Protein AF-A0A8D3C6I4-F1 (afdb_monomer)

Solvent-accessible surface area (backbone atoms only — not comparable to full-atom values): 37676 Å² total; per-residue (Å²): 96,74,65,56,26,64,75,52,70,32,64,78,89,51,47,38,58,44,53,40,72,72,38,45,99,67,32,40,55,82,78,42,36,67,38,57,53,57,69,58,38,82,85,33,92,64,41,64,58,64,75,74,45,101,54,97,70,71,75,58,66,73,59,43,55,52,47,47,33,55,54,57,58,69,48,89,58,85,80,48,59,64,61,51,38,50,62,55,47,68,82,58,91,64,67,57,70,62,50,42,53,24,46,55,49,33,31,49,53,45,49,56,38,71,51,81,84,83,75,77,89,78,82,88,78,91,81,88,82,89,82,90,80,89,80,89,88,87,90,86,90,83,92,84,87,82,82,88,72,83,66,76,77,74,53,85,83,71,53,79,78,58,81,61,76,67,72,83,67,66,78,75,74,90,72,58,68,71,50,50,53,49,35,48,54,27,42,21,49,42,72,41,50,80,53,56,47,45,33,77,75,69,31,38,46,78,54,83,81,71,86,72,65,87,87,57,81,70,59,79,55,62,70,67,69,47,39,65,36,52,20,29,35,45,11,39,64,63,18,38,42,47,54,46,55,51,31,44,55,50,15,62,76,66,77,50,81,59,70,75,87,70,49,52,31,36,39,34,47,63,55,94,97,46,64,68,78,47,61,44,80,43,60,41,33,60,68,88,92,53,81,58,69,38,43,62,50,44,62,70,47,81,52,77,67,39,55,55,50,16,41,49,47,30,24,50,38,39,76,41,77,48,74,50,58,72,32,61,93,39,34,50,73,64,46,44,55,60,45,33,36,55,31,42,50,61,66,46,88,82,50,79,64,62,52,72,54,52,50,50,18,55,43,30,42,39,68,36,73,61,74,79,34,64,69,60,58,69,68,59,82,76,95,72,85,53,68,67,55,52,46,51,50,47,46,49,53,51,36,48,54,53,48,49,44,30,27,46,59,24,46,46,59,62,58,69,80,34,65,45,57,73,76,44,55,53,74,66,55,34,44,56,33,36,46,38,36,67,75,68,61,48,52,66,46,59,56,32,74,67,34,66,70,53,36,58,44,42,52,39,33,51,53,33,47,45,60,93,55,83,78,67,74,78,76,76,76,79,77,76,78,81,77,78,79,84,81,83,85,84,87,88,85,85,87,90,89,82,87,84,85,89,88,86,83,89,85,84,90,86,83,91,82,91,87,87,91,84,82,84,78,79,80,66,69,48,56,74,43,65,59,94,91,40,78,77,45,75,50,82,46,79,82,90,78,89,80,84,86,85,83,84,83,87,72,95,59,96,82,77,89,83,83,91,81,89,89,78,90,68,58,65,70,46,52,51,36,52,48,56,68,60,71,59,52,88,68,50,52,60,48,88,70,76,86,68,92,78,76,132

Sequence (600 aa):
MHEAARQLDLNPSRFIVFASLLGNHMLPDEDLAAFHWSLLGPEHPLASLKVRAHQLVLPPCDVVIKAVAEYVHDIPDITDLEAIAKDIFKHSQSCTDDKVLRFKKAVEYYSMASNPPHYPPQPGRFLSTDLCVTSVVSPGLQAAVPHSLIGPIPSLLSMPTRNHMDITIPPLPVVAPEVLRVAEHRHKKGLMYPSIYHVLTKGEIKLSVTIEDEANKDLPTAVQLFRPVRQYVYGVLFSLAEVRKRAERQAMRKNCLPEHTHVMVKEWAAYKGKSPHTPELVEALPFREWTCPNLKKLWLGKAVEDKNRRMRAFLACMRSDTPAMLNPANIPTPLLVLCCVLRFMLHWPGVRILRRNELDAFLAQALSPKLYEPDQLQELKIDNLDPRGVELAALFMNGVDMAMFANDACGQPIPWEHCCPWMYFDGKLLQSKLIRANREKAQLIDLCDGQSELVAKVERMRQSILEGLGFARPPPPPAFPPQPPPNPHGMPFYSPSGSFYPPLPVMPPQGRVRGMPGLQGISSQGGKLEIAGTVVGHWAGTRRGRGRAGFPIQVVSVGGANRGDKSLLTLTTVNTCIQSTLHTDCDSSVSHRIRISLRR

Organism: Scophthalmus maximus (NCBI:txid52904)

Foldseek 3Di:
DVVVCVVLVADPVLVLLLLLLLAFPLQHCVQQQVLLLVLCDCPHPCNVVCVPDPDRDHPFSVSSSNSSSVVSRPDPDSPPLVVVLCNSCVPPPDDSVSNSVSSVVSSVLSVVQADDDDDDDDDDDDDDDDDDDDDDDDDDDDDDDDDDDPDPPQDPVNPPLPCLVPPDDPDAADDDPVLLVVLQVCCQAVVAQVCLNVCLPPLEDEDDDFDDDPVDPQDDDLCVLLLLLVLLLSCQSSLQLVQQVVQVVVCVVVVHDRDGDWRWHWYQYDDPPDDSSHTDTRTRDHQDPDRQGHQCCLAVPDDPVSLVSLVCSLCSSLVQPDPLLPDCVQPPLLCSLVLSLVLSQCLDPPHRLDDPLLLLLLLLQQPAPCLVVVVVLVVQDDPDFDPSLLVSVRSSVSSLSSSSSSCRSSNNSRDPSSSDCSNGDDSSSSRVSCCCVPVVVHDSCVSNVNDVVSSVNSVSSVCSSCVPVPPDDDPDDPDDPDDDDDDPDDDDDDDDDDDDDDDDDDDDDDDDDDDDDDDDDDDQAKDWDDDPNHTDDTDGGDDDDDDDDDDDDDDPDPDDDDDDDDDDSPRPVQVCQSNVVVVSSPRHHDDDDDPDDDDD

pLDDT: mean 71.05, std 26.89, range [21.23, 98.62]

Radius of gyration: 31.82 Å; Cα contacts (8 Å, |Δi|>4): 594; chains: 1; bounding box: 83×120×79 Å

Structure (mmCIF, N/CA/C/O backbone):
data_AF-A0A8D3C6I4-F1
#
_entry.id   AF-A0A8D3C6I4-F1
#
loop_
_atom_site.group_PDB
_atom_site.id
_atom_site.type_symbol
_atom_site.label_atom_id
_atom_site.label_alt_id
_atom_site.label_comp_id
_atom_site.label_asym_id
_atom_site.label_entity_id
_atom_site.label_seq_id
_atom_site.pdbx_PDB_ins_code
_atom_site.Cartn_x
_atom_site.Cartn_y
_atom_site.Cartn_z
_atom_site.occupancy
_atom_site.B_iso_or_equiv
_atom_site.auth_seq_id
_atom_site.auth_comp_id
_atom_site.auth_asym_id
_atom_site.auth_atom_id
_atom_site.pdbx_PDB_model_num
ATOM 1 N N . MET A 1 1 ? 3.992 -22.657 3.338 1.00 39.56 1 MET A N 1
ATOM 2 C CA . MET A 1 1 ? 3.406 -24.019 3.454 1.00 39.56 1 MET A CA 1
ATOM 3 C C . MET A 1 1 ? 3.737 -24.724 4.753 1.00 39.56 1 MET A C 1
ATOM 5 O O . MET A 1 1 ? 2.804 -25.012 5.476 1.00 39.56 1 MET A O 1
ATOM 9 N N . HIS A 1 2 ? 5.002 -25.015 5.083 1.00 39.81 2 HIS A N 1
ATOM 10 C CA . HIS A 1 2 ? 5.311 -25.766 6.316 1.00 39.81 2 HIS A CA 1
ATOM 11 C C . HIS A 1 2 ? 4.885 -25.041 7.605 1.00 39.81 2 HIS A C 1
ATOM 13 O O . HIS A 1 2 ? 4.491 -25.688 8.567 1.00 39.81 2 HIS A O 1
ATOM 19 N N . GLU A 1 3 ? 4.903 -23.705 7.618 1.00 42.59 3 GLU A N 1
ATOM 20 C CA . GLU A 1 3 ? 4.410 -22.929 8.761 1.00 42.59 3 GLU A CA 1
ATOM 21 C C . GLU A 1 3 ? 2.876 -22.955 8.875 1.00 42.59 3 GLU A C 1
ATOM 23 O O . GLU A 1 3 ? 2.373 -23.196 9.966 1.00 42.59 3 GLU A O 1
ATOM 28 N N . ALA A 1 4 ? 2.124 -22.807 7.773 1.00 44.94 4 ALA A N 1
ATOM 29 C CA . ALA A 1 4 ? 0.668 -23.000 7.805 1.00 44.94 4 ALA A CA 1
ATOM 30 C C . ALA A 1 4 ? 0.269 -24.443 8.122 1.00 44.94 4 ALA A C 1
ATOM 32 O O . ALA A 1 4 ? -0.680 -24.638 8.862 1.00 44.94 4 ALA A O 1
ATOM 33 N N . ALA A 1 5 ? 1.003 -25.440 7.620 1.00 53.47 5 ALA A N 1
ATOM 34 C CA . ALA A 1 5 ? 0.795 -26.847 7.969 1.00 53.47 5 ALA A CA 1
ATOM 35 C C . ALA A 1 5 ? 0.902 -27.058 9.483 1.00 53.47 5 ALA A C 1
ATOM 37 O O . ALA A 1 5 ? 0.069 -27.728 10.075 1.00 53.47 5 ALA A O 1
ATOM 38 N N . ARG A 1 6 ? 1.887 -26.412 10.120 1.00 56.56 6 ARG A N 1
ATOM 39 C CA . ARG A 1 6 ? 2.066 -26.447 11.574 1.00 56.56 6 ARG A CA 1
ATOM 40 C C . ARG A 1 6 ? 0.979 -25.673 12.330 1.00 56.56 6 ARG A C 1
ATOM 42 O O . ARG A 1 6 ? 0.623 -26.071 13.427 1.00 56.56 6 ARG A O 1
ATOM 49 N N . GLN A 1 7 ? 0.485 -24.561 11.785 1.00 56.84 7 GLN A N 1
ATOM 50 C CA . GLN A 1 7 ? -0.554 -23.749 12.437 1.00 56.84 7 GLN A CA 1
ATOM 51 C C . GLN A 1 7 ? -1.959 -24.347 12.310 1.00 56.84 7 GLN A C 1
ATOM 53 O O . GLN A 1 7 ? -2.765 -24.178 13.217 1.00 56.84 7 GLN A O 1
ATOM 58 N N . LEU A 1 8 ? -2.239 -25.024 11.197 1.00 65.69 8 LEU A N 1
ATOM 59 C CA . LEU A 1 8 ? -3.511 -25.696 10.921 1.00 65.69 8 LEU A CA 1
ATOM 60 C C . LEU A 1 8 ? -3.517 -27.163 11.365 1.00 65.69 8 LEU A C 1
ATOM 62 O O . LEU A 1 8 ? -4.518 -27.834 11.159 1.00 65.69 8 LEU A O 1
ATOM 66 N N . ASP A 1 9 ? -2.397 -27.650 11.907 1.00 78.38 9 ASP A N 1
ATOM 67 C CA . ASP A 1 9 ? -2.161 -29.062 12.230 1.00 78.38 9 ASP A CA 1
ATOM 68 C C . ASP A 1 9 ? -2.540 -30.013 11.079 1.00 78.38 9 ASP A C 1
ATOM 70 O O . ASP A 1 9 ? -3.162 -31.055 11.257 1.00 78.38 9 ASP A O 1
ATOM 74 N N . LEU A 1 10 ? -2.197 -29.622 9.846 1.00 74.62 10 LEU A N 1
ATOM 75 C CA . LEU A 1 10 ? -2.645 -30.301 8.634 1.00 74.62 10 LEU A CA 1
ATOM 76 C C . LEU A 1 10 ? -1.462 -30.733 7.768 1.00 74.62 10 LEU A C 1
ATOM 78 O O . LEU A 1 10 ? -0.594 -29.931 7.408 1.00 74.62 10 LEU A O 1
ATOM 82 N N . ASN A 1 11 ? -1.442 -32.012 7.383 1.00 77.62 11 ASN A N 1
ATOM 83 C CA . ASN A 1 11 ? -0.405 -32.550 6.505 1.00 77.62 11 ASN A CA 1
ATOM 84 C C . ASN A 1 11 ? -0.434 -31.854 5.129 1.00 77.62 11 ASN A C 1
ATOM 86 O O . ASN A 1 11 ? -1.512 -31.723 4.543 1.00 77.62 11 ASN A O 1
ATOM 90 N N . PRO A 1 12 ? 0.728 -31.474 4.557 1.00 74.88 12 PRO A N 1
ATOM 91 C CA . PRO A 1 12 ? 0.779 -30.855 3.247 1.00 74.88 12 PRO A CA 1
ATOM 92 C C . PRO A 1 12 ? 0.047 -31.578 2.109 1.00 74.88 12 PRO A C 1
ATOM 94 O O . PRO A 1 12 ? -0.485 -30.914 1.220 1.00 74.88 12 PRO A O 1
ATOM 97 N N . SER A 1 13 ? -0.024 -32.911 2.142 1.00 78.56 13 SER A N 1
ATOM 98 C CA . SER A 1 13 ? -0.753 -33.701 1.139 1.00 78.56 13 SER A CA 1
ATOM 99 C C . SER A 1 13 ? -2.266 -33.453 1.144 1.00 78.56 13 SER A C 1
ATOM 101 O O . SER A 1 13 ? -2.935 -33.717 0.150 1.00 78.56 13 SER A O 1
ATOM 103 N N . ARG A 1 14 ? -2.810 -32.907 2.237 1.00 82.62 14 ARG A N 1
ATOM 104 C CA . ARG A 1 14 ? -4.242 -32.645 2.421 1.00 82.62 14 ARG A CA 1
ATOM 105 C C . ARG A 1 14 ? -4.664 -31.229 2.009 1.00 82.62 14 ARG A C 1
ATOM 107 O O . ARG A 1 14 ? -5.859 -30.942 1.955 1.00 82.62 14 ARG A O 1
ATOM 114 N N . PHE A 1 15 ? -3.716 -30.348 1.660 1.00 78.56 15 PHE A N 1
ATOM 115 C CA . PHE A 1 15 ? -4.028 -28.955 1.303 1.00 78.56 15 PHE A CA 1
ATOM 116 C C . PHE A 1 15 ? -4.917 -28.808 0.070 1.00 78.56 15 PHE A C 1
ATOM 118 O O . PHE A 1 15 ? -5.662 -27.840 -0.005 1.00 78.56 15 PHE A O 1
ATOM 125 N N . ILE A 1 16 ? -4.850 -29.738 -0.885 1.00 80.81 16 ILE A N 1
ATOM 126 C CA . ILE A 1 16 ? -5.639 -29.675 -2.125 1.00 80.81 16 ILE A CA 1
ATOM 127 C C . ILE A 1 16 ? -7.138 -29.763 -1.801 1.00 80.81 16 ILE A C 1
ATOM 129 O O . ILE A 1 16 ? -7.932 -28.928 -2.241 1.00 80.81 16 ILE A O 1
ATOM 133 N N . VAL A 1 17 ? -7.524 -30.741 -0.979 1.00 84.50 17 VAL A N 1
ATOM 134 C CA . VAL A 1 17 ? -8.915 -30.914 -0.538 1.00 84.50 17 VAL A CA 1
ATOM 135 C C . VAL A 1 17 ? -9.322 -29.786 0.405 1.00 84.50 17 VAL A C 1
ATOM 137 O O . VAL A 1 17 ? -10.390 -29.209 0.234 1.00 84.50 17 VAL A O 1
ATOM 140 N N . PHE A 1 18 ? -8.445 -29.401 1.334 1.00 84.56 18 PHE A N 1
ATOM 141 C CA . PHE A 1 18 ? -8.675 -28.257 2.216 1.00 84.56 18 PHE A CA 1
ATOM 142 C C . PHE A 1 18 ? -8.972 -26.964 1.442 1.00 84.56 18 PHE A C 1
ATOM 144 O O . PHE A 1 18 ? -9.993 -26.333 1.691 1.00 84.56 18 PHE A O 1
ATOM 151 N N . ALA A 1 19 ? -8.147 -26.604 0.454 1.00 76.25 19 ALA A N 1
ATOM 152 C CA . ALA A 1 19 ? -8.354 -25.416 -0.373 1.00 76.25 19 ALA A CA 1
ATOM 153 C C . ALA A 1 19 ? -9.655 -25.497 -1.184 1.00 76.25 19 ALA A C 1
ATOM 155 O O . ALA A 1 19 ? -10.383 -24.512 -1.282 1.00 76.25 19 ALA A O 1
ATOM 156 N N . SER A 1 20 ? -9.987 -26.683 -1.703 1.00 80.12 20 SER A N 1
ATOM 157 C CA . SER A 1 20 ? -11.247 -26.917 -2.420 1.00 80.12 20 SER A CA 1
ATOM 158 C C . SER A 1 20 ? -12.473 -26.637 -1.548 1.00 80.12 20 SER A C 1
ATOM 160 O O . SER A 1 20 ? -13.468 -26.120 -2.048 1.00 80.12 20 SER A O 1
ATOM 162 N N . LEU A 1 21 ? -12.391 -26.938 -0.248 1.00 85.31 21 LEU A N 1
ATOM 163 C CA . LEU A 1 21 ? -13.490 -26.796 0.712 1.00 85.31 21 LEU A CA 1
ATOM 164 C C . LEU A 1 21 ? -13.600 -25.421 1.366 1.00 85.31 21 LEU A C 1
ATOM 166 O O . LEU A 1 21 ? -14.580 -25.167 2.067 1.00 85.31 21 LEU A O 1
ATOM 170 N N . LEU A 1 22 ? -12.645 -24.525 1.126 1.00 79.00 22 LEU A N 1
ATOM 171 C CA . LEU A 1 22 ? -12.781 -23.116 1.498 1.00 79.00 22 LEU A CA 1
ATOM 172 C C . LEU A 1 22 ? -13.612 -22.311 0.492 1.00 79.00 22 LEU A C 1
ATOM 174 O O . LEU A 1 22 ? -14.018 -21.207 0.830 1.00 79.00 22 LEU A O 1
ATOM 178 N N . GLY A 1 23 ? -13.868 -22.866 -0.696 1.00 70.50 23 GLY A N 1
ATOM 179 C CA . GLY A 1 23 ? -14.617 -22.218 -1.771 1.00 70.50 23 GLY A CA 1
ATOM 180 C C . GLY A 1 23 ? -13.731 -21.588 -2.848 1.00 70.50 23 GLY A C 1
ATOM 181 O O . GLY A 1 23 ? -12.633 -21.090 -2.593 1.00 70.50 23 GLY A O 1
ATOM 182 N N . ASN A 1 24 ? -14.192 -21.658 -4.098 1.00 71.50 24 ASN A N 1
ATOM 183 C CA . ASN A 1 24 ? -13.525 -21.109 -5.280 1.00 71.50 24 ASN A CA 1
ATOM 184 C C . ASN A 1 24 ? -14.527 -20.862 -6.426 1.00 71.50 24 ASN A C 1
ATOM 186 O O . ASN A 1 24 ? -15.717 -21.126 -6.312 1.00 71.50 24 ASN A O 1
ATOM 190 N N . HIS A 1 25 ? -14.042 -20.372 -7.569 1.00 64.62 25 HIS A N 1
ATOM 191 C CA . HIS A 1 25 ? -14.881 -20.065 -8.735 1.00 64.62 25 HIS A CA 1
ATOM 192 C C . HIS A 1 25 ? -15.589 -21.283 -9.363 1.00 64.62 25 HIS A C 1
ATOM 194 O O . HIS A 1 25 ? -16.539 -21.105 -10.122 1.00 64.62 25 HIS A O 1
ATOM 200 N N . MET A 1 26 ? -15.122 -22.506 -9.089 1.00 74.69 26 MET A N 1
ATOM 201 C CA . MET A 1 26 ? -15.734 -23.753 -9.561 1.00 74.69 26 MET A CA 1
ATOM 202 C C . MET A 1 26 ? -16.705 -24.336 -8.536 1.00 74.69 26 MET A C 1
ATOM 204 O O . MET A 1 26 ? -17.759 -24.830 -8.924 1.00 74.69 26 MET A O 1
ATOM 208 N N . LEU A 1 27 ? -16.346 -24.287 -7.250 1.00 78.62 27 LEU A N 1
ATOM 209 C CA . LEU A 1 27 ? -17.168 -24.705 -6.119 1.00 78.62 27 LEU A CA 1
ATOM 210 C C . LEU A 1 27 ? -17.368 -23.505 -5.182 1.00 78.62 27 LEU A C 1
ATOM 212 O O . LEU A 1 27 ? -16.526 -23.272 -4.312 1.00 78.62 27 LEU A O 1
ATOM 216 N N . PRO A 1 28 ? -18.425 -22.710 -5.394 1.00 75.81 28 PRO A N 1
ATOM 217 C CA . PRO A 1 28 ? -18.562 -21.415 -4.751 1.00 75.81 28 PRO A CA 1
ATOM 218 C C . PRO A 1 28 ? -19.096 -21.536 -3.318 1.00 75.81 28 PRO A C 1
ATOM 220 O O . PRO A 1 28 ? -19.635 -22.573 -2.915 1.00 75.81 28 PRO A O 1
ATOM 223 N N . ASP A 1 29 ? -18.948 -20.463 -2.542 1.00 74.12 29 ASP A N 1
ATOM 224 C CA . ASP A 1 29 ? -19.294 -20.447 -1.118 1.00 74.12 29 ASP A CA 1
ATOM 225 C C . ASP A 1 29 ? -20.783 -20.751 -0.880 1.00 74.12 29 ASP A C 1
ATOM 227 O O . ASP A 1 29 ? -21.142 -21.354 0.130 1.00 74.12 29 ASP A O 1
ATOM 231 N N . GLU A 1 30 ? -21.660 -20.408 -1.829 1.00 79.19 30 GLU A N 1
ATOM 232 C CA . GLU A 1 30 ? -23.088 -20.727 -1.773 1.00 79.19 30 GLU A CA 1
ATOM 233 C C . GLU A 1 30 ? -23.357 -22.233 -1.717 1.00 79.19 30 GLU A C 1
ATOM 235 O O . GLU A 1 30 ? -24.253 -22.683 -0.995 1.00 79.19 30 GLU A O 1
ATOM 240 N N . ASP A 1 31 ? -22.566 -23.021 -2.447 1.00 83.06 31 ASP A N 1
ATOM 241 C CA . ASP A 1 31 ? -22.705 -24.474 -2.481 1.00 83.06 31 ASP A CA 1
ATOM 242 C C . ASP A 1 31 ? -22.149 -25.130 -1.209 1.00 83.06 31 ASP A C 1
ATOM 244 O O . ASP A 1 31 ? -22.648 -26.183 -0.800 1.00 83.06 31 ASP A O 1
ATOM 248 N N . LEU A 1 32 ? -21.161 -24.495 -0.569 1.00 83.81 32 LEU A N 1
ATOM 249 C CA . LEU A 1 32 ? -20.474 -24.974 0.634 1.00 83.81 32 LEU A CA 1
ATOM 250 C C . LEU A 1 32 ? -21.062 -24.443 1.946 1.00 83.81 32 LEU A C 1
ATOM 252 O O . LEU A 1 32 ? -20.790 -25.003 3.005 1.00 83.81 32 LEU A O 1
ATOM 256 N N . ALA A 1 33 ? -21.909 -23.416 1.905 1.00 83.62 33 ALA A N 1
ATOM 257 C CA . ALA A 1 33 ? -22.442 -22.764 3.097 1.00 83.62 33 ALA A CA 1
ATOM 258 C C . ALA A 1 33 ? -23.096 -23.747 4.082 1.00 83.62 33 ALA A C 1
ATOM 260 O O . ALA A 1 33 ? -22.864 -23.683 5.290 1.00 83.62 33 ALA A O 1
ATOM 261 N N . ALA A 1 34 ? -23.909 -24.681 3.575 1.00 84.88 34 ALA A N 1
ATOM 262 C CA . ALA A 1 34 ? -24.573 -25.687 4.404 1.00 84.88 34 ALA A CA 1
ATOM 263 C C . ALA A 1 34 ? -23.562 -26.598 5.118 1.00 84.88 34 ALA A C 1
ATOM 265 O O . ALA A 1 34 ? -23.740 -26.899 6.300 1.00 84.88 34 ALA A O 1
ATOM 266 N N . PHE A 1 35 ? -22.494 -26.977 4.416 1.00 90.19 35 PHE A N 1
ATOM 267 C CA . PHE A 1 35 ? -21.388 -27.750 4.962 1.00 90.19 35 PHE A CA 1
ATOM 268 C C . PHE A 1 35 ? -20.630 -26.952 6.028 1.00 90.19 35 PHE A C 1
ATOM 270 O O . PHE A 1 35 ? -20.511 -27.427 7.156 1.00 90.19 35 PHE A O 1
ATOM 277 N N . HIS A 1 36 ? -20.223 -25.711 5.741 1.00 87.25 36 HIS A N 1
ATOM 278 C CA . HIS A 1 36 ? -19.514 -24.854 6.702 1.00 87.25 36 HIS A CA 1
ATOM 279 C C . HIS A 1 36 ? -20.298 -24.661 8.002 1.00 87.25 36 HIS A C 1
ATOM 281 O O . HIS A 1 36 ? -19.730 -24.768 9.084 1.00 87.25 36 HIS A O 1
ATOM 287 N N . TRP A 1 37 ? -21.613 -24.442 7.922 1.00 85.81 37 TRP A N 1
ATOM 288 C CA . TRP A 1 37 ? -22.459 -24.371 9.117 1.00 85.81 37 TRP A CA 1
ATOM 289 C C . TRP A 1 37 ? -22.596 -25.707 9.845 1.00 85.81 37 TRP A C 1
ATOM 291 O O . TRP A 1 37 ? -22.733 -25.713 11.067 1.00 85.81 37 TRP A O 1
ATOM 301 N N . SER A 1 38 ? -22.596 -26.828 9.118 1.00 88.38 38 SER A N 1
ATOM 302 C CA . SER A 1 38 ? -22.699 -28.156 9.729 1.00 88.38 38 SER A CA 1
ATOM 303 C C . SER A 1 38 ? -21.478 -28.500 10.584 1.00 88.38 38 SER A C 1
ATOM 305 O O . SER A 1 38 ? -21.650 -29.122 11.627 1.00 88.38 38 SER A O 1
ATOM 307 N N . LEU A 1 39 ? -20.287 -28.017 10.207 1.00 89.00 39 LEU A N 1
ATOM 308 C CA . LEU A 1 39 ? -19.050 -28.228 10.966 1.00 89.00 39 LEU A CA 1
ATOM 309 C C . LEU A 1 39 ? -19.059 -27.545 12.340 1.00 89.00 39 LEU A C 1
ATOM 311 O O . LEU A 1 39 ? -18.409 -28.018 13.263 1.00 89.00 39 LEU A O 1
ATOM 315 N N . LEU A 1 40 ? -19.794 -26.439 12.491 1.00 85.81 40 LEU A N 1
ATOM 316 C CA . LEU A 1 40 ? -19.878 -25.717 13.766 1.00 85.81 40 LEU A CA 1
ATOM 317 C C . LEU A 1 40 ? -20.891 -26.346 14.725 1.00 85.81 40 LEU A C 1
ATOM 319 O O . LEU A 1 40 ? -20.743 -26.250 15.940 1.00 85.81 40 LEU A O 1
ATOM 323 N N . GLY A 1 41 ? -21.922 -26.990 14.177 1.00 82.31 41 GLY A N 1
ATOM 324 C CA . GLY A 1 41 ? -23.013 -27.573 14.947 1.00 82.31 41 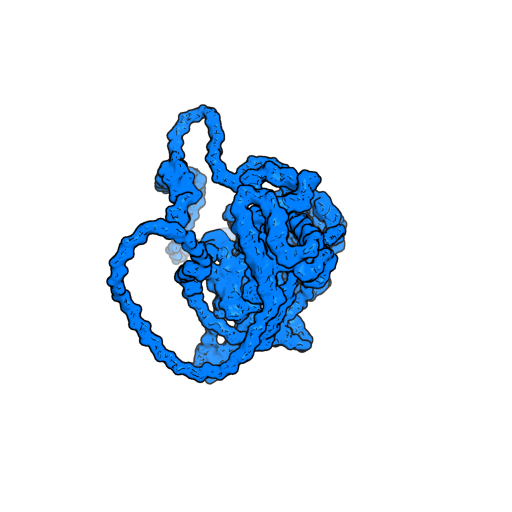GLY A CA 1
ATOM 325 C C . GLY A 1 41 ? -24.038 -26.548 15.467 1.00 82.31 41 GLY A C 1
ATOM 326 O O . GLY A 1 41 ? -23.838 -25.332 15.386 1.00 82.31 41 GLY A O 1
ATOM 327 N N . PRO A 1 42 ? -25.184 -27.031 15.984 1.00 77.38 42 PRO A N 1
ATOM 328 C CA . PRO A 1 42 ? -26.295 -26.185 16.431 1.00 77.38 42 PRO A CA 1
ATOM 329 C C . PRO A 1 42 ? -26.014 -25.427 17.738 1.00 77.38 42 PRO A C 1
ATOM 331 O O . PRO A 1 42 ? -26.596 -24.369 17.954 1.00 77.38 42 PRO A O 1
ATOM 334 N N . GLU A 1 43 ? -25.103 -25.931 18.572 1.00 77.56 43 GLU A N 1
ATOM 335 C CA . GLU A 1 43 ? -24.741 -25.343 19.873 1.00 77.56 43 GLU A CA 1
ATOM 336 C C . GLU A 1 43 ? -23.677 -24.237 19.764 1.00 77.56 43 GLU A C 1
ATOM 338 O O . GLU A 1 43 ? -23.323 -23.595 20.754 1.00 77.56 43 GLU A O 1
ATOM 343 N N . HIS A 1 44 ? -23.138 -23.993 18.565 1.00 79.75 44 HIS A N 1
ATOM 344 C CA . HIS A 1 44 ? -22.126 -22.962 18.382 1.00 79.75 44 HIS A CA 1
ATOM 345 C C . HIS A 1 44 ? -22.718 -21.570 18.668 1.00 79.75 44 HIS A C 1
ATOM 347 O O . HIS A 1 44 ? -23.807 -21.268 18.172 1.00 79.75 44 HIS A O 1
ATOM 353 N N . PRO A 1 45 ? -22.001 -20.650 19.347 1.00 75.62 45 PRO A N 1
ATOM 354 C CA . PRO A 1 45 ? -22.507 -19.301 19.644 1.00 75.62 45 PRO A CA 1
ATOM 355 C C . PRO A 1 45 ? -23.013 -18.528 18.410 1.00 75.62 45 PRO A C 1
ATOM 357 O O . PRO A 1 45 ? -23.898 -17.676 18.501 1.00 75.62 45 PRO A O 1
ATOM 360 N N . LEU A 1 46 ? -22.469 -18.855 17.233 1.00 73.62 46 LEU A N 1
ATOM 361 C CA . LEU A 1 46 ? -22.831 -18.253 15.946 1.00 73.62 46 LEU A CA 1
ATOM 362 C C . LEU A 1 46 ? -24.009 -18.935 15.232 1.00 73.62 46 LEU A C 1
ATOM 364 O O . LEU A 1 46 ? -24.492 -18.395 14.241 1.00 73.62 46 LEU A O 1
ATOM 368 N N . ALA A 1 47 ? -24.513 -20.076 15.711 1.00 68.38 47 ALA A N 1
ATOM 369 C CA . ALA A 1 47 ? -25.609 -20.808 15.068 1.00 68.38 47 ALA A CA 1
ATOM 370 C C . ALA A 1 47 ? -26.892 -19.964 14.956 1.00 68.38 47 ALA A C 1
ATOM 372 O O . ALA A 1 47 ? -27.652 -20.093 13.995 1.00 68.38 47 ALA A O 1
ATOM 373 N N . SER A 1 48 ? -27.097 -19.017 15.879 1.00 65.38 48 SER A N 1
ATOM 374 C CA . SER A 1 48 ? -28.224 -18.079 15.826 1.00 65.38 48 SER A CA 1
ATOM 375 C C . SER A 1 48 ? -28.152 -17.072 14.665 1.00 65.38 48 SER A C 1
ATOM 377 O O . SER A 1 48 ? -29.184 -16.508 14.303 1.00 65.38 48 SER A O 1
ATOM 379 N N . LEU A 1 49 ? -26.979 -16.860 14.048 1.00 62.59 49 LEU A N 1
ATOM 380 C CA . LEU A 1 49 ? -26.826 -16.014 12.855 1.00 62.59 49 LEU A CA 1
ATOM 381 C C . LEU A 1 49 ? -27.421 -16.679 11.609 1.00 62.59 49 LEU A C 1
ATOM 383 O O . LEU A 1 49 ? -28.008 -15.989 10.778 1.00 62.59 49 LEU A O 1
ATOM 387 N N . LYS A 1 50 ? -27.352 -18.015 11.522 1.00 60.00 50 LYS A N 1
ATOM 388 C CA . LYS A 1 50 ? -27.929 -18.808 10.425 1.00 60.00 50 LYS A CA 1
ATOM 389 C C . LYS A 1 50 ? -29.443 -18.606 10.295 1.00 60.00 50 LYS A C 1
ATOM 391 O O . LYS A 1 50 ? -29.964 -18.577 9.189 1.00 60.00 50 LYS A O 1
ATOM 396 N N . VAL A 1 51 ? -30.148 -18.471 11.422 1.00 50.88 51 VAL A N 1
ATOM 397 C CA . VAL A 1 51 ? -31.625 -18.431 11.481 1.00 50.88 51 VAL A CA 1
ATOM 398 C C . VAL A 1 51 ? -32.185 -17.019 11.265 1.00 50.88 51 VAL A C 1
ATOM 400 O O . VAL A 1 51 ? -33.333 -16.861 10.858 1.00 50.88 51 VAL A O 1
ATOM 403 N N . ARG A 1 52 ? -31.390 -15.970 11.512 1.00 49.56 52 ARG A N 1
ATOM 404 C CA . ARG A 1 52 ? -31.859 -14.575 11.417 1.00 49.56 52 ARG A CA 1
ATOM 405 C C . ARG A 1 52 ? -31.829 -14.000 10.000 1.00 49.56 52 ARG A C 1
ATOM 407 O O . ARG A 1 52 ? -32.379 -12.921 9.781 1.00 49.56 52 ARG A O 1
ATOM 414 N N . ALA A 1 53 ? -31.203 -14.682 9.044 1.00 49.34 53 ALA A N 1
ATOM 415 C CA . ALA A 1 53 ? -30.977 -14.138 7.716 1.00 49.34 53 ALA A CA 1
ATOM 416 C C . ALA A 1 53 ? -31.915 -14.751 6.671 1.00 49.34 53 ALA A C 1
ATOM 418 O O . ALA A 1 53 ? -31.860 -15.936 6.373 1.00 49.34 53 ALA A O 1
ATOM 419 N N . HIS A 1 54 ? -32.729 -13.905 6.039 1.00 50.75 54 HIS A N 1
ATOM 420 C CA . HIS A 1 54 ? -33.473 -14.242 4.815 1.00 50.75 54 HIS A CA 1
ATOM 421 C C . HIS A 1 54 ? -32.559 -14.209 3.563 1.00 50.75 54 HIS A C 1
ATOM 423 O O . HIS A 1 54 ? -33.034 -14.113 2.435 1.00 50.75 54 HIS A O 1
ATOM 429 N N . GLN A 1 55 ? -31.239 -14.240 3.771 1.00 54.31 55 GLN A N 1
ATOM 430 C CA . GLN A 1 55 ? -30.165 -14.246 2.780 1.00 54.31 55 GLN A CA 1
ATOM 431 C C . GLN A 1 55 ? -29.127 -15.292 3.198 1.00 54.31 55 GLN A C 1
ATOM 433 O O . GLN A 1 55 ? -29.013 -15.611 4.382 1.00 54.31 55 GLN A O 1
ATOM 438 N N . LEU A 1 56 ? -28.345 -15.794 2.242 1.00 59.56 56 LEU A N 1
ATOM 439 C CA . LEU A 1 56 ? -27.229 -16.678 2.548 1.00 59.56 56 LEU A CA 1
ATOM 440 C C . LEU A 1 56 ? -26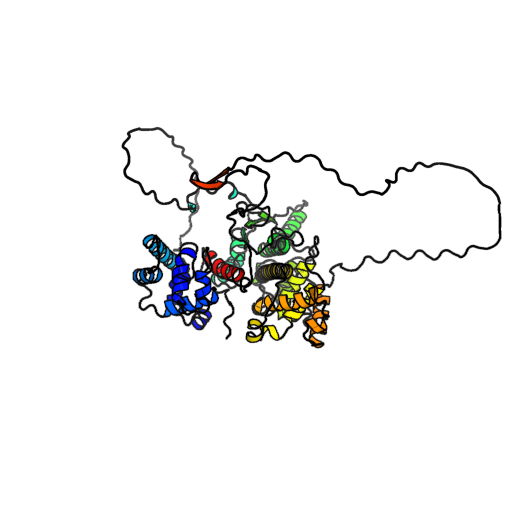.194 -15.940 3.415 1.00 59.56 56 LEU A C 1
ATOM 442 O O . LEU A 1 56 ? -25.598 -14.959 2.975 1.00 59.56 56 LEU A O 1
ATOM 446 N N . VAL A 1 57 ? -25.978 -16.418 4.639 1.00 66.25 57 VAL A N 1
ATOM 447 C CA . VAL A 1 57 ? -24.930 -15.924 5.544 1.00 66.25 57 VAL A CA 1
ATOM 448 C C . VAL A 1 57 ? -23.934 -17.046 5.756 1.00 66.25 57 VAL A C 1
ATOM 450 O O . VAL A 1 57 ? -24.336 -18.147 6.116 1.00 66.25 57 VAL A O 1
ATOM 453 N N . LEU A 1 58 ? -22.652 -16.775 5.529 1.00 66.12 58 LEU A N 1
ATOM 454 C CA . LEU A 1 58 ? -21.554 -17.706 5.796 1.00 66.12 58 LEU A CA 1
ATOM 455 C C . LEU A 1 58 ? -21.024 -17.499 7.222 1.00 66.12 58 LEU A C 1
ATOM 457 O O . LEU A 1 58 ? -21.095 -16.374 7.732 1.00 66.12 58 LEU A O 1
ATOM 461 N N . PRO A 1 59 ? -20.479 -18.536 7.882 1.00 70.94 59 PRO A N 1
ATOM 462 C CA . PRO A 1 59 ? -19.752 -18.327 9.125 1.00 70.94 59 PRO A CA 1
ATOM 463 C C . PRO A 1 59 ? -18.480 -17.487 8.891 1.00 70.94 59 PRO A C 1
ATOM 465 O O . PRO A 1 59 ? -17.973 -17.437 7.768 1.00 70.94 59 PRO A O 1
ATOM 468 N N . PRO A 1 60 ? -17.932 -16.831 9.931 1.00 67.00 60 PRO A N 1
ATOM 469 C CA . PRO A 1 60 ? -16.688 -16.076 9.814 1.00 67.00 60 PRO A CA 1
ATOM 470 C C . PRO A 1 60 ? -15.521 -16.911 9.265 1.00 67.00 60 PRO A C 1
ATOM 472 O O . PRO A 1 60 ? -15.347 -18.062 9.660 1.00 67.00 60 PRO A O 1
ATOM 475 N N . CYS A 1 61 ? -14.706 -16.338 8.371 1.00 62.69 61 CYS A N 1
ATOM 476 C CA . CYS A 1 61 ? -13.654 -17.071 7.651 1.00 62.69 61 CYS A CA 1
ATOM 477 C C . CYS A 1 61 ? -12.634 -17.754 8.572 1.00 62.69 61 CYS A C 1
ATOM 479 O O . CYS A 1 61 ? -12.195 -18.856 8.277 1.00 62.69 61 CYS A O 1
ATOM 481 N N . ASP A 1 62 ? -12.242 -17.118 9.675 1.00 60.09 62 ASP A N 1
ATOM 482 C CA . ASP A 1 62 ? -11.325 -17.680 10.674 1.00 60.09 62 ASP A CA 1
ATOM 483 C C . ASP A 1 62 ? -11.896 -18.939 11.337 1.00 60.09 62 ASP A C 1
ATOM 485 O O . ASP A 1 62 ? -11.187 -19.933 11.514 1.00 60.09 62 ASP A O 1
ATOM 489 N N . VAL A 1 63 ? -13.198 -18.918 11.622 1.00 74.88 63 VAL A N 1
ATOM 490 C CA . VAL A 1 63 ? -13.939 -20.055 12.169 1.00 74.88 63 VAL A CA 1
ATOM 491 C C . VAL A 1 63 ? -14.060 -21.172 11.124 1.00 74.88 63 VAL A C 1
ATOM 493 O O . VAL A 1 63 ? -13.798 -22.331 11.440 1.00 74.88 63 VAL A O 1
ATOM 496 N N . VAL A 1 64 ? -14.376 -20.832 9.866 1.00 77.88 64 VAL A N 1
ATOM 497 C CA . VAL A 1 64 ? -14.465 -21.802 8.756 1.00 77.88 64 VAL A CA 1
ATOM 498 C C . VAL A 1 64 ? -13.115 -22.455 8.472 1.00 77.88 64 VAL A C 1
ATOM 500 O O . VAL A 1 64 ? -13.046 -23.673 8.377 1.00 77.88 64 VAL A O 1
ATOM 503 N N . ILE A 1 65 ? -12.033 -21.678 8.374 1.00 74.69 65 ILE A N 1
ATOM 504 C CA . ILE A 1 65 ? -10.679 -22.185 8.099 1.00 74.69 65 ILE A CA 1
ATOM 505 C C . ILE A 1 65 ? -10.278 -23.241 9.124 1.00 74.69 65 ILE A C 1
ATOM 507 O O . ILE A 1 65 ? -9.784 -24.302 8.749 1.00 74.69 65 ILE A O 1
ATOM 511 N N . LYS A 1 66 ? -10.506 -22.960 10.410 1.00 76.19 66 LYS A N 1
ATOM 512 C CA . LYS A 1 66 ? -10.172 -23.892 11.482 1.00 76.19 66 LYS A CA 1
ATOM 513 C C . LYS A 1 66 ? -11.042 -25.151 11.422 1.00 76.19 66 LYS A C 1
ATOM 515 O O . LYS A 1 66 ? -10.502 -26.250 11.414 1.00 76.19 66 LYS A O 1
ATOM 520 N N . ALA A 1 67 ? -12.358 -24.990 11.297 1.00 85.25 67 ALA A N 1
ATOM 521 C CA . ALA A 1 67 ? -13.291 -26.113 11.250 1.00 85.25 67 ALA A CA 1
ATOM 522 C C . ALA A 1 67 ? -13.070 -27.019 10.023 1.00 85.25 67 ALA A C 1
ATOM 524 O O . ALA A 1 67 ? -13.138 -28.240 10.124 1.00 85.25 67 ALA A O 1
ATOM 525 N N . VAL A 1 68 ? -12.762 -26.436 8.859 1.00 86.25 68 VAL A N 1
ATOM 526 C CA . VAL A 1 68 ? -12.441 -27.192 7.639 1.00 86.25 68 VAL A CA 1
ATOM 527 C C . VAL A 1 68 ? -11.083 -27.887 7.769 1.00 86.25 68 VAL A C 1
ATOM 529 O O . VAL A 1 68 ? -10.943 -29.010 7.294 1.00 86.25 68 VAL A O 1
ATOM 532 N N . ALA A 1 69 ? -10.088 -27.271 8.416 1.00 83.19 69 ALA A N 1
ATOM 533 C CA . ALA A 1 69 ? -8.803 -27.925 8.671 1.00 83.19 69 ALA A CA 1
ATOM 534 C C . ALA A 1 69 ? -8.970 -29.158 9.569 1.00 83.19 69 ALA A C 1
ATOM 536 O O . ALA A 1 69 ? -8.462 -30.221 9.221 1.00 83.19 69 ALA A O 1
ATOM 537 N N . GLU A 1 70 ? -9.738 -29.032 10.655 1.00 90.44 70 GLU A N 1
ATOM 538 C CA . GLU A 1 70 ? -10.083 -30.139 11.559 1.00 90.44 70 GLU A CA 1
ATOM 539 C C . GLU A 1 70 ? -10.844 -31.249 10.815 1.00 90.44 70 GLU A C 1
ATOM 541 O O . GLU A 1 70 ? -10.438 -32.407 10.846 1.00 90.44 70 GLU A O 1
ATOM 546 N N . TYR A 1 71 ? -11.867 -30.897 10.028 1.00 93.94 71 TYR A N 1
ATOM 547 C CA . TYR A 1 71 ? -12.583 -31.865 9.192 1.00 93.94 71 TYR A CA 1
ATOM 548 C C . TYR A 1 71 ? -11.646 -32.624 8.242 1.00 93.94 71 TYR A C 1
ATOM 550 O O . TYR A 1 71 ? -11.683 -33.849 8.173 1.00 93.94 71 TYR A O 1
ATOM 558 N N . VAL A 1 72 ? -10.786 -31.911 7.506 1.00 92.00 72 VAL A N 1
ATOM 559 C CA . VAL A 1 72 ? -9.883 -32.529 6.523 1.00 92.00 72 VAL A CA 1
ATOM 560 C C . VAL A 1 72 ? -8.786 -33.358 7.192 1.00 92.00 72 VAL A C 1
ATOM 562 O O . VAL A 1 72 ? -8.329 -34.347 6.607 1.00 92.00 72 VAL A O 1
ATOM 565 N N . HIS A 1 73 ? -8.357 -32.980 8.396 1.00 91.75 73 HIS A N 1
ATOM 566 C CA . HIS A 1 73 ? -7.441 -33.772 9.210 1.00 91.75 73 HIS A CA 1
ATOM 567 C C . HIS A 1 73 ? -8.030 -35.162 9.499 1.00 91.75 73 HIS A C 1
ATOM 569 O O . HIS A 1 73 ? -7.343 -36.164 9.291 1.00 91.75 73 HIS A O 1
ATOM 575 N N . ASP A 1 74 ? -9.318 -35.221 9.846 1.00 93.75 74 ASP A N 1
ATOM 576 C CA . ASP A 1 74 ? -10.003 -36.444 10.278 1.00 93.75 74 ASP A CA 1
ATOM 577 C C . ASP A 1 74 ? -10.478 -37.353 9.127 1.00 93.75 74 ASP A C 1
ATOM 579 O O . ASP A 1 74 ? -10.925 -38.477 9.366 1.00 93.75 74 ASP A O 1
ATOM 583 N N . ILE A 1 75 ? -10.345 -36.925 7.862 1.00 94.12 75 ILE A N 1
ATOM 584 C CA . ILE A 1 75 ? -10.685 -37.761 6.698 1.00 94.12 75 ILE A CA 1
ATOM 585 C C . ILE A 1 75 ? -9.760 -39.000 6.645 1.00 94.12 75 ILE A C 1
ATOM 587 O O . ILE A 1 75 ? -8.538 -38.830 6.504 1.00 94.12 75 ILE A O 1
ATOM 591 N N . PRO A 1 76 ? -10.301 -40.237 6.657 1.00 88.44 76 PRO A N 1
ATOM 592 C CA . PRO A 1 76 ? -9.495 -41.461 6.642 1.00 88.44 76 PRO A CA 1
ATOM 593 C C . PRO A 1 76 ? -8.685 -41.633 5.352 1.00 88.44 76 PRO A C 1
ATOM 595 O O . PRO A 1 76 ? -7.472 -41.826 5.405 1.00 88.44 76 PRO A O 1
ATOM 598 N N . ASP A 1 77 ? -9.348 -41.505 4.199 1.00 91.19 77 ASP A N 1
ATOM 599 C CA . ASP A 1 77 ? -8.738 -41.569 2.871 1.00 91.19 77 ASP A CA 1
ATOM 600 C C . ASP A 1 77 ? -9.048 -40.290 2.089 1.00 91.19 77 ASP A C 1
ATOM 602 O O . ASP A 1 77 ? -10.181 -40.029 1.691 1.00 91.19 77 ASP A O 1
ATOM 606 N N . ILE A 1 78 ? -8.014 -39.476 1.878 1.00 90.06 78 ILE A N 1
ATOM 607 C CA . ILE A 1 78 ? -8.124 -38.193 1.180 1.00 90.06 78 ILE A CA 1
ATOM 608 C C . ILE A 1 78 ? -8.308 -38.355 -0.339 1.00 90.06 78 ILE A C 1
ATOM 610 O O . ILE A 1 78 ? -8.629 -37.386 -1.026 1.00 90.06 78 ILE A O 1
ATOM 614 N N . THR A 1 79 ? -8.076 -39.558 -0.873 1.00 90.31 79 THR A N 1
ATOM 615 C CA . THR A 1 79 ? -8.174 -39.854 -2.307 1.00 90.31 79 THR A CA 1
ATOM 616 C C . THR A 1 79 ? -9.580 -40.276 -2.732 1.00 90.31 79 THR A C 1
ATOM 618 O O . THR A 1 79 ? -9.933 -40.112 -3.902 1.00 90.31 79 THR A O 1
ATOM 621 N N . ASP A 1 80 ? -10.418 -40.724 -1.792 1.00 94.12 80 ASP A N 1
ATOM 622 C CA . ASP A 1 80 ? -11.818 -41.070 -2.047 1.00 94.12 80 ASP A CA 1
ATOM 623 C C . ASP A 1 80 ? -12.702 -39.813 -2.109 1.00 94.12 80 ASP A C 1
ATOM 625 O O . ASP A 1 80 ? -13.486 -39.490 -1.212 1.00 94.12 80 ASP A O 1
ATOM 629 N N . LEU A 1 81 ? -12.582 -39.079 -3.217 1.00 93.88 81 LEU A N 1
ATOM 630 C CA . LEU A 1 81 ? -13.354 -37.857 -3.456 1.00 93.88 81 LEU A CA 1
ATOM 631 C C . LEU A 1 81 ? -14.868 -38.102 -3.499 1.00 93.88 81 LEU A C 1
ATOM 633 O O . LEU A 1 81 ? -15.635 -37.158 -3.327 1.00 93.88 81 LEU A O 1
ATOM 637 N N . GLU A 1 82 ? -15.306 -39.337 -3.744 1.00 91.56 82 GLU A N 1
ATOM 638 C CA . GLU A 1 82 ? -16.722 -39.693 -3.787 1.00 91.56 82 GLU A CA 1
ATOM 639 C C . GLU A 1 82 ? -17.308 -39.763 -2.373 1.00 91.56 82 GLU A C 1
ATOM 641 O O . GLU A 1 82 ? -18.360 -39.175 -2.113 1.00 91.56 82 GLU A O 1
ATOM 646 N N . ALA A 1 83 ? -16.613 -40.428 -1.445 1.00 92.62 83 ALA A N 1
ATOM 647 C CA . ALA A 1 83 ? -17.009 -40.467 -0.041 1.00 92.62 83 ALA A CA 1
ATOM 648 C C . ALA A 1 83 ? -16.998 -39.069 0.588 1.00 92.62 83 ALA A C 1
ATOM 650 O O . ALA A 1 83 ? -17.967 -38.684 1.246 1.00 92.62 83 ALA A O 1
ATOM 651 N N . ILE A 1 84 ? -15.950 -38.279 0.325 1.00 94.75 84 ILE A N 1
ATOM 652 C CA . ILE A 1 84 ? -15.848 -36.912 0.849 1.00 94.75 84 ILE A CA 1
ATOM 653 C C . ILE A 1 84 ? -17.001 -36.056 0.300 1.00 94.75 84 ILE A C 1
ATOM 655 O O . ILE A 1 84 ? -17.680 -35.379 1.069 1.00 94.75 84 ILE A O 1
ATOM 659 N N . ALA A 1 85 ? -17.279 -36.106 -1.008 1.00 92.12 85 ALA A N 1
ATOM 660 C CA . ALA A 1 85 ? -18.355 -35.313 -1.602 1.00 92.12 85 ALA A CA 1
ATOM 661 C C . ALA A 1 85 ? -19.740 -35.690 -1.051 1.00 92.12 85 ALA A C 1
ATOM 663 O O . ALA A 1 85 ? -20.561 -34.805 -0.801 1.00 92.12 85 ALA A O 1
ATOM 664 N N . LYS A 1 86 ? -19.990 -36.983 -0.809 1.00 90.56 86 LYS A N 1
ATOM 665 C CA . LYS A 1 86 ? -21.227 -37.447 -0.165 1.00 90.56 86 LYS A CA 1
ATOM 666 C C . LYS A 1 86 ? -21.391 -36.876 1.237 1.00 90.56 86 LYS A C 1
ATOM 668 O O . LYS A 1 86 ? -22.502 -36.484 1.581 1.00 90.56 86 LYS A O 1
ATOM 673 N N . ASP A 1 87 ? -20.318 -36.793 2.021 1.00 91.25 87 ASP A N 1
ATOM 674 C CA . ASP A 1 87 ? -20.393 -36.218 3.366 1.00 91.25 87 ASP A CA 1
ATOM 675 C C . ASP A 1 87 ? -20.571 -34.691 3.343 1.00 91.25 87 ASP A C 1
ATOM 677 O O . ASP A 1 87 ? -21.442 -34.164 4.036 1.00 91.25 87 ASP A O 1
ATOM 681 N N . ILE A 1 88 ? -19.837 -33.978 2.480 1.00 92.75 88 ILE A N 1
ATOM 682 C CA . ILE A 1 88 ? -19.942 -32.514 2.333 1.00 92.75 88 ILE A CA 1
ATOM 683 C C . ILE A 1 88 ? -21.362 -32.106 1.927 1.00 92.75 88 ILE A C 1
ATOM 685 O O . ILE A 1 88 ? -21.941 -31.172 2.484 1.00 92.75 88 ILE A O 1
ATOM 689 N N . PHE A 1 89 ? -21.947 -32.810 0.955 1.00 91.44 89 PHE A N 1
ATOM 690 C CA . PHE A 1 89 ? -23.245 -32.452 0.385 1.00 91.44 89 PHE A CA 1
ATOM 691 C C . PHE A 1 89 ? -24.421 -33.239 0.977 1.00 91.44 89 PHE A C 1
ATOM 693 O O . PHE A 1 89 ? -25.534 -33.135 0.458 1.00 91.44 89 PHE A O 1
ATOM 700 N N . LYS A 1 90 ? -24.231 -33.952 2.097 1.00 86.56 90 LYS A N 1
ATOM 701 C CA . LYS A 1 90 ? -25.275 -34.777 2.743 1.00 86.56 90 LYS A CA 1
ATOM 702 C C . LYS A 1 90 ? -26.550 -34.016 3.116 1.00 86.56 90 LYS A C 1
ATOM 704 O O . LYS A 1 90 ? -27.626 -34.599 3.190 1.00 86.56 90 LYS A O 1
ATOM 709 N N . HIS A 1 91 ? -26.436 -32.710 3.353 1.00 79.75 91 HIS A N 1
ATOM 710 C CA . HIS A 1 91 ? -27.554 -31.825 3.696 1.00 79.75 91 HIS A CA 1
ATOM 711 C C . HIS A 1 91 ? -27.927 -30.858 2.558 1.00 79.75 91 HIS A C 1
ATOM 713 O O . HIS A 1 91 ? -28.649 -29.885 2.785 1.00 79.75 91 HIS A O 1
ATOM 719 N N . SER A 1 92 ? -27.425 -31.089 1.340 1.00 78.56 92 SER A N 1
ATOM 720 C CA . SER A 1 92 ? -27.748 -30.262 0.176 1.00 78.56 92 SER A CA 1
ATOM 721 C C . SER A 1 92 ? -29.189 -30.512 -0.275 1.00 78.56 92 SER A C 1
ATOM 723 O O . SER A 1 92 ? -29.603 -31.650 -0.467 1.00 78.56 92 SER A O 1
ATOM 725 N N . GLN A 1 93 ? -29.955 -29.436 -0.466 1.00 64.88 93 GLN A N 1
ATOM 726 C CA . GLN A 1 93 ? -31.377 -29.509 -0.827 1.00 64.88 93 GLN A CA 1
ATOM 727 C C . GLN A 1 93 ? -31.618 -29.666 -2.343 1.00 64.88 93 GLN A C 1
ATOM 729 O O . GLN A 1 93 ? -32.745 -29.929 -2.754 1.00 64.88 93 GLN A O 1
ATOM 734 N N . SER A 1 94 ? -30.590 -29.488 -3.185 1.00 71.69 94 SER A N 1
ATOM 735 C CA . SER A 1 94 ? -30.689 -29.579 -4.652 1.00 71.69 94 SER A CA 1
ATOM 736 C C . SER A 1 94 ? -29.326 -29.775 -5.337 1.00 71.69 94 SER A C 1
ATOM 738 O O . SER A 1 94 ? -28.276 -29.476 -4.757 1.00 71.69 94 SER A O 1
ATOM 740 N N . CYS A 1 95 ? -29.372 -30.272 -6.583 1.00 73.06 95 CYS A N 1
ATOM 741 C CA . CYS A 1 95 ? -28.254 -30.377 -7.535 1.00 73.06 95 CYS A CA 1
ATOM 742 C C . CYS A 1 95 ? -26.977 -31.039 -6.983 1.00 73.06 95 CYS A C 1
ATOM 744 O O . CYS A 1 95 ? -25.868 -30.594 -7.273 1.00 73.06 95 CYS A O 1
ATOM 746 N N . THR A 1 96 ? -27.118 -32.091 -6.171 1.00 78.00 96 THR A N 1
ATOM 747 C CA . THR A 1 96 ? -25.987 -32.751 -5.498 1.00 78.00 96 THR A CA 1
ATOM 748 C C . THR A 1 96 ? -24.953 -33.298 -6.485 1.00 78.00 96 THR A C 1
ATOM 750 O O . THR A 1 96 ? -23.765 -33.074 -6.280 1.00 78.00 96 THR A O 1
ATOM 753 N N . ASP A 1 97 ? -25.376 -33.911 -7.593 1.00 82.44 97 ASP A N 1
ATOM 754 C CA . ASP A 1 97 ? -24.454 -34.477 -8.592 1.00 82.44 97 ASP A CA 1
ATOM 755 C C . ASP A 1 97 ? -23.588 -33.402 -9.273 1.00 82.44 97 ASP A C 1
ATOM 757 O O . ASP A 1 97 ? -22.378 -33.578 -9.440 1.00 82.44 97 ASP A O 1
ATOM 761 N N . ASP A 1 98 ? -24.171 -32.238 -9.583 1.00 84.94 98 ASP A N 1
ATOM 762 C CA . ASP A 1 98 ? -23.432 -31.094 -10.131 1.00 84.94 98 ASP A CA 1
ATOM 763 C C . ASP A 1 98 ? -22.396 -30.564 -9.132 1.00 84.94 98 ASP A C 1
ATOM 765 O O . ASP A 1 98 ? -21.280 -30.205 -9.518 1.00 84.94 98 ASP A O 1
ATOM 769 N N . LYS A 1 99 ? -22.741 -30.526 -7.839 1.00 86.31 99 LYS A N 1
ATOM 770 C CA . LYS A 1 99 ? -21.834 -30.086 -6.769 1.00 86.31 99 LYS A CA 1
ATOM 771 C C . LYS A 1 99 ? -20.690 -31.071 -6.548 1.00 86.31 99 LYS A C 1
ATOM 773 O O . LYS A 1 99 ? -19.546 -30.645 -6.407 1.00 86.31 99 LYS A O 1
ATOM 778 N N . VAL A 1 100 ? -20.969 -32.375 -6.598 1.00 90.44 100 VAL A N 1
ATOM 779 C CA . VAL A 1 100 ? -19.949 -33.437 -6.555 1.00 90.44 100 VAL A CA 1
ATOM 780 C C . VAL A 1 100 ? -18.976 -33.277 -7.726 1.00 90.44 100 VAL A C 1
ATOM 782 O O . VAL A 1 100 ? -17.759 -33.312 -7.532 1.00 90.44 100 VAL A O 1
ATOM 785 N N . LEU A 1 101 ? -19.487 -33.029 -8.937 1.00 89.38 101 LEU A N 1
ATOM 786 C CA . LEU A 1 101 ? -18.649 -32.785 -10.110 1.00 89.38 101 LEU A CA 1
ATOM 787 C C . LEU A 1 101 ? -17.790 -31.520 -9.951 1.00 89.38 101 LEU A C 1
ATOM 789 O O . LEU A 1 101 ? -16.597 -31.548 -10.256 1.00 89.38 101 LEU A O 1
ATOM 793 N N . ARG A 1 102 ? -18.368 -30.417 -9.460 1.00 86.12 102 ARG A N 1
ATOM 794 C CA . ARG A 1 102 ? -17.637 -29.168 -9.179 1.00 86.12 102 ARG A CA 1
ATOM 795 C C . ARG A 1 102 ? -16.551 -29.360 -8.124 1.00 86.12 102 ARG A C 1
ATOM 797 O O . ARG A 1 102 ? -15.448 -28.858 -8.316 1.00 86.12 102 ARG A O 1
ATOM 804 N N . PHE A 1 103 ? -16.821 -30.125 -7.067 1.00 92.69 103 PHE A N 1
ATOM 805 C CA . PHE A 1 103 ? -15.830 -30.468 -6.048 1.00 92.69 103 PHE A CA 1
ATOM 806 C C . PHE A 1 103 ? -14.651 -31.247 -6.632 1.00 92.69 103 PHE A C 1
ATOM 808 O O . PHE A 1 103 ? -13.506 -30.844 -6.444 1.00 92.69 103 PHE A O 1
ATOM 815 N N . LYS A 1 104 ? -14.908 -32.304 -7.412 1.00 92.94 104 LYS A N 1
ATOM 816 C CA . LYS A 1 104 ? -13.836 -33.068 -8.070 1.00 92.94 104 LYS A CA 1
ATOM 817 C C . LYS A 1 104 ? -12.989 -32.188 -8.987 1.00 92.94 104 LYS A C 1
ATOM 819 O O . LYS A 1 104 ? -11.765 -32.260 -8.946 1.00 92.94 104 LYS A O 1
ATOM 824 N N . LYS A 1 105 ? -13.634 -31.309 -9.759 1.00 84.62 105 LYS A N 1
ATOM 825 C CA . LYS A 1 105 ? -12.933 -30.348 -10.617 1.00 84.62 105 LYS A CA 1
ATOM 826 C C . LYS A 1 105 ? -12.115 -29.324 -9.823 1.00 84.62 105 LYS A C 1
ATOM 828 O O . LYS A 1 105 ? -11.025 -28.972 -10.253 1.00 84.62 105 LYS A O 1
ATOM 833 N N . ALA A 1 106 ? -12.605 -28.867 -8.672 1.00 76.06 106 ALA A N 1
ATOM 834 C CA . ALA A 1 106 ? -11.848 -27.986 -7.784 1.00 76.06 106 ALA A CA 1
ATOM 835 C C . ALA A 1 106 ? -10.592 -28.680 -7.224 1.00 76.06 106 ALA A C 1
ATOM 837 O O . ALA A 1 106 ? -9.512 -28.091 -7.218 1.00 76.06 106 ALA A O 1
ATOM 838 N N . VAL A 1 107 ? -10.706 -29.949 -6.822 1.00 83.12 107 VAL A N 1
ATOM 839 C CA . VAL A 1 107 ? -9.562 -30.755 -6.363 1.00 83.12 107 VAL A CA 1
ATOM 840 C C . VAL A 1 107 ? -8.540 -30.943 -7.486 1.00 83.12 107 VAL A C 1
ATOM 842 O O . VAL A 1 107 ? -7.343 -30.756 -7.271 1.00 83.12 107 VAL A O 1
ATOM 845 N N . GLU A 1 108 ? -8.999 -31.263 -8.697 1.00 82.19 108 GLU A N 1
ATOM 846 C CA . GLU A 1 108 ? -8.144 -31.378 -9.881 1.00 82.19 108 GLU A CA 1
ATOM 847 C C . GLU A 1 108 ? -7.432 -30.055 -10.200 1.00 82.19 108 GLU A C 1
ATOM 849 O O . GLU A 1 108 ? -6.218 -30.046 -10.403 1.00 82.19 108 GLU A O 1
ATOM 854 N N . TYR A 1 109 ? -8.158 -28.934 -10.157 1.00 72.38 109 TYR A N 1
ATOM 855 C CA . TYR A 1 109 ? -7.616 -27.592 -10.368 1.00 72.38 109 TYR A CA 1
ATOM 856 C C . TYR A 1 109 ? -6.431 -27.299 -9.434 1.00 72.38 109 TYR A C 1
ATOM 858 O O . TYR A 1 109 ? -5.345 -26.938 -9.895 1.00 72.38 109 TYR A O 1
ATOM 866 N N . TYR A 1 110 ? -6.590 -27.538 -8.128 1.00 66.06 110 TYR A N 1
ATOM 867 C CA . TYR A 1 110 ? -5.503 -27.340 -7.164 1.00 66.06 110 TYR A CA 1
ATOM 868 C C . TYR A 1 110 ? -4.380 -28.379 -7.292 1.00 66.06 110 TYR A C 1
ATOM 870 O O . TYR A 1 110 ? -3.218 -28.065 -7.026 1.00 66.06 110 TYR A O 1
ATOM 878 N N . SER A 1 111 ? -4.688 -29.601 -7.737 1.00 75.00 111 SER A N 1
ATOM 879 C CA . SER A 1 111 ? -3.677 -30.627 -8.008 1.00 75.00 111 SER A CA 1
ATOM 880 C C . SER A 1 111 ? -2.781 -30.244 -9.190 1.00 75.00 111 SER A C 1
ATOM 882 O O . SER A 1 111 ? -1.554 -30.314 -9.083 1.00 75.00 111 SER A O 1
ATOM 884 N N . MET A 1 112 ? -3.359 -29.740 -10.284 1.00 67.31 112 MET A N 1
ATOM 885 C CA . MET A 1 112 ? -2.600 -29.241 -11.436 1.00 67.31 112 MET A CA 1
ATOM 886 C C . MET A 1 112 ? -1.692 -28.068 -11.053 1.00 67.31 112 MET A C 1
ATOM 888 O O . MET A 1 112 ? -0.535 -28.032 -11.467 1.00 67.31 112 MET A O 1
ATOM 892 N N . ALA A 1 113 ? -2.168 -27.160 -10.197 1.00 53.34 113 ALA A N 1
ATOM 893 C CA . ALA A 1 113 ? -1.375 -26.036 -9.695 1.00 53.34 113 ALA A CA 1
ATOM 894 C C . ALA A 1 113 ? -0.184 -26.463 -8.807 1.00 53.34 113 ALA A C 1
ATOM 896 O O . ALA A 1 113 ? 0.781 -25.706 -8.651 1.00 53.34 113 ALA A O 1
ATOM 897 N N . SER A 1 114 ? -0.232 -27.673 -8.234 1.00 53.50 114 SER A N 1
ATOM 898 C CA . SER A 1 114 ? 0.811 -28.219 -7.355 1.00 53.50 114 SER A CA 1
ATOM 899 C C . SER A 1 114 ? 1.944 -28.959 -8.085 1.00 53.50 114 SER A C 1
ATOM 901 O O . SER A 1 114 ? 2.996 -29.191 -7.485 1.00 53.50 114 SER A O 1
ATOM 903 N N . ASN A 1 115 ? 1.784 -29.257 -9.381 1.00 46.91 115 ASN A N 1
ATOM 904 C CA . ASN A 1 115 ? 2.793 -29.922 -10.208 1.00 46.91 115 ASN A CA 1
ATOM 905 C C . ASN A 1 115 ? 3.480 -28.921 -11.165 1.00 46.91 115 ASN A C 1
ATOM 907 O O . ASN A 1 115 ? 2.799 -28.153 -11.844 1.00 46.91 115 ASN A O 1
ATOM 911 N N . PRO A 1 116 ? 4.823 -28.898 -11.271 1.00 38.44 116 PRO A N 1
ATOM 912 C CA . PRO A 1 116 ? 5.498 -28.058 -12.258 1.00 38.44 116 PRO A CA 1
ATOM 913 C C . PRO A 1 116 ? 5.174 -28.542 -13.685 1.00 38.44 116 PRO A C 1
ATOM 915 O O . PRO A 1 116 ? 5.209 -29.750 -13.929 1.00 38.44 116 PRO A O 1
ATOM 918 N N . PRO A 1 117 ? 4.919 -27.647 -14.659 1.00 39.62 117 PRO A N 1
ATOM 919 C CA . PRO A 1 117 ? 4.789 -28.064 -16.048 1.00 39.62 117 PRO A CA 1
ATOM 920 C C . PRO A 1 117 ? 6.132 -28.613 -16.547 1.00 39.62 117 PRO A C 1
ATOM 922 O O . PRO A 1 117 ? 7.121 -27.885 -16.664 1.00 39.62 117 PRO A O 1
ATOM 925 N N . HIS A 1 118 ? 6.165 -29.911 -16.846 1.00 29.00 118 HIS A N 1
ATOM 926 C CA . HIS A 1 118 ? 7.233 -30.530 -17.622 1.00 29.00 118 HIS A CA 1
ATOM 927 C C . HIS A 1 118 ? 7.115 -30.029 -19.067 1.00 29.00 118 HIS A C 1
ATOM 929 O O . HIS A 1 118 ? 6.274 -30.499 -19.828 1.00 29.00 118 HIS A O 1
ATOM 935 N N . TYR A 1 119 ? 7.953 -29.071 -19.459 1.00 31.86 119 TYR A N 1
ATOM 936 C CA . TYR A 1 119 ? 8.162 -28.777 -20.874 1.00 31.86 119 TYR A CA 1
ATOM 937 C C . TYR A 1 119 ? 9.193 -29.769 -21.431 1.00 31.86 119 TYR A C 1
ATOM 939 O O . TYR A 1 119 ? 10.339 -29.752 -20.971 1.00 31.86 119 TYR A O 1
ATOM 947 N N . PRO A 1 120 ? 8.847 -30.638 -22.400 1.00 30.61 120 PRO A N 1
ATOM 948 C CA . PRO A 1 120 ? 9.869 -31.333 -23.167 1.00 30.61 120 PRO A CA 1
ATOM 949 C C . PRO A 1 120 ? 10.639 -30.311 -24.027 1.00 30.61 120 PRO A C 1
ATOM 951 O O . PRO A 1 120 ? 10.047 -29.337 -24.505 1.00 30.61 120 PRO A O 1
ATOM 954 N N . PRO A 1 121 ? 11.954 -30.494 -24.237 1.00 28.94 121 PRO A N 1
ATOM 955 C CA . PRO A 1 121 ? 12.743 -29.595 -25.069 1.00 28.94 121 PRO A CA 1
ATOM 956 C C . PRO A 1 121 ? 12.310 -29.745 -26.532 1.00 28.94 121 PRO A C 1
ATOM 958 O O . PRO A 1 121 ? 12.529 -30.785 -27.145 1.00 28.94 121 PRO A O 1
ATOM 961 N N . GLN A 1 122 ? 11.701 -28.708 -27.105 1.00 29.14 122 GLN A N 1
ATOM 962 C CA . GLN A 1 122 ? 11.488 -28.612 -28.551 1.00 29.14 122 GLN A CA 1
ATOM 963 C C . GLN A 1 122 ? 12.715 -27.922 -29.179 1.00 29.14 122 GLN A C 1
ATOM 965 O O . GLN A 1 122 ? 12.980 -26.759 -28.859 1.00 29.14 122 GLN A O 1
ATOM 970 N N . PRO A 1 123 ? 13.499 -28.602 -30.038 1.00 31.52 123 PRO A N 1
ATOM 971 C CA . PRO A 1 123 ? 14.566 -27.968 -30.800 1.00 31.52 123 PRO A CA 1
ATOM 972 C C . PRO A 1 123 ? 13.977 -27.111 -31.928 1.00 31.52 123 PRO A C 1
ATOM 974 O O . PRO A 1 123 ? 13.017 -27.489 -32.595 1.00 31.52 123 PRO A O 1
ATOM 977 N N . GLY A 1 124 ? 14.558 -25.927 -32.118 1.00 26.14 124 GLY A N 1
ATOM 978 C CA . GLY A 1 124 ? 14.039 -24.908 -33.021 1.00 26.14 124 GLY A CA 1
ATOM 979 C C . GLY A 1 124 ? 14.019 -25.299 -34.498 1.00 26.14 124 GLY A C 1
ATOM 980 O O . GLY A 1 124 ? 14.861 -26.055 -34.979 1.00 26.14 124 GLY A O 1
ATOM 981 N N . ARG A 1 125 ? 13.105 -24.667 -35.240 1.00 23.75 125 ARG A N 1
ATOM 982 C CA . ARG A 1 125 ? 13.266 -24.396 -36.671 1.00 23.75 125 ARG A CA 1
ATOM 983 C C . ARG A 1 125 ? 12.436 -23.183 -37.085 1.00 23.75 125 ARG A C 1
ATOM 985 O O . ARG A 1 125 ? 11.215 -23.185 -36.995 1.00 23.75 125 ARG A O 1
ATOM 992 N N . PHE A 1 126 ? 13.142 -22.160 -37.553 1.00 25.80 126 PHE A N 1
ATOM 993 C CA . PHE A 1 126 ? 12.627 -21.161 -38.480 1.00 25.80 126 PHE A CA 1
ATOM 994 C C . PHE A 1 126 ? 12.369 -21.829 -39.838 1.00 25.80 126 PHE A C 1
ATOM 996 O O . PHE A 1 126 ? 13.244 -22.556 -40.307 1.00 25.80 126 PHE A O 1
ATOM 1003 N N . LEU A 1 127 ? 11.229 -21.539 -40.472 1.00 24.83 127 LEU A N 1
ATOM 1004 C CA . LEU A 1 127 ? 11.134 -21.041 -41.855 1.00 24.83 127 LEU A CA 1
ATOM 1005 C C . LEU A 1 127 ? 9.669 -20.785 -42.256 1.00 24.83 127 LEU A C 1
ATOM 1007 O O . LEU A 1 127 ? 8.764 -21.529 -41.896 1.00 24.83 127 LEU A O 1
ATOM 1011 N N . SER A 1 128 ? 9.503 -19.684 -42.985 1.00 22.70 128 SER A N 1
ATOM 1012 C CA . SER A 1 128 ? 8.302 -19.081 -43.563 1.00 22.70 128 SER A CA 1
ATOM 1013 C C . SER A 1 128 ? 7.446 -20.014 -44.422 1.00 22.70 128 SER A C 1
ATOM 1015 O O . SER A 1 128 ? 7.998 -20.872 -45.103 1.00 22.70 128 SER A O 1
ATOM 1017 N N . THR A 1 129 ? 6.139 -19.746 -44.533 1.00 21.23 129 THR A N 1
ATOM 1018 C CA . THR A 1 129 ? 5.489 -19.253 -45.775 1.00 21.23 129 THR A CA 1
ATOM 1019 C C . THR A 1 129 ? 3.977 -19.080 -45.598 1.00 21.23 129 THR A C 1
ATOM 1021 O O . THR A 1 129 ? 3.316 -19.866 -44.925 1.00 21.23 129 THR A O 1
ATOM 1024 N N . ASP A 1 130 ? 3.471 -18.010 -46.209 1.00 24.31 130 ASP A N 1
ATOM 1025 C CA . ASP A 1 130 ? 2.062 -17.690 -46.430 1.00 24.31 130 ASP A CA 1
ATOM 1026 C C . ASP A 1 130 ? 1.288 -18.835 -47.093 1.00 24.31 130 ASP A C 1
ATOM 1028 O O . ASP A 1 130 ? 1.832 -19.504 -47.967 1.00 24.31 130 ASP A O 1
ATOM 1032 N N . LEU A 1 131 ? -0.006 -18.966 -46.772 1.00 24.44 131 LEU A N 1
ATOM 1033 C CA . LEU A 1 131 ? -1.054 -19.250 -47.762 1.00 24.44 131 LEU A CA 1
ATOM 1034 C C . LEU A 1 131 ? -2.454 -19.061 -47.159 1.00 24.44 131 LEU A C 1
ATOM 1036 O O . LEU A 1 131 ? -2.930 -19.822 -46.321 1.00 24.44 131 LEU A O 1
ATOM 1040 N N . CYS A 1 132 ? -3.104 -18.005 -47.640 1.00 23.16 132 CYS A N 1
ATOM 1041 C CA . CYS A 1 132 ? -4.537 -17.762 -47.580 1.00 23.16 132 CYS A CA 1
ATOM 1042 C C . CYS A 1 132 ? -5.250 -18.737 -48.530 1.00 23.16 132 CYS A C 1
ATOM 1044 O O . CYS A 1 132 ? -4.881 -18.797 -49.701 1.00 23.16 132 CYS A O 1
ATOM 1046 N N . VAL A 1 133 ? -6.282 -19.450 -48.064 1.00 23.55 133 VAL A N 1
ATOM 1047 C CA . VAL A 1 133 ? -7.279 -20.081 -48.943 1.00 23.55 133 VAL A CA 1
ATOM 1048 C C . VAL A 1 133 ? -8.670 -19.953 -48.320 1.00 23.55 133 VAL A C 1
ATOM 1050 O O . VAL A 1 133 ? -8.942 -20.426 -47.219 1.00 23.55 133 VAL A O 1
ATOM 1053 N N . THR A 1 134 ? -9.540 -19.281 -49.066 1.00 25.41 134 THR A N 1
ATOM 1054 C CA . THR A 1 134 ? -10.990 -19.158 -48.914 1.00 25.41 134 THR A CA 1
ATOM 1055 C C . THR A 1 134 ? -11.717 -20.407 -49.436 1.00 25.41 134 THR A C 1
ATOM 1057 O O . THR A 1 134 ? -11.292 -21.004 -50.418 1.00 25.41 134 THR A O 1
ATOM 1060 N N . SER A 1 135 ? -12.857 -20.772 -48.836 1.00 23.78 135 SER A N 1
ATOM 1061 C CA . SER A 1 135 ? -13.871 -21.677 -49.425 1.00 23.78 135 SER A CA 1
ATOM 1062 C C . SER A 1 135 ? -15.168 -21.576 -48.603 1.00 23.78 135 SER A C 1
ATOM 1064 O O . SER A 1 135 ? -15.200 -22.029 -47.465 1.00 23.78 135 SER A O 1
ATOM 1066 N N . VAL A 1 136 ? -16.138 -20.737 -48.987 1.00 24.16 136 VAL A N 1
ATOM 1067 C CA . VAL A 1 136 ? -17.306 -21.010 -49.863 1.00 24.16 136 VAL A CA 1
ATOM 1068 C C . VAL A 1 136 ? -18.344 -21.966 -49.247 1.00 24.16 136 VAL A C 1
ATOM 1070 O O . VAL A 1 136 ? -18.085 -23.131 -48.972 1.00 24.16 136 VAL A O 1
ATOM 1073 N N . VAL A 1 137 ? -19.545 -21.408 -49.067 1.00 23.98 137 VAL A N 1
ATOM 1074 C CA . VAL A 1 137 ? -20.807 -21.995 -48.588 1.00 23.98 137 VAL A CA 1
ATOM 1075 C C . VAL A 1 137 ? -21.615 -22.535 -49.771 1.00 23.98 137 VAL A C 1
ATOM 1077 O O . VAL A 1 137 ? -21.665 -21.851 -50.793 1.00 23.98 137 VAL A O 1
ATOM 1080 N N . SER A 1 138 ? -22.327 -23.666 -49.612 1.00 26.42 138 SER A N 1
ATOM 1081 C CA . SER A 1 138 ? -23.704 -23.883 -50.128 1.00 26.42 138 SER A CA 1
ATOM 1082 C C . SER A 1 138 ? -24.320 -25.243 -49.722 1.00 26.42 138 SER A C 1
ATOM 1084 O O . SER A 1 138 ? -23.582 -26.125 -49.291 1.00 26.42 138 SER A O 1
ATOM 1086 N N . PRO A 1 139 ? -25.667 -25.396 -49.779 1.00 33.31 139 PRO A N 1
ATOM 1087 C CA . PRO A 1 139 ? -26.451 -26.090 -48.749 1.00 33.31 139 PRO A CA 1
ATOM 1088 C C . PRO A 1 139 ? -27.142 -27.389 -49.211 1.00 33.31 139 PRO A C 1
ATOM 1090 O O . PRO A 1 139 ? -27.358 -27.611 -50.399 1.00 33.31 139 PRO A O 1
ATOM 1093 N N . GLY A 1 140 ? -27.589 -28.205 -48.249 1.00 24.12 140 GLY A N 1
ATOM 1094 C CA . GLY A 1 140 ? -28.453 -29.366 -48.484 1.00 24.12 140 GLY A CA 1
ATOM 1095 C C . GLY A 1 140 ? -29.364 -29.637 -47.286 1.00 24.12 140 GLY A C 1
ATOM 1096 O O . GLY A 1 140 ? -28.895 -29.901 -46.185 1.00 24.12 140 GLY A O 1
ATOM 1097 N N . LEU A 1 141 ? -30.670 -29.516 -47.518 1.00 26.36 141 LEU A N 1
ATOM 1098 C CA . LEU A 1 141 ? -31.772 -29.604 -46.562 1.00 26.36 141 LEU A CA 1
ATOM 1099 C C . LEU A 1 141 ? -32.252 -31.063 -46.435 1.00 26.36 141 LEU A C 1
ATOM 1101 O O . LEU A 1 141 ? -32.573 -31.663 -47.455 1.00 26.36 141 LEU A O 1
ATOM 1105 N N . GLN A 1 142 ? -32.388 -31.600 -45.219 1.00 25.34 142 GLN A N 1
ATOM 1106 C CA . GLN A 1 142 ? -33.380 -32.635 -44.888 1.00 25.34 142 GLN A CA 1
ATOM 1107 C C . GLN A 1 142 ? -33.698 -32.577 -43.386 1.00 25.34 142 GLN A C 1
ATOM 1109 O O . GLN A 1 142 ? -32.805 -32.550 -42.542 1.00 25.34 142 GLN A O 1
ATOM 1114 N N . ALA A 1 143 ? -34.990 -32.475 -43.078 1.00 24.81 143 ALA A N 1
ATOM 1115 C CA . ALA A 1 143 ? -35.534 -32.228 -41.751 1.00 24.81 143 ALA A CA 1
ATOM 1116 C C . ALA A 1 143 ? -35.922 -33.538 -41.046 1.00 24.81 143 ALA A C 1
ATOM 1118 O O . ALA A 1 143 ? -36.661 -34.344 -41.605 1.00 24.81 143 ALA A O 1
ATOM 1119 N N . ALA A 1 144 ? -35.493 -33.691 -39.791 1.00 24.41 144 ALA A N 1
ATOM 1120 C CA . ALA A 1 144 ? -36.076 -34.589 -38.795 1.00 24.41 144 ALA A CA 1
ATOM 1121 C C . ALA A 1 144 ? -35.990 -33.907 -37.411 1.00 24.41 144 ALA A C 1
ATOM 1123 O O . ALA A 1 144 ? -34.982 -33.290 -37.076 1.00 24.41 144 ALA A O 1
ATOM 1124 N N . VAL A 1 145 ? -37.077 -33.963 -36.640 1.00 26.62 145 VAL A N 1
ATOM 1125 C CA . VAL A 1 145 ? -37.350 -33.226 -35.382 1.00 26.62 145 VAL A CA 1
ATOM 1126 C C . VAL A 1 145 ? -37.365 -34.250 -34.217 1.00 26.62 145 VAL A C 1
ATOM 1128 O O . VAL A 1 145 ? -37.615 -35.422 -34.481 1.00 26.62 145 VAL A O 1
ATOM 1131 N N . PRO A 1 146 ? -37.216 -33.887 -32.927 1.00 30.30 146 PRO A N 1
ATOM 1132 C CA . PRO A 1 146 ? -36.002 -33.506 -32.208 1.00 30.30 146 PRO A CA 1
ATOM 1133 C C . PRO A 1 146 ? -35.754 -34.444 -30.995 1.00 30.30 146 PRO A C 1
ATOM 1135 O O . PRO A 1 146 ? -36.547 -34.474 -30.054 1.00 30.30 146 PRO A O 1
ATOM 1138 N N . HIS A 1 147 ? -34.630 -35.162 -30.934 1.00 27.16 147 HIS A N 1
ATOM 1139 C CA . HIS A 1 147 ? -34.183 -35.726 -29.654 1.00 27.16 147 HIS A CA 1
ATOM 1140 C C . HIS A 1 147 ? -33.374 -34.674 -28.892 1.00 27.16 147 HIS A C 1
ATOM 1142 O O . HIS A 1 147 ? -32.456 -34.058 -29.427 1.00 27.16 147 HIS A O 1
ATOM 1148 N N . SER A 1 148 ? -33.791 -34.448 -27.650 1.00 32.44 148 SER A N 1
ATOM 1149 C CA . SER A 1 148 ? -33.268 -33.509 -26.661 1.00 32.44 148 SER A CA 1
ATOM 1150 C C . SER A 1 148 ? -31.739 -33.528 -26.561 1.00 32.44 148 SER A C 1
ATOM 1152 O O . SER A 1 148 ? -31.157 -34.344 -25.845 1.00 32.44 148 SER A O 1
ATOM 1154 N N . LEU A 1 149 ? -31.095 -32.592 -27.254 1.00 30.16 149 LEU A N 1
ATOM 1155 C CA . LEU A 1 149 ? -29.690 -32.263 -27.067 1.00 30.16 149 LEU A CA 1
ATOM 1156 C C . LEU A 1 149 ? -29.581 -31.331 -25.860 1.00 30.16 149 LEU A C 1
ATOM 1158 O O . LEU A 1 149 ? -29.821 -30.128 -25.961 1.00 30.16 149 LEU A O 1
ATOM 1162 N N . ILE A 1 150 ? -29.190 -31.891 -24.716 1.00 35.94 150 ILE A N 1
ATOM 1163 C CA . ILE A 1 150 ? -28.467 -31.128 -23.699 1.00 35.94 150 ILE A CA 1
ATOM 1164 C C . ILE A 1 150 ? -27.146 -30.744 -24.368 1.00 35.94 150 ILE A C 1
ATOM 1166 O O . ILE A 1 150 ? -26.184 -31.510 -24.378 1.00 35.94 150 ILE A O 1
ATOM 1170 N N . GLY A 1 151 ? -27.141 -29.593 -25.039 1.00 31.36 151 GLY A N 1
ATOM 1171 C CA . GLY A 1 151 ? -25.913 -29.002 -25.540 1.00 31.36 151 GLY A CA 1
ATOM 1172 C C . GLY A 1 151 ? -24.975 -28.762 -24.354 1.00 31.36 151 GLY A C 1
ATOM 1173 O O . GLY A 1 151 ? -25.450 -28.363 -23.285 1.00 31.36 151 GLY A O 1
ATOM 1174 N N . PRO A 1 152 ? -23.662 -29.010 -24.496 1.00 38.16 152 PRO A N 1
ATOM 1175 C CA . PRO A 1 152 ? -22.714 -28.616 -23.469 1.00 38.16 152 PRO A CA 1
ATOM 1176 C C . PRO A 1 152 ? -22.906 -27.122 -23.220 1.00 38.16 152 PRO A C 1
ATOM 1178 O O . PRO A 1 152 ? -22.937 -26.338 -24.171 1.00 38.16 152 PRO A O 1
ATOM 1181 N N . ILE A 1 153 ? -23.073 -26.736 -21.952 1.00 37.78 153 ILE A N 1
ATOM 1182 C CA . ILE A 1 153 ? -23.064 -25.328 -21.552 1.00 37.78 153 ILE A CA 1
ATOM 1183 C C . ILE A 1 153 ? -21.821 -24.713 -22.207 1.00 37.78 153 ILE A C 1
ATOM 1185 O O . ILE A 1 153 ? -20.715 -25.198 -21.938 1.00 37.78 153 ILE A O 1
ATOM 1189 N N . PRO A 1 154 ? -21.968 -23.713 -23.097 1.00 32.19 154 PRO A N 1
ATOM 1190 C CA . PRO A 1 154 ? -20.823 -23.087 -23.726 1.00 32.19 154 PRO A CA 1
ATOM 1191 C C . PRO A 1 154 ? -19.905 -22.597 -22.617 1.00 32.19 154 PRO A C 1
ATOM 1193 O O . PRO A 1 154 ? -20.339 -21.879 -21.714 1.00 32.19 154 PRO A O 1
ATOM 1196 N N . SER A 1 155 ? -18.640 -23.011 -22.658 1.00 40.59 155 SER A N 1
ATOM 1197 C CA . SER A 1 155 ? -17.635 -22.452 -21.762 1.00 40.59 155 SER A CA 1
ATOM 1198 C C . SER A 1 155 ? -17.711 -20.928 -21.862 1.00 40.59 155 SER A C 1
ATOM 1200 O O . SER A 1 155 ? -17.796 -20.394 -22.970 1.00 40.59 155 SER A O 1
ATOM 1202 N N . LEU A 1 156 ? -17.655 -20.204 -20.743 1.00 40.34 156 LEU A N 1
ATOM 1203 C CA . LEU A 1 156 ? -17.569 -18.735 -20.749 1.00 40.34 156 LEU A CA 1
ATOM 1204 C C . LEU A 1 156 ? -16.383 -18.222 -21.594 1.00 40.34 156 LEU A C 1
ATOM 1206 O O . LEU A 1 156 ? -16.393 -17.076 -22.030 1.00 40.34 156 LEU A O 1
ATOM 1210 N N . LEU A 1 157 ? -15.400 -19.088 -21.871 1.00 37.56 157 LEU A N 1
ATOM 1211 C CA . LEU A 1 157 ? -14.250 -18.840 -22.744 1.00 37.56 157 LEU A CA 1
ATOM 1212 C C . LEU A 1 157 ? -14.537 -19.048 -24.247 1.00 37.56 157 LEU A C 1
ATOM 1214 O O . LEU A 1 157 ? -13.696 -18.718 -25.072 1.00 37.56 157 LEU A O 1
ATOM 1218 N N . SER A 1 158 ? -15.693 -19.618 -24.606 1.00 37.09 158 SER A N 1
ATOM 1219 C CA . SER A 1 158 ? -16.123 -19.877 -25.995 1.00 37.09 158 SER A CA 1
ATOM 1220 C C . SER A 1 158 ? -17.019 -18.778 -26.577 1.00 37.09 158 SER A C 1
ATOM 1222 O O . SER A 1 158 ? -17.327 -18.790 -27.768 1.00 37.09 158 SER A O 1
ATOM 1224 N N . MET A 1 159 ? -17.421 -17.804 -25.754 1.00 34.91 159 MET A N 1
ATOM 1225 C CA . MET A 1 159 ? -18.008 -16.564 -26.251 1.00 34.91 159 MET A CA 1
ATOM 1226 C C . MET A 1 159 ? -16.912 -15.783 -26.992 1.00 34.91 159 MET A C 1
ATOM 1228 O O . MET A 1 159 ? -15.828 -15.622 -26.427 1.00 34.91 159 MET A O 1
ATOM 1232 N N . PRO A 1 160 ? -17.164 -15.266 -28.210 1.00 37.59 160 PRO A N 1
ATOM 1233 C CA . PRO A 1 160 ? -16.230 -14.353 -28.848 1.00 37.59 160 PRO A CA 1
ATOM 1234 C C . PRO A 1 160 ? -15.924 -13.226 -27.862 1.00 37.59 160 PRO A C 1
ATOM 1236 O O . PRO A 1 160 ? -16.841 -12.555 -27.375 1.00 37.59 160 PRO A O 1
ATOM 1239 N N . THR A 1 161 ? -14.648 -13.052 -27.516 1.00 40.56 161 THR A N 1
ATOM 1240 C CA . THR A 1 161 ? -14.193 -11.923 -26.708 1.00 40.56 161 THR A CA 1
ATOM 1241 C C . THR A 1 161 ? -14.689 -10.656 -27.385 1.00 40.56 161 THR A C 1
ATOM 1243 O O . THR A 1 161 ? -14.276 -10.334 -28.494 1.00 40.56 161 THR A O 1
ATOM 1246 N N . ARG A 1 162 ? -15.652 -9.977 -26.753 1.00 45.25 162 ARG A N 1
ATOM 1247 C CA . ARG A 1 162 ? -16.221 -8.718 -27.248 1.00 45.25 162 ARG A CA 1
ATOM 1248 C C . ARG A 1 162 ? -15.076 -7.748 -27.587 1.00 45.25 162 ARG A C 1
ATOM 1250 O O . ARG A 1 162 ? -14.125 -7.657 -26.814 1.00 45.25 162 ARG A O 1
ATOM 1257 N N . ASN A 1 163 ? -15.238 -6.960 -28.653 1.00 47.78 163 ASN A N 1
ATOM 1258 C CA . ASN A 1 163 ? -14.294 -5.970 -29.220 1.00 47.78 163 ASN A CA 1
ATOM 1259 C C . ASN A 1 163 ? -13.615 -4.987 -28.224 1.00 47.78 163 ASN A C 1
ATOM 1261 O O . ASN A 1 163 ? -12.767 -4.198 -28.620 1.00 47.78 163 ASN A O 1
ATOM 1265 N N . HIS A 1 164 ? -13.980 -4.982 -26.935 1.00 50.88 164 HIS A N 1
ATOM 1266 C CA . HIS A 1 164 ? -13.307 -4.214 -25.880 1.00 50.88 164 HIS A CA 1
ATOM 1267 C C . HIS A 1 164 ? -12.034 -4.887 -25.326 1.00 50.88 164 HIS A C 1
ATOM 1269 O O . HIS A 1 164 ? -11.288 -4.240 -24.593 1.00 50.88 164 HIS A O 1
ATOM 1275 N N . MET A 1 165 ? -11.783 -6.164 -25.649 1.00 50.06 165 MET A N 1
ATOM 1276 C CA . MET A 1 165 ? -10.501 -6.840 -25.380 1.00 50.06 165 MET A CA 1
ATOM 1277 C C . MET A 1 165 ? -9.379 -6.345 -26.317 1.00 50.06 165 MET A C 1
ATOM 1279 O O . MET A 1 165 ? -8.205 -6.397 -25.949 1.00 50.06 165 MET A O 1
ATOM 1283 N N . ASP A 1 166 ? -9.741 -5.763 -27.467 1.00 55.19 166 ASP A N 1
ATOM 1284 C CA . ASP A 1 166 ? -8.827 -5.310 -28.527 1.00 55.19 166 ASP A CA 1
ATOM 1285 C C . ASP A 1 166 ? -8.343 -3.863 -28.347 1.00 55.19 166 ASP A C 1
ATOM 1287 O O . ASP A 1 166 ? -8.052 -3.156 -29.318 1.00 55.19 166 ASP A O 1
ATOM 1291 N N . ILE A 1 167 ? -8.229 -3.378 -27.104 1.00 69.06 167 ILE A N 1
ATOM 1292 C CA . ILE A 1 167 ? -7.494 -2.130 -26.877 1.00 69.06 167 ILE A CA 1
ATOM 1293 C C . ILE A 1 167 ? -6.014 -2.417 -27.141 1.00 69.06 167 ILE A C 1
ATOM 1295 O O . ILE A 1 167 ? -5.295 -2.945 -26.287 1.00 69.06 167 ILE A O 1
ATOM 1299 N N . THR A 1 168 ? -5.581 -2.089 -28.357 1.00 73.38 168 THR A N 1
ATOM 1300 C CA . THR A 1 168 ? -4.195 -2.231 -28.794 1.00 73.38 168 THR A CA 1
ATOM 1301 C C . THR A 1 168 ? -3.354 -1.194 -28.060 1.00 73.38 168 THR A C 1
ATOM 1303 O O . THR A 1 168 ? -3.570 0.009 -28.200 1.00 73.38 168 THR A O 1
ATOM 1306 N N . ILE A 1 169 ? -2.406 -1.663 -27.252 1.00 80.44 169 ILE A N 1
ATOM 1307 C CA . ILE A 1 169 ? -1.411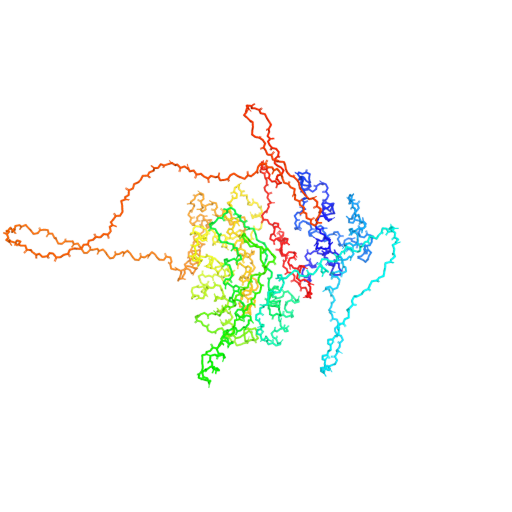 -0.817 -26.590 1.00 80.44 169 ILE A CA 1
ATOM 1308 C C . ILE A 1 169 ? -0.084 -0.882 -27.355 1.00 80.44 169 ILE A C 1
ATOM 1310 O O . ILE A 1 169 ? 0.179 -1.891 -28.016 1.00 80.44 169 ILE A O 1
ATOM 1314 N N . PRO A 1 170 ? 0.769 0.158 -27.272 1.00 84.06 170 PRO A N 1
ATOM 1315 C CA . PRO A 1 170 ? 2.132 0.080 -27.782 1.00 84.06 170 PRO A CA 1
ATOM 1316 C C . PRO A 1 170 ? 2.866 -1.151 -27.224 1.00 84.06 170 PRO A C 1
ATOM 1318 O O . PRO A 1 170 ? 2.601 -1.549 -26.084 1.00 84.06 170 PRO A O 1
ATOM 1321 N N . PRO A 1 171 ? 3.795 -1.751 -27.989 1.00 86.31 171 PRO A N 1
ATOM 1322 C CA . PRO A 1 171 ? 4.551 -2.902 -27.519 1.00 86.31 171 PRO A CA 1
ATOM 1323 C C . PRO A 1 171 ? 5.327 -2.555 -26.245 1.00 86.31 171 PRO A C 1
ATOM 1325 O O . PRO A 1 171 ? 5.918 -1.478 -26.124 1.00 86.31 171 PRO A O 1
ATOM 1328 N N . LEU A 1 172 ? 5.338 -3.490 -25.294 1.00 89.62 172 LEU A N 1
ATOM 1329 C CA . LEU A 1 172 ? 6.065 -3.314 -24.043 1.00 89.62 172 LEU A CA 1
ATOM 1330 C C . LEU A 1 172 ? 7.580 -3.257 -24.295 1.00 89.62 172 LEU A C 1
ATOM 1332 O O . LEU A 1 172 ? 8.091 -3.984 -25.154 1.00 89.62 172 LEU A O 1
ATOM 1336 N N . PRO A 1 173 ? 8.331 -2.448 -23.526 1.00 90.75 173 PRO A N 1
ATOM 1337 C CA . PRO A 1 173 ? 9.785 -2.477 -23.572 1.00 90.75 173 PRO A CA 1
ATOM 1338 C C . PRO A 1 173 ? 10.334 -3.861 -23.226 1.00 90.75 173 PRO A C 1
ATOM 1340 O O . PRO A 1 173 ? 9.839 -4.535 -22.322 1.00 90.75 173 PRO A O 1
ATOM 1343 N N . VAL A 1 174 ? 11.412 -4.257 -23.903 1.00 89.69 174 VAL A N 1
ATOM 1344 C CA . VAL A 1 174 ? 12.086 -5.529 -23.629 1.00 89.69 174 VAL A CA 1
ATOM 1345 C C . VAL A 1 174 ? 12.654 -5.525 -22.208 1.00 89.69 174 VAL A C 1
ATOM 1347 O O . VAL A 1 174 ? 13.503 -4.700 -21.861 1.00 89.69 174 VAL A O 1
ATOM 1350 N N . VAL A 1 175 ? 12.208 -6.483 -21.397 1.00 93.25 175 VAL A N 1
ATOM 1351 C CA . VAL A 1 175 ? 12.699 -6.718 -20.034 1.00 93.25 175 VAL A CA 1
ATOM 1352 C C . VAL A 1 175 ? 13.854 -7.720 -20.076 1.00 93.25 175 VAL A C 1
ATOM 1354 O O . VAL A 1 175 ? 13.826 -8.691 -20.831 1.00 93.25 175 VAL A O 1
ATOM 1357 N N . ALA A 1 176 ? 14.889 -7.500 -19.263 1.00 93.31 176 ALA A N 1
ATOM 1358 C CA . ALA A 1 176 ? 16.055 -8.379 -19.231 1.00 93.31 176 ALA A CA 1
ATOM 1359 C C . ALA A 1 176 ? 15.678 -9.820 -18.796 1.00 93.31 176 ALA A C 1
ATOM 1361 O O . ALA A 1 176 ? 14.963 -9.974 -17.799 1.00 93.31 176 ALA A O 1
ATOM 1362 N N . PRO A 1 177 ? 16.179 -10.884 -19.458 1.00 95.56 177 PRO A N 1
ATOM 1363 C CA . PRO A 1 177 ? 15.795 -12.267 -19.149 1.00 95.56 177 PRO A CA 1
ATOM 1364 C C . PRO A 1 177 ? 16.048 -12.680 -17.693 1.00 95.56 177 PRO A C 1
ATOM 1366 O O . PRO A 1 177 ? 15.251 -13.389 -17.088 1.00 95.56 177 PRO A O 1
ATOM 1369 N N . GLU A 1 178 ? 17.142 -12.222 -17.088 1.00 96.12 178 GLU A N 1
ATOM 1370 C CA . GLU A 1 178 ? 17.450 -12.461 -15.677 1.00 96.12 178 GLU A CA 1
ATOM 1371 C C . GLU A 1 178 ? 16.441 -11.822 -14.720 1.00 96.12 178 GLU A C 1
ATOM 1373 O O . GLU A 1 178 ? 16.152 -12.397 -13.675 1.00 96.12 178 GLU A O 1
ATOM 1378 N N . VAL A 1 179 ? 15.877 -10.669 -15.087 1.00 96.50 179 VAL A N 1
ATOM 1379 C CA . VAL A 1 179 ? 14.825 -10.007 -14.313 1.00 96.50 179 VAL A CA 1
ATOM 1380 C C . VAL A 1 179 ? 13.531 -10.802 -14.426 1.00 96.50 179 VAL A C 1
ATOM 1382 O O . VAL A 1 179 ? 12.900 -11.047 -13.404 1.00 96.50 179 VAL A O 1
ATOM 1385 N N . LEU A 1 180 ? 13.174 -11.267 -15.628 1.00 96.31 180 LEU A N 1
ATOM 1386 C CA . LEU A 1 180 ? 11.995 -12.114 -15.832 1.00 96.31 180 LEU A CA 1
ATOM 1387 C C . LEU A 1 180 ? 12.098 -13.432 -15.062 1.00 96.31 180 LEU A C 1
ATOM 1389 O O . LEU A 1 180 ? 11.147 -13.793 -14.383 1.00 96.31 180 LEU A O 1
ATOM 1393 N N . ARG A 1 181 ? 13.262 -14.097 -15.065 1.00 95.94 181 ARG A N 1
ATOM 1394 C CA . ARG A 1 181 ? 13.483 -15.313 -14.258 1.00 95.94 181 ARG A CA 1
ATOM 1395 C C . ARG A 1 181 ? 13.321 -15.060 -12.759 1.00 95.94 181 ARG A C 1
ATOM 1397 O O . ARG A 1 181 ? 12.779 -15.903 -12.050 1.00 95.94 181 ARG A O 1
ATOM 1404 N N . VAL A 1 182 ? 13.794 -13.914 -12.261 1.00 95.44 182 VAL A N 1
ATOM 1405 C CA . VAL A 1 182 ? 13.601 -13.530 -10.854 1.00 95.44 182 VAL A CA 1
ATOM 1406 C C . VAL A 1 182 ? 12.136 -13.209 -10.571 1.00 95.44 182 VAL A C 1
ATOM 1408 O O . VAL A 1 182 ? 11.617 -13.672 -9.560 1.00 95.44 182 VAL A O 1
ATOM 1411 N N . ALA A 1 183 ? 11.468 -12.455 -11.445 1.00 94.75 183 ALA A N 1
ATOM 1412 C CA . ALA A 1 183 ? 10.051 -12.132 -11.310 1.00 94.75 183 ALA A CA 1
ATOM 1413 C C . ALA A 1 183 ? 9.198 -13.401 -11.290 1.00 94.75 183 ALA A C 1
ATOM 1415 O O . ALA A 1 183 ? 8.415 -13.577 -10.368 1.00 94.75 183 ALA A O 1
ATOM 1416 N N . GLU A 1 184 ? 9.418 -14.307 -12.243 1.00 91.31 184 GLU A N 1
ATOM 1417 C CA . GLU A 1 184 ? 8.756 -15.602 -12.320 1.00 91.31 184 GLU A CA 1
ATOM 1418 C C . GLU A 1 184 ? 8.996 -16.394 -11.034 1.00 91.31 184 GLU A C 1
ATOM 1420 O O . GLU A 1 184 ? 8.042 -16.709 -10.336 1.00 91.31 184 GLU A O 1
ATOM 1425 N N . HIS A 1 185 ? 10.255 -16.648 -10.658 1.00 88.31 185 HIS A N 1
ATOM 1426 C CA . HIS A 1 185 ? 10.583 -17.428 -9.462 1.00 88.31 185 HIS A CA 1
ATOM 1427 C C . HIS A 1 185 ? 9.932 -16.865 -8.193 1.00 88.31 185 HIS A C 1
ATOM 1429 O O . HIS A 1 185 ? 9.369 -17.616 -7.395 1.00 88.31 185 HIS A O 1
ATOM 1435 N N . ARG A 1 186 ? 10.006 -15.544 -7.997 1.00 87.38 186 ARG A N 1
ATOM 1436 C CA . ARG A 1 186 ? 9.447 -14.882 -6.816 1.00 87.38 186 ARG A CA 1
ATOM 1437 C C . ARG A 1 186 ? 7.927 -14.823 -6.854 1.00 87.38 186 ARG A C 1
ATOM 1439 O O . ARG A 1 186 ? 7.331 -14.933 -5.791 1.00 87.38 186 ARG A O 1
ATOM 1446 N N . HIS A 1 187 ? 7.323 -14.688 -8.032 1.00 84.31 187 HIS A N 1
ATOM 1447 C CA . HIS A 1 187 ? 5.882 -14.816 -8.216 1.00 84.31 187 HIS A CA 1
ATOM 1448 C C . HIS A 1 187 ? 5.425 -16.215 -7.820 1.00 84.31 187 HIS A C 1
ATOM 1450 O O . HIS A 1 187 ? 4.574 -16.307 -6.939 1.00 84.31 187 HIS A O 1
ATOM 1456 N N . LYS A 1 188 ? 6.082 -17.274 -8.338 1.00 78.94 188 LYS A N 1
ATOM 1457 C CA . LYS A 1 188 ? 5.737 -18.651 -7.962 1.00 78.94 188 LYS A CA 1
ATOM 1458 C C . LYS A 1 188 ? 5.780 -18.786 -6.441 1.00 78.94 188 LYS A C 1
ATOM 1460 O O . LYS A 1 188 ? 4.791 -19.061 -5.790 1.00 78.94 188 LYS A O 1
ATOM 1465 N N . LYS A 1 189 ? 6.915 -18.430 -5.836 1.00 76.25 189 LYS A N 1
ATOM 1466 C CA . LYS A 1 189 ? 7.140 -18.577 -4.390 1.00 76.25 189 LYS A CA 1
ATOM 1467 C C . LYS A 1 189 ? 6.373 -17.597 -3.482 1.00 76.25 189 LYS A C 1
ATOM 1469 O O . LYS A 1 189 ? 6.628 -17.605 -2.278 1.00 76.25 189 LYS A O 1
ATOM 1474 N N . GLY A 1 190 ? 5.514 -16.721 -4.012 1.00 75.88 190 GLY A N 1
ATOM 1475 C CA . GLY A 1 190 ? 4.809 -15.709 -3.212 1.00 75.88 190 GLY A CA 1
ATOM 1476 C C . GLY A 1 190 ? 5.732 -14.678 -2.538 1.00 75.88 190 GLY A C 1
ATOM 1477 O O . GLY A 1 190 ? 5.375 -14.067 -1.535 1.00 75.88 190 GLY A O 1
ATOM 1478 N N . LEU A 1 191 ? 6.943 -14.477 -3.066 1.00 82.25 191 LEU A N 1
ATOM 1479 C CA . LEU A 1 191 ? 7.982 -13.587 -2.521 1.00 82.25 191 LEU A CA 1
ATOM 1480 C C . LEU A 1 191 ? 7.954 -12.177 -3.133 1.00 82.25 191 LEU A C 1
ATOM 1482 O O . LEU A 1 191 ? 8.940 -11.437 -3.024 1.00 82.25 191 LEU A O 1
ATOM 1486 N N . MET A 1 192 ? 6.881 -11.847 -3.848 1.00 87.44 192 MET A N 1
ATOM 1487 C CA . MET A 1 192 ? 6.705 -10.618 -4.615 1.00 87.44 192 MET A CA 1
ATOM 1488 C C . MET A 1 192 ? 5.217 -10.290 -4.747 1.00 87.44 192 MET A C 1
ATOM 1490 O O . MET A 1 192 ? 4.376 -11.187 -4.726 1.00 87.44 192 MET A O 1
ATOM 1494 N N . TYR A 1 193 ? 4.903 -9.010 -4.929 1.00 92.94 193 TYR A N 1
ATOM 1495 C CA . TYR A 1 193 ? 3.562 -8.525 -5.190 1.00 92.94 193 TYR A CA 1
ATOM 1496 C C . TYR A 1 193 ? 2.944 -9.275 -6.384 1.00 92.94 193 TYR A C 1
ATOM 1498 O O . TYR A 1 193 ? 3.580 -9.322 -7.448 1.00 92.94 193 TYR A O 1
ATOM 1506 N N . PRO A 1 194 ? 1.724 -9.834 -6.245 1.00 84.75 194 PRO A N 1
ATOM 1507 C CA . PRO A 1 194 ? 1.177 -10.803 -7.198 1.00 84.75 194 PRO A CA 1
ATOM 1508 C C . PRO A 1 194 ? 1.165 -10.314 -8.649 1.00 84.75 194 PRO A C 1
ATOM 1510 O O . PRO A 1 194 ? 1.436 -11.080 -9.570 1.00 84.75 194 PRO A O 1
ATOM 1513 N N . SER A 1 195 ? 0.928 -9.019 -8.856 1.00 91.94 195 SER A N 1
ATOM 1514 C CA . SER A 1 195 ? 0.771 -8.447 -10.193 1.00 91.94 195 SER A CA 1
ATOM 1515 C C . SER A 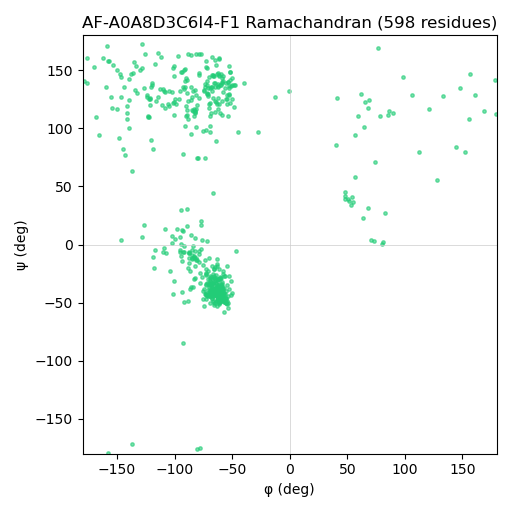1 195 ? 2.083 -8.105 -10.905 1.00 91.94 195 SER A C 1
ATOM 1517 O O . SER A 1 195 ? 2.037 -7.830 -12.098 1.00 91.94 195 SER A O 1
ATOM 1519 N N . ILE A 1 196 ? 3.256 -8.105 -10.248 1.00 96.12 196 ILE A N 1
ATOM 1520 C CA . ILE A 1 196 ? 4.503 -7.633 -10.893 1.00 96.12 196 ILE A CA 1
ATOM 1521 C C . ILE A 1 196 ? 4.870 -8.485 -12.112 1.00 96.12 196 ILE A C 1
ATOM 1523 O O . ILE A 1 196 ? 5.164 -7.936 -13.174 1.00 96.12 196 ILE A O 1
ATOM 1527 N N . TYR A 1 197 ? 4.841 -9.813 -11.984 1.00 94.94 197 TYR A N 1
ATOM 1528 C CA . TYR A 1 197 ? 5.179 -10.705 -13.096 1.00 94.94 197 TYR A CA 1
ATOM 1529 C C . TYR A 1 197 ? 4.200 -10.545 -14.268 1.00 94.94 197 TYR A C 1
ATOM 1531 O O . TYR A 1 197 ? 4.616 -10.462 -15.426 1.00 94.94 197 TYR A O 1
ATOM 1539 N N . HIS A 1 198 ? 2.907 -10.406 -13.968 1.00 92.38 198 HIS A N 1
ATOM 1540 C CA . HIS A 1 198 ? 1.873 -10.180 -14.973 1.00 92.38 198 HIS A CA 1
ATOM 1541 C C . HIS A 1 198 ? 2.025 -8.817 -15.668 1.00 92.38 198 HIS A C 1
ATOM 1543 O O . HIS A 1 198 ? 1.954 -8.739 -16.890 1.00 92.38 198 HIS A O 1
ATOM 1549 N N . VAL A 1 199 ? 2.345 -7.752 -14.927 1.00 96.62 199 VAL A N 1
ATOM 1550 C CA . VAL A 1 199 ? 2.630 -6.431 -15.507 1.00 96.62 199 VAL A CA 1
ATOM 1551 C C . VAL A 1 199 ? 3.847 -6.496 -16.432 1.00 96.62 199 VAL A C 1
ATOM 1553 O O . VAL A 1 199 ? 3.773 -5.996 -17.548 1.00 96.62 199 VAL A O 1
ATOM 1556 N N . LEU A 1 200 ? 4.941 -7.149 -16.025 1.00 96.31 200 LEU A N 1
ATOM 1557 C CA . LEU A 1 200 ? 6.156 -7.258 -16.845 1.00 96.31 200 LEU A CA 1
ATOM 1558 C C . LEU A 1 200 ? 5.955 -8.061 -18.141 1.00 96.31 200 LEU A C 1
ATOM 1560 O O . LEU A 1 200 ? 6.646 -7.801 -19.123 1.00 96.31 200 LEU A O 1
ATOM 1564 N N . THR A 1 201 ? 5.048 -9.041 -18.142 1.00 93.06 201 THR A N 1
ATOM 1565 C CA . THR A 1 201 ? 4.854 -9.969 -19.272 1.00 93.06 201 THR A CA 1
ATOM 1566 C C . THR A 1 201 ? 3.660 -9.624 -20.157 1.00 93.06 201 THR A C 1
ATOM 1568 O O . THR A 1 201 ? 3.694 -9.899 -21.355 1.00 93.06 201 THR A O 1
ATOM 1571 N N . LYS A 1 202 ? 2.601 -9.043 -19.584 1.00 91.88 202 LYS A N 1
ATOM 1572 C CA . LYS A 1 202 ? 1.335 -8.740 -20.268 1.00 91.88 202 LYS A CA 1
ATOM 1573 C C . LYS A 1 202 ? 1.014 -7.252 -20.306 1.00 91.88 202 LYS A C 1
ATOM 1575 O O . LYS A 1 202 ? 0.248 -6.835 -21.165 1.00 91.88 202 LYS A O 1
ATOM 1580 N N . GLY A 1 203 ? 1.603 -6.442 -19.424 1.00 93.19 203 GLY A N 1
ATOM 1581 C CA . GLY A 1 203 ? 1.284 -5.016 -19.353 1.00 93.19 203 GLY A CA 1
ATOM 1582 C C . GLY A 1 203 ? -0.138 -4.772 -18.861 1.00 93.19 203 GLY A C 1
ATOM 1583 O O . GLY A 1 203 ? -0.771 -3.803 -19.268 1.00 93.19 203 GLY A O 1
ATOM 1584 N N . GLU A 1 204 ? -0.657 -5.655 -18.007 1.00 91.56 204 GLU A N 1
ATOM 1585 C CA . GLU A 1 204 ? -2.015 -5.570 -17.475 1.00 91.56 204 GLU A CA 1
ATOM 1586 C C . GLU A 1 204 ? -2.024 -5.789 -15.957 1.00 91.56 204 GLU A C 1
ATOM 1588 O O . GLU A 1 204 ? -1.140 -6.444 -15.400 1.00 91.56 204 GLU A O 1
ATOM 1593 N N . ILE A 1 205 ? -3.027 -5.238 -15.277 1.00 92.19 205 ILE A N 1
ATOM 1594 C CA . ILE A 1 205 ? -3.287 -5.462 -13.853 1.00 92.19 205 ILE A CA 1
ATOM 1595 C C . ILE A 1 205 ? -4.791 -5.427 -13.574 1.00 92.19 205 ILE A C 1
ATOM 1597 O O . ILE A 1 205 ? -5.531 -4.636 -14.161 1.00 92.19 205 ILE A O 1
ATOM 1601 N N . LYS A 1 206 ? -5.239 -6.270 -12.641 1.00 88.88 206 LYS A N 1
ATOM 1602 C CA . LYS A 1 206 ? -6.595 -6.243 -12.086 1.00 88.88 206 LYS A CA 1
ATOM 1603 C C . LYS A 1 206 ? -6.538 -5.674 -10.676 1.00 88.88 206 LYS A C 1
ATOM 1605 O O . LYS A 1 206 ? -5.816 -6.200 -9.834 1.00 88.88 206 LYS A O 1
ATOM 1610 N N . LEU A 1 207 ? -7.254 -4.581 -10.446 1.00 87.94 207 LEU A N 1
ATOM 1611 C CA . LEU A 1 207 ? -7.336 -3.916 -9.153 1.00 87.94 207 LEU A CA 1
ATOM 1612 C C . LEU A 1 207 ? -8.516 -4.475 -8.362 1.00 87.94 207 LEU A C 1
ATOM 1614 O O . LEU A 1 207 ? -9.609 -4.651 -8.904 1.00 87.94 207 LEU A O 1
ATOM 1618 N N . SER A 1 208 ? -8.280 -4.742 -7.080 1.00 79.19 208 SER A N 1
ATOM 1619 C CA . SER A 1 208 ? -9.304 -5.229 -6.158 1.00 79.19 208 SER A CA 1
ATOM 1620 C C . SER A 1 208 ? -10.437 -4.217 -6.003 1.00 79.19 208 SER A C 1
ATOM 1622 O O . SER A 1 208 ? -10.209 -3.007 -5.990 1.00 79.19 208 SER A O 1
ATOM 1624 N N . VAL A 1 209 ? -11.660 -4.724 -5.850 1.00 77.44 209 VAL A N 1
ATOM 1625 C CA . VAL A 1 209 ? -12.818 -3.901 -5.488 1.00 77.44 209 VAL A CA 1
ATOM 1626 C C . VAL A 1 209 ? -12.705 -3.526 -4.015 1.00 77.44 209 VAL A C 1
ATOM 1628 O O . VAL A 1 209 ? -12.378 -4.360 -3.171 1.00 77.44 209 VAL A O 1
ATOM 1631 N N . THR A 1 210 ? -12.967 -2.262 -3.707 1.00 72.38 210 THR A N 1
ATOM 1632 C CA . THR A 1 210 ? -12.827 -1.708 -2.361 1.00 72.38 210 THR A CA 1
ATOM 1633 C C . THR A 1 210 ? -14.167 -1.230 -1.833 1.00 72.38 210 THR A C 1
ATOM 1635 O O . THR A 1 210 ? -15.066 -0.901 -2.602 1.00 72.38 210 THR A O 1
ATOM 1638 N N . ILE A 1 211 ? -14.298 -1.178 -0.507 1.00 70.38 211 ILE A N 1
ATOM 1639 C CA . ILE A 1 211 ? -15.461 -0.563 0.135 1.00 70.38 211 ILE A CA 1
ATOM 1640 C C . ILE A 1 211 ? -15.379 0.945 -0.115 1.00 70.38 211 ILE A C 1
ATOM 1642 O O . ILE A 1 211 ? -14.495 1.617 0.416 1.00 70.38 211 ILE A O 1
ATOM 1646 N N . GLU A 1 212 ? -16.287 1.453 -0.939 1.00 74.06 212 GLU A N 1
ATOM 1647 C CA . GLU A 1 212 ? -16.449 2.871 -1.254 1.00 74.06 212 GLU A CA 1
ATOM 1648 C C . GLU A 1 212 ? -17.914 3.252 -0.993 1.00 74.06 212 GLU A C 1
ATOM 1650 O O . GLU A 1 212 ? -18.820 2.512 -1.379 1.00 74.06 212 GLU A O 1
ATOM 1655 N N . ASP A 1 213 ? -18.162 4.383 -0.327 1.00 71.50 213 ASP A N 1
ATOM 1656 C CA . ASP A 1 213 ? -19.519 4.923 -0.199 1.00 71.50 213 ASP A CA 1
ATOM 1657 C C . ASP A 1 213 ? -19.872 5.702 -1.470 1.00 71.50 213 ASP A C 1
ATOM 1659 O O . ASP A 1 213 ? -19.307 6.757 -1.764 1.00 71.50 213 ASP A O 1
ATOM 1663 N N . GLU A 1 214 ? -20.835 5.187 -2.233 1.00 67.31 214 GLU A N 1
ATOM 1664 C CA . GLU A 1 214 ? -21.284 5.807 -3.477 1.00 67.31 214 GLU A CA 1
ATOM 1665 C C . GLU A 1 214 ? -21.894 7.205 -3.262 1.00 67.31 214 GLU A C 1
ATOM 1667 O O . GLU A 1 214 ? -21.828 8.062 -4.157 1.00 67.31 214 GLU A O 1
ATOM 1672 N N . ALA A 1 215 ? -22.495 7.458 -2.097 1.00 68.94 215 ALA A N 1
ATOM 1673 C CA . ALA A 1 215 ? -23.102 8.744 -1.774 1.00 68.94 215 ALA A CA 1
ATOM 1674 C C . ALA A 1 215 ? -22.052 9.799 -1.393 1.00 68.94 215 ALA A C 1
ATOM 1676 O O . ALA A 1 215 ? -22.296 11.000 -1.568 1.00 68.94 215 ALA A O 1
ATOM 1677 N N . ASN A 1 216 ? -20.880 9.365 -0.925 1.00 75.19 216 ASN A N 1
ATOM 1678 C CA . ASN A 1 216 ? -19.828 10.247 -0.461 1.00 75.19 216 ASN A CA 1
ATOM 1679 C C . ASN A 1 216 ? -19.039 10.853 -1.634 1.00 75.19 216 ASN A C 1
ATOM 1681 O O . ASN A 1 216 ? -18.524 10.160 -2.509 1.00 75.19 216 ASN A O 1
ATOM 1685 N N . LYS A 1 217 ? -18.947 12.186 -1.661 1.00 74.56 217 LYS A N 1
ATOM 1686 C CA . LYS A 1 217 ? -18.176 12.944 -2.663 1.00 74.56 217 LYS A CA 1
ATOM 1687 C C . LYS A 1 217 ? -16.917 13.594 -2.082 1.00 74.56 217 LYS A C 1
ATOM 1689 O O . LYS A 1 217 ? -16.165 14.216 -2.828 1.00 74.56 217 LYS A O 1
ATOM 1694 N N . ASP A 1 218 ? -16.693 13.462 -0.775 1.00 79.75 218 ASP A N 1
ATOM 1695 C CA . ASP A 1 218 ? -15.604 14.128 -0.056 1.00 79.75 218 ASP A CA 1
ATOM 1696 C C . ASP A 1 218 ? -14.272 13.381 -0.180 1.00 79.75 218 ASP A C 1
ATOM 1698 O O . ASP A 1 218 ? -13.217 13.960 0.084 1.00 79.75 218 ASP A O 1
ATOM 1702 N N . LEU A 1 219 ? -14.304 12.101 -0.563 1.00 87.62 219 LEU A N 1
ATOM 1703 C CA . LEU A 1 219 ? -13.128 11.249 -0.708 1.00 87.62 219 LEU A CA 1
ATOM 1704 C C . LEU A 1 219 ? -13.000 10.739 -2.152 1.00 87.62 219 LEU A C 1
ATOM 1706 O O . LEU A 1 219 ? -14.008 10.388 -2.766 1.00 87.62 219 LEU A O 1
ATOM 1710 N N . PRO A 1 220 ? -11.780 10.695 -2.720 1.00 89.25 220 PRO A N 1
ATOM 1711 C CA . PRO A 1 220 ? -11.552 10.071 -4.017 1.00 89.25 220 PRO A CA 1
ATOM 1712 C C . PRO A 1 220 ? -11.638 8.542 -3.913 1.00 89.25 220 PRO A C 1
ATOM 1714 O O . PRO A 1 220 ? -11.382 7.970 -2.854 1.00 89.25 220 PRO A O 1
ATOM 1717 N N . THR A 1 221 ? -11.896 7.884 -5.045 1.00 88.56 221 THR A N 1
ATOM 1718 C CA . THR A 1 221 ? -11.795 6.417 -5.153 1.00 88.56 221 THR A CA 1
ATOM 1719 C C . THR A 1 221 ? -10.359 5.964 -4.887 1.00 88.56 221 THR A C 1
ATOM 1721 O O . THR A 1 221 ? -9.398 6.663 -5.247 1.00 88.56 221 THR A O 1
ATOM 1724 N N . ALA A 1 222 ? -10.182 4.780 -4.297 1.00 90.38 222 ALA A N 1
ATOM 1725 C CA . ALA A 1 222 ? -8.848 4.246 -4.000 1.00 90.38 222 ALA A CA 1
ATOM 1726 C C . ALA A 1 222 ? -8.013 4.089 -5.285 1.00 90.38 222 ALA A C 1
ATOM 1728 O O . ALA A 1 222 ? -6.821 4.416 -5.334 1.00 90.38 222 ALA A O 1
ATOM 1729 N N . VAL A 1 223 ? -8.677 3.653 -6.360 1.00 91.44 223 VAL A N 1
ATOM 1730 C CA . VAL A 1 223 ? -8.089 3.473 -7.689 1.00 91.44 223 VAL A CA 1
ATOM 1731 C C . VAL A 1 223 ? -7.486 4.777 -8.209 1.00 91.44 223 VAL A C 1
ATOM 1733 O O . VAL A 1 223 ? -6.341 4.765 -8.668 1.00 91.44 223 VAL A O 1
ATOM 1736 N N . GLN A 1 224 ? -8.218 5.892 -8.130 1.00 91.19 224 GLN A N 1
ATOM 1737 C CA . GLN A 1 224 ? -7.745 7.192 -8.611 1.00 91.19 224 GLN A CA 1
ATOM 1738 C C . GLN A 1 224 ? -6.693 7.796 -7.684 1.00 91.19 224 GLN A C 1
ATOM 1740 O O . GLN A 1 224 ? -5.682 8.303 -8.173 1.00 91.19 224 GLN A O 1
ATOM 1745 N N . LEU A 1 225 ? -6.906 7.704 -6.367 1.00 93.62 225 LEU A N 1
ATOM 1746 C CA . LEU A 1 225 ? -5.991 8.239 -5.364 1.00 93.62 225 LEU A CA 1
ATOM 1747 C C . LEU A 1 225 ? -4.578 7.692 -5.565 1.00 93.62 225 LEU A C 1
ATOM 1749 O O . LEU A 1 225 ? -3.632 8.466 -5.679 1.00 93.62 225 LEU A O 1
ATOM 1753 N N . PHE A 1 226 ? -4.438 6.369 -5.679 1.00 95.94 226 PHE A N 1
ATOM 1754 C CA . PHE A 1 226 ? -3.132 5.713 -5.764 1.00 95.94 226 PHE A CA 1
ATOM 1755 C C . PHE A 1 226 ? -2.649 5.415 -7.188 1.00 95.94 226 PHE A C 1
ATOM 1757 O O . PHE A 1 226 ? -1.582 4.819 -7.356 1.00 95.94 226 PHE A O 1
ATOM 1764 N N . ARG A 1 227 ? -3.362 5.871 -8.230 1.00 96.44 227 ARG A N 1
ATOM 1765 C CA . ARG A 1 227 ? -2.876 5.783 -9.619 1.00 96.44 227 ARG A CA 1
ATOM 1766 C C . ARG A 1 227 ? -1.458 6.341 -9.782 1.00 96.44 227 ARG A C 1
ATOM 1768 O O . ARG A 1 227 ? -0.652 5.649 -10.398 1.00 96.44 227 ARG A O 1
ATOM 1775 N N . PRO A 1 228 ? -1.086 7.499 -9.197 1.00 97.25 228 PRO A N 1
ATOM 1776 C CA . PRO A 1 228 ? 0.274 8.007 -9.339 1.00 97.25 228 PRO A CA 1
ATOM 1777 C C . PRO A 1 228 ? 1.350 7.057 -8.795 1.00 97.25 228 PRO A C 1
ATOM 1779 O O . PRO A 1 228 ? 2.417 6.970 -9.395 1.00 97.25 228 PRO A O 1
ATOM 1782 N N . VAL A 1 229 ? 1.074 6.304 -7.717 1.00 98.25 229 VAL A N 1
ATOM 1783 C CA . VAL A 1 229 ? 2.011 5.281 -7.211 1.00 98.25 229 VAL A CA 1
ATOM 1784 C C . VAL A 1 229 ? 2.225 4.215 -8.279 1.00 98.25 229 VAL A C 1
ATOM 1786 O O . VAL A 1 229 ? 3.363 3.920 -8.635 1.00 98.25 229 VAL A O 1
ATOM 1789 N N . ARG A 1 230 ? 1.135 3.689 -8.851 1.00 98.25 230 ARG A N 1
ATOM 1790 C CA . ARG A 1 230 ? 1.196 2.663 -9.899 1.00 98.25 230 ARG A CA 1
ATOM 1791 C C . ARG A 1 230 ? 1.923 3.154 -11.149 1.00 98.25 230 ARG A C 1
ATOM 1793 O O . ARG A 1 230 ? 2.777 2.440 -11.660 1.00 98.25 230 ARG A O 1
ATOM 1800 N N . GLN A 1 231 ? 1.686 4.394 -11.579 1.00 98.25 231 GLN A N 1
ATOM 1801 C CA . GLN A 1 231 ? 2.403 5.000 -12.708 1.00 98.25 231 GLN A CA 1
ATOM 1802 C C . GLN A 1 231 ? 3.922 5.020 -12.499 1.00 98.25 231 GLN A C 1
ATOM 1804 O O . GLN A 1 231 ? 4.672 4.685 -13.419 1.00 98.25 231 GLN A O 1
ATOM 1809 N N . TYR A 1 232 ? 4.383 5.376 -11.296 1.00 98.25 232 TYR A N 1
ATOM 1810 C CA . TYR A 1 232 ? 5.807 5.323 -10.965 1.00 98.25 232 TYR A CA 1
ATOM 1811 C C . TYR A 1 232 ? 6.329 3.893 -10.869 1.00 98.25 232 TYR A C 1
ATOM 1813 O O . TYR A 1 232 ? 7.421 3.615 -11.362 1.00 98.25 232 TYR A O 1
ATOM 1821 N N . VAL A 1 233 ? 5.546 2.973 -10.302 1.00 98.62 233 VAL A N 1
ATOM 1822 C CA . VAL A 1 233 ? 5.896 1.550 -10.261 1.00 98.62 233 VAL A CA 1
ATOM 1823 C C . VAL A 1 233 ? 6.086 0.996 -11.670 1.00 98.62 233 VAL A C 1
ATOM 1825 O O . VAL A 1 233 ? 7.114 0.378 -11.933 1.00 98.62 233 VAL A O 1
ATOM 1828 N N . TYR A 1 234 ? 5.184 1.281 -12.611 1.00 98.44 234 TYR A N 1
ATOM 1829 C CA . TYR A 1 234 ? 5.366 0.902 -14.014 1.00 98.44 234 TYR A CA 1
ATOM 1830 C C . TYR A 1 234 ? 6.634 1.536 -14.602 1.00 98.44 234 TYR A C 1
ATOM 1832 O O . TYR A 1 234 ? 7.400 0.863 -15.290 1.00 98.44 234 TYR A O 1
ATOM 1840 N N . GLY A 1 235 ? 6.911 2.803 -14.278 1.00 97.38 235 GLY A N 1
ATOM 1841 C CA . GLY A 1 235 ? 8.138 3.489 -14.687 1.00 97.38 235 GLY A CA 1
ATOM 1842 C C . GLY A 1 235 ? 9.414 2.795 -14.193 1.00 97.38 235 GLY A C 1
ATOM 1843 O O . GLY A 1 235 ? 10.389 2.695 -14.941 1.00 97.38 235 GLY A O 1
ATOM 1844 N N . VAL A 1 236 ? 9.398 2.269 -12.965 1.00 98.12 236 VAL A N 1
ATOM 1845 C CA . VAL A 1 236 ? 10.483 1.456 -12.393 1.00 98.12 236 VAL A CA 1
ATOM 1846 C C . VAL A 1 236 ? 10.571 0.098 -13.091 1.00 98.12 236 VAL A C 1
ATOM 1848 O O . VAL A 1 236 ? 11.648 -0.276 -13.560 1.00 98.12 236 VAL A O 1
ATOM 1851 N N . LEU A 1 237 ? 9.447 -0.617 -13.211 1.00 98.06 237 LEU A N 1
ATOM 1852 C CA . LEU A 1 237 ? 9.387 -1.967 -13.777 1.00 98.06 237 LEU A CA 1
ATOM 1853 C C . LEU A 1 237 ? 9.909 -2.013 -15.221 1.00 98.06 237 LEU A C 1
ATOM 1855 O O . LEU A 1 237 ? 10.701 -2.884 -15.575 1.00 98.06 237 LEU A O 1
ATOM 1859 N N . PHE A 1 238 ? 9.557 -1.017 -16.031 1.00 96.81 238 PHE A N 1
ATOM 1860 C CA . PHE A 1 238 ? 10.009 -0.912 -17.419 1.00 96.81 238 PHE A CA 1
ATOM 1861 C C . PHE A 1 238 ? 11.286 -0.079 -17.598 1.00 96.81 238 PHE A C 1
ATOM 1863 O O . PHE A 1 238 ? 11.667 0.238 -18.723 1.00 96.81 238 PHE A O 1
ATOM 1870 N N . SER A 1 239 ? 11.988 0.262 -16.507 1.00 95.88 239 SER A N 1
ATOM 1871 C CA . SER A 1 239 ? 13.255 1.015 -16.538 1.00 95.88 239 SER A CA 1
ATOM 1872 C C . SER A 1 239 ? 13.175 2.315 -17.354 1.00 95.88 239 SER A C 1
ATOM 1874 O O . SER A 1 239 ? 14.125 2.702 -18.042 1.00 95.88 239 SER A O 1
ATOM 1876 N N . LEU A 1 240 ? 12.035 3.007 -17.273 1.00 94.38 240 LEU A N 1
ATOM 1877 C CA . LEU A 1 240 ? 11.658 4.099 -18.171 1.00 94.38 240 LEU A CA 1
ATOM 1878 C C . LEU A 1 240 ? 12.665 5.258 -18.161 1.00 94.38 240 LEU A C 1
ATOM 1880 O O . LEU A 1 240 ? 12.943 5.852 -19.201 1.00 94.38 240 LEU A O 1
ATOM 1884 N N . ALA A 1 241 ? 13.262 5.550 -17.003 1.00 92.75 241 ALA A N 1
ATOM 1885 C CA . ALA A 1 241 ? 14.286 6.584 -16.870 1.00 92.75 241 ALA A CA 1
ATOM 1886 C C . ALA A 1 241 ? 15.543 6.285 -17.714 1.00 92.75 241 ALA A C 1
ATOM 1888 O O . ALA A 1 241 ? 16.115 7.190 -18.322 1.00 92.75 241 ALA A O 1
ATOM 1889 N N . GLU A 1 242 ? 15.966 5.018 -17.798 1.00 90.00 242 GLU A N 1
ATOM 1890 C CA . GLU A 1 242 ? 17.089 4.632 -18.654 1.00 90.00 242 GLU A CA 1
ATOM 1891 C C . GLU A 1 242 ? 16.700 4.660 -20.135 1.00 90.00 242 GLU A C 1
ATOM 1893 O O . GLU A 1 242 ? 17.485 5.140 -20.956 1.00 90.00 242 GLU A O 1
ATOM 1898 N N . VAL A 1 243 ? 15.498 4.183 -20.473 1.00 89.19 243 VAL A N 1
ATOM 1899 C CA . VAL A 1 243 ? 14.981 4.195 -21.851 1.00 89.19 243 VAL A CA 1
ATOM 1900 C C . VAL A 1 243 ? 14.956 5.623 -22.400 1.00 89.19 243 VAL A C 1
ATOM 1902 O O . VAL A 1 243 ? 15.529 5.876 -23.460 1.00 89.19 243 VAL A O 1
ATOM 1905 N N . ARG A 1 244 ? 14.406 6.581 -21.638 1.00 89.81 244 ARG A N 1
ATOM 1906 C CA . ARG A 1 244 ? 14.388 8.004 -22.020 1.00 89.81 244 ARG A CA 1
ATOM 1907 C C . ARG A 1 244 ? 15.796 8.568 -22.204 1.00 89.81 244 ARG A C 1
ATOM 1909 O O . ARG A 1 244 ? 16.092 9.135 -23.251 1.00 89.81 244 ARG A O 1
ATOM 1916 N N . LYS A 1 245 ? 16.705 8.310 -21.259 1.00 89.81 245 LYS A N 1
ATOM 1917 C CA . LYS A 1 245 ? 18.096 8.781 -21.345 1.00 89.81 245 LYS A CA 1
ATOM 1918 C C . LYS A 1 245 ? 18.851 8.208 -22.550 1.00 89.81 245 LYS A C 1
ATOM 1920 O O . LYS A 1 245 ? 19.720 8.868 -23.120 1.00 89.81 245 LYS A O 1
ATOM 1925 N N . ARG A 1 246 ? 18.579 6.956 -22.934 1.00 88.88 246 ARG A N 1
ATOM 1926 C CA . ARG A 1 246 ? 19.158 6.347 -24.143 1.00 88.88 246 ARG A CA 1
ATOM 1927 C C . ARG A 1 246 ? 18.619 7.018 -25.408 1.00 88.88 246 ARG A C 1
ATOM 1929 O O . ARG A 1 246 ? 19.429 7.342 -26.276 1.00 88.88 246 ARG A O 1
ATOM 1936 N N . ALA A 1 247 ? 17.312 7.277 -25.473 1.00 89.69 247 ALA A N 1
ATOM 1937 C CA . ALA A 1 247 ? 16.685 7.988 -26.586 1.00 89.69 247 ALA A CA 1
ATOM 1938 C C . ALA A 1 247 ? 17.250 9.411 -26.750 1.00 89.69 247 ALA A C 1
ATOM 1940 O O . ALA A 1 247 ? 17.655 9.784 -27.846 1.00 89.69 247 ALA A O 1
ATOM 1941 N N . GLU A 1 248 ? 17.402 10.161 -25.655 1.00 91.56 248 GLU A N 1
ATOM 1942 C CA . GLU A 1 248 ? 18.015 11.500 -25.650 1.00 91.56 248 GLU A CA 1
ATOM 1943 C C . GLU A 1 248 ? 19.442 11.493 -26.211 1.00 91.56 248 GLU A C 1
ATOM 1945 O O . GLU A 1 248 ? 19.783 12.285 -27.088 1.00 91.56 248 GLU A O 1
ATOM 1950 N N . ARG A 1 249 ? 20.286 10.553 -25.765 1.00 91.94 249 ARG A N 1
ATOM 1951 C CA . ARG A 1 249 ? 21.657 10.415 -26.287 1.00 91.94 249 ARG A CA 1
ATOM 1952 C C . ARG A 1 249 ? 21.681 10.054 -27.769 1.00 91.94 249 ARG A C 1
ATOM 1954 O O . ARG A 1 249 ? 22.575 10.493 -28.487 1.00 91.94 249 ARG A O 1
ATOM 1961 N N . GLN A 1 250 ? 20.756 9.211 -28.219 1.00 91.12 250 GLN A N 1
ATOM 1962 C CA . GLN A 1 250 ? 20.668 8.818 -29.622 1.00 91.12 250 GLN A CA 1
ATOM 1963 C C . GLN A 1 250 ? 20.212 9.988 -30.497 1.00 91.12 250 GLN A C 1
ATOM 1965 O O . GLN A 1 250 ? 20.783 10.197 -31.565 1.00 91.12 250 GLN A O 1
ATOM 1970 N N . ALA A 1 251 ? 19.240 10.763 -30.026 1.00 92.81 251 ALA A N 1
ATOM 1971 C CA . ALA A 1 251 ? 18.749 11.955 -30.697 1.00 92.81 251 ALA A CA 1
ATOM 1972 C C . ALA A 1 251 ? 19.839 13.027 -30.812 1.00 92.81 251 ALA A C 1
ATOM 1974 O O . ALA A 1 251 ? 20.064 13.561 -31.895 1.00 92.81 251 ALA A O 1
ATOM 1975 N N . MET A 1 252 ? 20.622 13.221 -29.744 1.00 93.44 252 MET A N 1
ATOM 1976 C CA . MET A 1 252 ? 21.796 14.097 -29.749 1.00 93.44 252 MET A CA 1
ATOM 1977 C C . MET A 1 252 ? 22.833 13.672 -30.799 1.00 93.44 252 MET A C 1
ATOM 1979 O O . MET A 1 252 ? 23.379 14.508 -31.505 1.00 93.44 252 MET A O 1
ATOM 1983 N N . ARG A 1 253 ? 23.088 12.364 -30.954 1.00 93.00 253 ARG A N 1
ATOM 1984 C CA . ARG A 1 253 ? 24.006 11.849 -31.992 1.00 93.00 253 ARG A CA 1
ATOM 1985 C C . ARG A 1 253 ? 23.478 12.050 -33.412 1.00 93.00 253 ARG A C 1
ATOM 1987 O O . ARG A 1 253 ? 24.273 12.139 -34.339 1.00 93.00 253 ARG A O 1
ATOM 1994 N N . LYS A 1 254 ? 22.157 12.064 -33.582 1.00 93.12 254 LYS A N 1
ATOM 1995 C CA . LYS A 1 254 ? 21.479 12.228 -34.873 1.00 93.12 254 LYS A CA 1
ATOM 1996 C C . LYS A 1 254 ? 21.088 13.682 -35.166 1.00 93.12 254 LYS A C 1
ATOM 1998 O O . LYS A 1 254 ? 20.497 13.923 -36.212 1.00 93.12 254 LYS A O 1
ATOM 2003 N N . ASN A 1 255 ? 21.397 14.626 -34.269 1.00 91.12 255 ASN A N 1
ATOM 2004 C CA . ASN A 1 255 ? 20.933 16.016 -34.323 1.00 91.12 255 ASN A CA 1
ATOM 2005 C C . ASN A 1 255 ? 19.418 16.130 -34.584 1.00 91.12 255 ASN A C 1
ATOM 2007 O O . ASN A 1 255 ? 18.975 16.922 -35.411 1.00 91.12 255 ASN A O 1
ATOM 2011 N N . CYS A 1 256 ? 18.618 15.318 -33.888 1.00 93.69 256 CYS A N 1
ATOM 2012 C CA . CYS A 1 256 ? 17.160 15.322 -33.996 1.00 93.69 256 CYS A CA 1
ATOM 2013 C C . CYS A 1 256 ? 16.491 15.441 -32.621 1.00 93.69 256 CYS A C 1
ATOM 2015 O O . CYS A 1 256 ? 17.149 15.369 -31.582 1.00 93.69 256 CYS A O 1
ATOM 2017 N N . LEU A 1 257 ? 15.169 15.617 -32.611 1.00 88.44 257 LEU A N 1
ATOM 2018 C CA . LEU A 1 257 ? 14.387 15.606 -31.376 1.00 88.44 257 LEU A CA 1
ATOM 2019 C C . LEU A 1 257 ? 14.317 14.183 -30.789 1.00 88.44 257 LEU A C 1
ATOM 2021 O O . LEU A 1 257 ? 14.264 13.214 -31.554 1.00 88.44 257 LEU A O 1
ATOM 2025 N N . PRO A 1 258 ? 14.340 14.033 -29.451 1.00 86.19 258 PRO A N 1
ATOM 2026 C CA . PRO A 1 258 ? 14.211 12.733 -28.813 1.00 86.19 258 PRO A CA 1
ATOM 2027 C C . PRO A 1 258 ? 12.795 12.187 -28.954 1.00 86.19 258 PRO A C 1
ATOM 2029 O O . PRO A 1 258 ? 11.819 12.839 -28.591 1.00 86.19 258 PRO A O 1
ATOM 2032 N N . GLU A 1 259 ? 12.698 10.956 -29.443 1.00 85.56 259 GLU A N 1
ATOM 2033 C CA . GLU A 1 259 ? 11.450 10.208 -29.469 1.00 85.56 259 GLU A CA 1
ATOM 2034 C C . GLU A 1 259 ? 11.321 9.406 -28.172 1.00 85.56 259 GLU A C 1
ATOM 2036 O O . GLU A 1 259 ? 12.177 8.583 -27.833 1.00 85.56 259 GLU A O 1
ATOM 2041 N N . HIS A 1 260 ? 10.268 9.677 -27.406 1.00 83.00 260 HIS A N 1
ATOM 2042 C CA . HIS A 1 260 ? 10.029 9.008 -26.136 1.00 83.00 260 HIS A CA 1
ATOM 2043 C C . HIS A 1 260 ? 9.019 7.878 -26.314 1.00 83.00 260 HIS A C 1
ATOM 2045 O O . HIS A 1 260 ? 7.872 8.103 -26.686 1.00 83.00 260 HIS A O 1
ATOM 2051 N N . THR A 1 261 ? 9.430 6.652 -25.991 1.00 81.88 261 THR A N 1
ATOM 2052 C CA . THR A 1 261 ? 8.508 5.517 -25.937 1.00 81.88 261 THR A CA 1
ATOM 2053 C C . THR A 1 261 ? 7.568 5.670 -24.744 1.00 81.88 261 THR A C 1
ATOM 2055 O O . THR A 1 261 ? 8.013 5.733 -23.592 1.00 81.88 261 THR A O 1
ATOM 2058 N N . HIS A 1 262 ? 6.268 5.705 -25.022 1.00 88.44 262 HIS A N 1
ATOM 2059 C CA . HIS A 1 262 ? 5.226 5.646 -24.005 1.00 88.44 262 HIS A CA 1
ATOM 2060 C C . HIS A 1 262 ? 4.954 4.187 -23.641 1.00 88.44 262 HIS A C 1
ATOM 2062 O O . HIS A 1 262 ? 4.788 3.342 -24.519 1.00 88.44 262 HIS A O 1
ATOM 2068 N N . VAL A 1 263 ? 4.908 3.892 -22.344 1.00 93.81 263 VAL A N 1
ATOM 2069 C CA . VAL A 1 263 ? 4.567 2.557 -21.844 1.00 93.81 263 VAL A CA 1
ATOM 2070 C C . VAL A 1 263 ? 3.186 2.635 -21.223 1.00 93.81 263 VAL A C 1
ATOM 2072 O O . VAL A 1 263 ? 2.991 3.368 -20.255 1.00 93.81 263 VAL A O 1
ATOM 2075 N N . MET A 1 264 ? 2.239 1.890 -21.788 1.00 95.44 264 MET A N 1
ATOM 2076 C CA . MET A 1 264 ? 0.851 1.860 -21.334 1.00 95.44 264 MET A CA 1
ATOM 2077 C C . MET A 1 264 ? 0.563 0.526 -20.655 1.00 95.44 264 MET A C 1
ATOM 2079 O O . MET A 1 264 ? 0.865 -0.526 -21.212 1.00 95.44 264 MET A O 1
ATOM 2083 N N . VAL A 1 265 ? -0.041 0.577 -19.471 1.00 96.19 265 VAL A N 1
ATOM 2084 C CA . VAL A 1 265 ? -0.507 -0.599 -18.729 1.00 96.19 265 VAL A CA 1
ATOM 2085 C C . VAL A 1 265 ? -2.031 -0.578 -18.678 1.00 96.19 265 VAL A C 1
ATOM 2087 O O . VAL A 1 265 ? -2.625 0.464 -18.399 1.00 96.19 265 VAL A O 1
ATOM 2090 N N . LYS A 1 266 ? -2.676 -1.716 -18.947 1.00 94.38 266 LYS A N 1
ATOM 2091 C CA . LYS A 1 266 ? -4.132 -1.864 -18.843 1.00 94.38 266 LYS A CA 1
ATOM 2092 C C . LYS A 1 266 ? -4.540 -2.109 -17.391 1.00 94.38 266 LYS A C 1
ATOM 2094 O O . LYS A 1 266 ? -4.201 -3.140 -16.817 1.00 94.38 266 LYS A O 1
ATOM 2099 N N . GLU A 1 267 ? -5.301 -1.188 -16.810 1.00 93.81 267 GLU A N 1
ATOM 2100 C CA . GLU A 1 267 ? -5.880 -1.328 -15.473 1.00 93.81 267 GLU A CA 1
ATOM 2101 C C . GLU A 1 267 ? -7.357 -1.731 -15.551 1.00 93.81 267 GLU A C 1
ATOM 2103 O O . GLU A 1 267 ? -8.239 -0.948 -15.928 1.00 93.81 267 GLU A O 1
ATOM 2108 N N . TRP A 1 268 ? -7.639 -2.961 -15.136 1.00 90.00 268 TRP A N 1
ATOM 2109 C CA . TRP A 1 268 ? -8.992 -3.445 -14.900 1.00 90.00 268 TRP A CA 1
ATOM 2110 C C . TRP A 1 268 ? -9.405 -3.046 -13.488 1.00 90.00 268 TRP A C 1
ATOM 2112 O O . TRP A 1 268 ? -8.805 -3.476 -12.508 1.00 90.00 268 TRP A O 1
ATOM 2122 N N . ALA A 1 269 ? -10.415 -2.194 -13.383 1.00 87.50 269 ALA A N 1
ATOM 2123 C CA . ALA A 1 269 ? -10.878 -1.647 -12.113 1.00 87.50 269 ALA A CA 1
ATOM 2124 C C . ALA A 1 269 ? -12.369 -1.351 -12.212 1.00 87.50 269 ALA A C 1
ATOM 2126 O O . ALA A 1 269 ? -12.833 -1.007 -13.300 1.00 87.50 269 ALA A O 1
ATOM 2127 N N . ALA A 1 270 ? -13.086 -1.435 -11.100 1.00 83.25 270 ALA A N 1
ATOM 2128 C CA . ALA A 1 270 ? -14.489 -1.059 -11.007 1.00 83.25 270 ALA A CA 1
ATOM 2129 C C . ALA A 1 270 ? -14.638 0.013 -9.927 1.00 83.25 270 ALA A C 1
ATOM 2131 O O . ALA A 1 270 ? -14.194 -0.186 -8.801 1.00 83.25 270 ALA A O 1
ATOM 2132 N N . TYR A 1 271 ? -15.223 1.149 -10.292 1.00 82.81 271 TYR A N 1
ATOM 2133 C CA . TYR A 1 271 ? -15.558 2.239 -9.377 1.00 82.81 271 TYR A CA 1
ATOM 2134 C C . TYR A 1 271 ? -16.649 3.111 -10.008 1.00 82.81 271 TYR A C 1
ATOM 2136 O O . TYR A 1 271 ? -16.992 2.956 -11.186 1.00 82.81 271 TYR A O 1
ATOM 2144 N N . LYS A 1 272 ? -17.209 4.037 -9.226 1.00 76.69 272 LYS A N 1
ATOM 2145 C CA . LYS A 1 272 ? -18.338 4.876 -9.642 1.00 76.69 272 LYS A CA 1
ATOM 2146 C C . LYS A 1 272 ? -18.112 5.547 -11.002 1.00 76.69 272 LYS A C 1
ATOM 2148 O O . LYS A 1 272 ? -17.144 6.276 -11.205 1.00 76.69 272 LYS A O 1
ATOM 2153 N N . GLY A 1 273 ? -19.058 5.337 -11.919 1.00 75.31 273 GLY A N 1
ATOM 2154 C CA . GLY A 1 273 ? -19.042 5.935 -13.257 1.00 75.31 273 GLY A CA 1
ATOM 2155 C C . GLY A 1 273 ? -18.137 5.231 -14.273 1.00 75.31 273 GLY A C 1
ATOM 2156 O O . GLY A 1 273 ? -18.098 5.667 -15.422 1.00 75.31 273 GLY A O 1
ATOM 2157 N N . LYS A 1 274 ? -17.447 4.143 -13.899 1.00 80.12 274 LYS A N 1
ATOM 2158 C CA . LYS A 1 274 ? -16.590 3.366 -14.803 1.00 80.12 274 LYS A CA 1
ATOM 2159 C C . LYS A 1 274 ? -17.119 1.942 -14.986 1.00 80.12 274 LYS A C 1
ATOM 2161 O O . LYS A 1 274 ? -17.279 1.194 -14.027 1.00 80.12 274 LYS A O 1
ATOM 2166 N N . SER A 1 275 ? -17.367 1.560 -16.241 1.00 71.25 275 SER A N 1
ATOM 2167 C CA . SER A 1 275 ? -17.765 0.193 -16.599 1.00 71.25 275 SER A CA 1
ATOM 2168 C C . SER A 1 275 ? -16.627 -0.794 -16.301 1.00 71.25 275 SER A C 1
ATOM 2170 O O . SER A 1 275 ? -15.488 -0.525 -16.693 1.00 71.25 275 SER A O 1
ATOM 2172 N N . PRO A 1 276 ? -16.908 -1.959 -15.687 1.00 72.31 276 PRO A N 1
ATOM 2173 C CA . PRO A 1 276 ? -15.890 -2.982 -15.441 1.00 72.31 276 PRO A CA 1
ATOM 2174 C C . PRO A 1 276 ? -15.423 -3.684 -16.727 1.00 72.31 276 PRO A C 1
ATOM 2176 O O . PRO A 1 276 ? -14.432 -4.406 -16.709 1.00 72.31 276 PRO A O 1
ATOM 2179 N N . HIS A 1 277 ? -16.123 -3.479 -17.847 1.00 75.75 277 HIS A N 1
ATOM 2180 C CA . HIS A 1 277 ? -15.871 -4.181 -19.105 1.00 75.75 277 HIS A CA 1
ATOM 2181 C C . HIS A 1 277 ? -14.723 -3.586 -19.927 1.00 75.75 277 HIS A C 1
ATOM 2183 O O . HIS A 1 277 ? -14.291 -4.208 -20.883 1.00 75.75 277 HIS A O 1
ATOM 2189 N N . THR A 1 278 ? -14.233 -2.388 -19.612 1.00 82.62 278 THR A N 1
ATOM 2190 C CA . THR A 1 278 ? -13.170 -1.731 -20.391 1.00 82.62 278 THR A CA 1
ATOM 2191 C C . THR A 1 278 ? -11.992 -1.392 -19.486 1.00 82.62 278 THR A C 1
ATOM 2193 O O . THR A 1 278 ? -12.203 -0.715 -18.469 1.00 82.62 278 THR A O 1
ATOM 2196 N N . PRO A 1 279 ? -10.759 -1.810 -19.825 1.00 89.94 279 PRO A N 1
ATOM 2197 C CA . PRO A 1 279 ? -9.598 -1.421 -19.048 1.00 89.94 279 PRO A CA 1
ATOM 2198 C C . PRO A 1 279 ? -9.275 0.055 -19.280 1.00 89.94 279 PRO A C 1
ATOM 2200 O O . PRO A 1 279 ? -9.546 0.619 -20.339 1.00 89.94 279 PRO A O 1
ATOM 2203 N N . GLU A 1 280 ? -8.663 0.680 -18.283 1.00 91.25 280 GLU A N 1
ATOM 2204 C CA . GLU A 1 280 ? -8.093 2.014 -18.432 1.00 91.25 280 GLU A CA 1
ATOM 2205 C C . GLU A 1 280 ? -6.630 1.903 -18.838 1.00 91.25 280 GLU A C 1
ATOM 2207 O O . GLU A 1 280 ? -5.875 1.136 -18.247 1.00 91.25 280 GLU A O 1
ATOM 2212 N N . LEU A 1 281 ? -6.218 2.686 -19.832 1.00 93.69 281 LEU A N 1
ATOM 2213 C CA . LEU A 1 281 ? -4.816 2.766 -20.213 1.00 93.69 281 LEU A CA 1
ATOM 2214 C C . LEU A 1 281 ? -4.101 3.763 -19.309 1.00 93.69 281 LEU A C 1
ATOM 2216 O O . LEU A 1 281 ? -4.380 4.962 -19.342 1.00 93.69 281 LEU A O 1
ATOM 2220 N N . VAL A 1 282 ? -3.168 3.263 -18.508 1.00 96.25 282 VAL A N 1
ATOM 2221 C CA . VAL A 1 282 ? -2.397 4.069 -17.567 1.00 96.25 282 VAL A CA 1
ATOM 2222 C C . VAL A 1 282 ? -0.949 4.143 -18.023 1.00 96.25 282 VAL A C 1
ATOM 2224 O O . VAL A 1 282 ? -0.263 3.132 -18.155 1.00 96.25 282 VAL A O 1
ATOM 2227 N N . GLU A 1 283 ? -0.489 5.366 -18.274 1.00 96.69 283 GLU A N 1
ATOM 2228 C CA . GLU A 1 283 ? 0.879 5.632 -18.706 1.00 96.69 283 GLU A CA 1
ATOM 2229 C C . GLU A 1 283 ? 1.866 5.491 -17.540 1.00 96.69 283 GLU A C 1
ATOM 2231 O O . GLU A 1 283 ? 1.660 6.064 -16.464 1.00 96.69 283 GLU A O 1
ATOM 2236 N N . ALA A 1 284 ? 2.964 4.774 -17.770 1.00 97.25 284 ALA A N 1
ATOM 2237 C CA . ALA A 1 284 ? 4.109 4.727 -16.874 1.00 97.25 284 ALA A CA 1
ATOM 2238 C C . ALA A 1 284 ? 4.849 6.072 -16.846 1.00 97.25 284 ALA A C 1
ATOM 2240 O O . ALA A 1 284 ? 5.162 6.650 -17.887 1.00 97.25 284 ALA A O 1
ATOM 2241 N N . LEU A 1 285 ? 5.212 6.543 -15.653 1.00 95.88 285 LEU A N 1
ATOM 2242 C CA . LEU A 1 285 ? 5.883 7.831 -15.472 1.00 95.88 285 LEU A CA 1
ATOM 2243 C C . LEU A 1 285 ? 7.261 7.647 -14.829 1.00 95.88 285 LEU A C 1
ATOM 2245 O O . LEU A 1 285 ? 7.390 6.885 -13.871 1.00 95.88 285 LEU A O 1
ATOM 2249 N N . PRO A 1 286 ? 8.309 8.348 -15.299 1.00 94.06 286 PRO A N 1
ATOM 2250 C CA . PRO A 1 286 ? 9.570 8.398 -14.577 1.00 94.06 286 PRO A CA 1
ATOM 2251 C C . PRO A 1 286 ? 9.477 9.389 -13.411 1.00 94.06 286 PRO A C 1
ATOM 2253 O O . PRO A 1 286 ? 8.610 10.268 -13.374 1.00 94.06 286 PRO A O 1
ATOM 2256 N N . PHE A 1 287 ? 10.426 9.294 -12.484 1.00 93.38 287 PHE A N 1
ATOM 2257 C CA . PHE A 1 287 ? 10.625 10.333 -11.477 1.00 93.38 287 PHE A CA 1
ATOM 2258 C C . PHE A 1 287 ? 11.104 11.633 -12.131 1.00 93.38 287 PHE A C 1
ATOM 2260 O O . PHE A 1 287 ? 11.835 11.599 -13.123 1.00 93.38 287 PHE A O 1
ATOM 2267 N N . ARG A 1 288 ? 10.690 12.778 -11.579 1.00 85.69 288 ARG A N 1
ATOM 2268 C CA . ARG A 1 288 ? 11.045 14.097 -12.124 1.00 85.69 288 ARG A CA 1
ATOM 2269 C C . ARG A 1 288 ? 12.377 14.590 -11.568 1.00 85.69 288 ARG A C 1
ATOM 2271 O O . ARG A 1 288 ? 13.174 15.175 -12.287 1.00 85.69 288 ARG A O 1
ATOM 2278 N N . GLU A 1 289 ? 12.612 14.329 -10.290 1.00 83.62 289 GLU A N 1
ATOM 2279 C CA . GLU A 1 289 ? 13.687 14.919 -9.496 1.00 83.62 289 GLU A CA 1
ATOM 2280 C C . GLU A 1 289 ? 14.999 14.129 -9.599 1.00 83.62 289 GLU A C 1
ATOM 2282 O O . GLU A 1 289 ? 16.058 14.627 -9.216 1.00 83.62 289 GLU A O 1
ATOM 2287 N N . TRP A 1 290 ? 14.955 12.884 -10.089 1.00 86.75 290 TRP A N 1
ATOM 2288 C CA . TRP A 1 290 ? 16.151 12.057 -10.237 1.00 86.75 290 TRP A CA 1
ATOM 2289 C C . TRP A 1 290 ? 15.996 10.929 -11.261 1.00 86.75 290 TRP A C 1
ATOM 2291 O O . TRP A 1 290 ? 14.899 10.471 -11.571 1.00 86.75 290 TRP A O 1
ATOM 2301 N N . THR A 1 291 ? 17.127 10.435 -11.772 1.00 90.69 291 THR A N 1
ATOM 2302 C CA . THR A 1 291 ? 17.154 9.295 -12.696 1.00 90.69 291 THR A CA 1
ATOM 2303 C C . THR A 1 291 ? 17.230 7.979 -11.925 1.00 90.69 291 THR A C 1
ATOM 2305 O O . THR A 1 291 ? 18.281 7.625 -11.385 1.00 90.69 291 THR A O 1
ATOM 2308 N N . CYS A 1 292 ? 16.128 7.229 -11.923 1.00 93.88 292 CYS A N 1
ATOM 2309 C CA . CYS A 1 292 ? 16.091 5.885 -11.357 1.00 93.88 292 CYS A CA 1
ATOM 2310 C C . CYS A 1 292 ? 17.046 4.933 -12.109 1.00 93.88 292 CYS A C 1
ATOM 2312 O O . CYS A 1 292 ? 17.087 4.969 -13.345 1.00 93.88 292 CYS A O 1
ATOM 2314 N N . PRO A 1 293 ? 17.800 4.061 -11.413 1.00 93.50 293 PRO A N 1
ATOM 231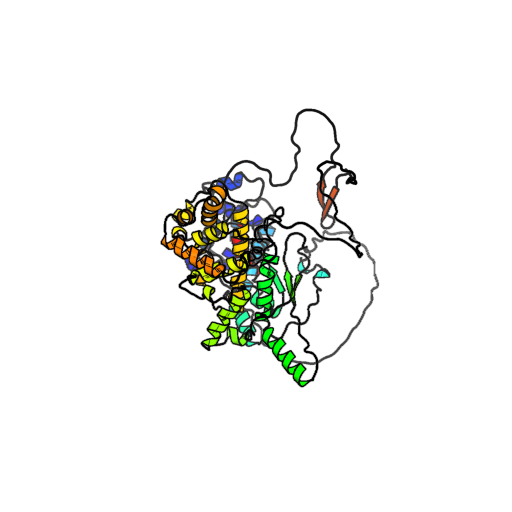5 C CA . PRO A 1 293 ? 18.497 2.954 -12.056 1.00 93.50 293 PRO A CA 1
ATOM 2316 C C . PRO A 1 293 ? 17.527 1.990 -12.746 1.00 93.50 293 PRO A C 1
ATOM 2318 O O . PRO A 1 293 ? 16.354 1.915 -12.396 1.00 93.50 293 PRO A O 1
ATOM 2321 N N . ASN A 1 294 ? 18.034 1.200 -13.689 1.00 95.06 294 ASN A N 1
ATOM 2322 C CA . ASN A 1 294 ? 17.226 0.150 -14.302 1.00 95.06 294 ASN A CA 1
ATOM 2323 C C . ASN A 1 294 ? 16.880 -0.981 -13.334 1.00 95.06 294 ASN A C 1
ATOM 2325 O O . ASN A 1 294 ? 17.544 -1.187 -12.313 1.00 95.06 294 ASN A O 1
ATOM 2329 N N . LEU A 1 295 ? 15.858 -1.747 -13.709 1.00 96.44 295 LEU A N 1
ATOM 2330 C CA . LEU A 1 295 ? 15.296 -2.808 -12.885 1.00 96.44 295 LEU A CA 1
ATOM 2331 C C . LEU A 1 295 ? 16.334 -3.886 -12.549 1.00 96.44 295 LEU A C 1
ATOM 2333 O O . LEU A 1 295 ? 16.415 -4.330 -11.407 1.00 96.44 295 LEU A O 1
ATOM 2337 N N . LYS A 1 296 ? 17.206 -4.239 -13.505 1.00 96.19 296 LYS A N 1
ATOM 2338 C CA . LYS A 1 296 ? 18.314 -5.181 -13.278 1.00 96.19 296 LYS A CA 1
ATOM 2339 C C . LYS A 1 296 ? 19.223 -4.706 -12.145 1.00 96.19 296 LYS A C 1
ATOM 2341 O O . LYS A 1 296 ? 19.551 -5.486 -11.258 1.00 96.19 296 LYS A O 1
ATOM 2346 N N . LYS A 1 297 ? 19.628 -3.435 -12.156 1.00 95.38 297 LYS A N 1
ATOM 2347 C CA . LYS A 1 297 ? 20.489 -2.858 -11.121 1.00 95.38 297 LYS A CA 1
ATOM 2348 C C . LYS A 1 297 ? 19.758 -2.732 -9.790 1.00 95.38 297 LYS A C 1
ATOM 2350 O O . LYS A 1 297 ? 20.347 -3.043 -8.761 1.00 95.38 297 LYS A O 1
ATOM 2355 N N . LEU A 1 298 ? 18.487 -2.332 -9.800 1.00 96.00 298 LEU A N 1
ATOM 2356 C CA . LEU A 1 298 ? 17.680 -2.292 -8.582 1.00 96.00 298 LEU A CA 1
ATOM 2357 C C . LEU A 1 298 ? 17.559 -3.678 -7.948 1.00 96.00 298 LEU A C 1
ATOM 2359 O O . LEU A 1 298 ? 17.792 -3.808 -6.755 1.00 96.00 298 LEU A O 1
ATOM 2363 N N . TRP A 1 299 ? 17.262 -4.731 -8.704 1.00 96.56 299 TRP A N 1
ATOM 2364 C CA . TRP A 1 299 ? 17.009 -6.055 -8.125 1.00 96.56 299 TRP A CA 1
ATOM 2365 C C . TRP A 1 299 ? 18.277 -6.865 -7.857 1.00 96.56 299 TRP A C 1
ATOM 2367 O O . TRP A 1 299 ? 18.352 -7.561 -6.850 1.00 96.56 299 TRP A O 1
ATOM 2377 N N . LEU A 1 300 ? 19.285 -6.768 -8.728 1.00 95.62 300 LEU A N 1
ATOM 2378 C CA . LEU A 1 300 ? 20.486 -7.615 -8.679 1.00 95.62 300 LEU A CA 1
ATOM 2379 C C . LEU A 1 300 ? 21.740 -6.876 -8.199 1.00 95.62 300 LEU A C 1
ATOM 2381 O O . LEU A 1 300 ? 22.778 -7.505 -7.993 1.00 95.62 300 LEU A O 1
ATOM 2385 N N . GLY A 1 301 ? 21.664 -5.553 -8.031 1.00 94.62 301 GLY A N 1
ATOM 2386 C CA . GLY A 1 301 ? 22.749 -4.742 -7.489 1.00 94.62 301 GLY A CA 1
ATOM 2387 C C . GLY A 1 301 ? 23.137 -5.178 -6.076 1.00 94.62 301 GLY A C 1
ATOM 2388 O O . GLY A 1 301 ? 22.279 -5.476 -5.241 1.00 94.62 301 GLY A O 1
ATOM 2389 N N . LYS A 1 302 ? 24.441 -5.241 -5.810 1.00 94.56 302 LYS A N 1
ATOM 2390 C CA . LYS A 1 302 ? 25.004 -5.647 -4.511 1.00 94.56 302 LYS A CA 1
ATOM 2391 C C . LYS A 1 302 ? 25.809 -4.533 -3.845 1.00 94.56 302 LYS A C 1
ATOM 2393 O O . LYS A 1 302 ? 26.279 -4.721 -2.728 1.00 94.56 302 LYS A O 1
ATOM 2398 N N . ALA A 1 303 ? 25.992 -3.402 -4.527 1.00 94.62 303 ALA A N 1
ATOM 2399 C CA . ALA A 1 303 ? 26.769 -2.299 -3.991 1.00 94.62 303 ALA A CA 1
ATOM 2400 C C . ALA A 1 303 ? 25.993 -1.599 -2.864 1.00 94.62 303 ALA A C 1
ATOM 2402 O O . ALA A 1 303 ? 24.757 -1.603 -2.850 1.00 94.62 303 ALA A O 1
ATOM 2403 N N . VAL A 1 304 ? 26.700 -0.972 -1.923 1.00 92.00 304 VAL A N 1
ATOM 2404 C CA . VAL A 1 304 ? 26.071 -0.268 -0.790 1.00 92.00 304 VAL A CA 1
ATOM 2405 C C . VAL A 1 304 ? 25.152 0.849 -1.293 1.00 92.00 304 VAL A C 1
ATOM 2407 O O . VAL A 1 304 ? 24.056 1.054 -0.771 1.00 92.00 304 VAL A O 1
ATOM 2410 N N . GLU A 1 305 ? 25.536 1.514 -2.382 1.00 93.38 305 GLU A N 1
ATOM 2411 C CA . GLU A 1 305 ? 24.750 2.571 -3.014 1.00 93.38 305 GLU A CA 1
ATOM 2412 C C . GLU A 1 305 ? 23.451 2.036 -3.622 1.00 93.38 305 GLU A C 1
ATOM 2414 O O . GLU A 1 305 ? 22.484 2.787 -3.756 1.00 93.38 305 GLU A O 1
ATOM 2419 N N . ASP A 1 306 ? 23.399 0.753 -3.992 1.00 94.75 306 ASP A N 1
ATOM 2420 C CA . ASP A 1 306 ? 22.183 0.144 -4.524 1.00 94.75 306 ASP A CA 1
ATOM 2421 C C . ASP A 1 306 ? 21.112 0.049 -3.432 1.00 94.75 306 ASP A C 1
ATOM 2423 O O . ASP A 1 306 ? 19.952 0.340 -3.714 1.00 94.75 306 ASP A O 1
ATOM 2427 N N . LYS A 1 307 ? 21.483 -0.202 -2.165 1.00 93.88 307 LYS A N 1
ATOM 2428 C CA . LYS A 1 307 ? 20.543 -0.135 -1.028 1.00 93.88 307 LYS A CA 1
ATOM 2429 C C . LYS A 1 307 ? 19.898 1.252 -0.914 1.00 93.88 307 LYS A C 1
ATOM 2431 O O . LYS A 1 307 ? 18.676 1.358 -0.817 1.00 93.88 307 LYS A O 1
ATOM 2436 N N . ASN A 1 308 ? 20.705 2.310 -1.004 1.00 94.44 308 ASN A N 1
ATOM 2437 C CA . ASN A 1 308 ? 20.220 3.693 -0.939 1.00 94.44 308 ASN A CA 1
ATOM 2438 C C . ASN A 1 308 ? 19.337 4.043 -2.145 1.00 94.44 308 ASN A C 1
ATOM 2440 O O . ASN A 1 308 ? 18.310 4.701 -1.998 1.00 94.44 308 ASN A O 1
ATOM 2444 N N . ARG A 1 309 ? 19.691 3.556 -3.341 1.00 96.06 309 ARG A N 1
ATOM 2445 C CA . ARG A 1 309 ? 18.885 3.739 -4.558 1.00 96.06 309 ARG A CA 1
ATOM 2446 C C . ARG A 1 309 ? 17.532 3.039 -4.477 1.00 96.06 309 ARG A C 1
ATOM 2448 O O . ARG A 1 309 ? 16.549 3.632 -4.906 1.00 96.06 309 ARG A O 1
ATOM 2455 N N . ARG A 1 310 ? 17.467 1.822 -3.923 1.00 97.75 310 ARG A N 1
ATOM 2456 C CA . ARG A 1 310 ? 16.199 1.110 -3.689 1.00 97.75 310 ARG A CA 1
ATOM 2457 C C . ARG A 1 310 ? 15.297 1.911 -2.759 1.00 97.75 310 ARG A C 1
ATOM 2459 O O . ARG A 1 310 ? 14.145 2.160 -3.099 1.00 97.75 310 ARG A O 1
ATOM 2466 N N . MET A 1 311 ? 15.842 2.369 -1.628 1.00 96.94 311 MET A N 1
ATOM 2467 C CA . MET A 1 311 ? 15.086 3.160 -0.654 1.00 96.94 311 MET A CA 1
ATOM 2468 C C . MET A 1 311 ? 14.564 4.460 -1.274 1.00 96.94 311 MET A C 1
ATOM 2470 O O . MET A 1 311 ? 13.378 4.762 -1.172 1.00 96.94 311 MET A O 1
ATOM 2474 N N . ARG A 1 312 ? 15.416 5.188 -2.003 1.00 96.62 312 ARG A N 1
ATOM 2475 C CA . ARG A 1 312 ? 15.009 6.408 -2.706 1.00 96.62 312 ARG A CA 1
ATOM 2476 C C . ARG A 1 312 ? 13.945 6.149 -3.776 1.00 96.62 312 ARG A C 1
ATOM 2478 O O . ARG A 1 312 ? 13.018 6.937 -3.908 1.00 96.62 312 ARG A O 1
ATOM 2485 N N . ALA A 1 313 ? 14.042 5.047 -4.524 1.00 97.94 313 ALA A N 1
ATOM 2486 C CA . ALA A 1 313 ? 13.032 4.671 -5.516 1.00 97.94 313 ALA A CA 1
ATOM 2487 C C . ALA A 1 313 ? 11.671 4.384 -4.872 1.00 97.94 313 ALA A C 1
ATOM 2489 O O . ALA A 1 313 ? 10.654 4.868 -5.370 1.00 97.94 313 ALA A O 1
ATOM 2490 N N . PHE A 1 314 ? 11.656 3.679 -3.737 1.00 98.31 314 PHE A N 1
ATOM 2491 C CA . PHE A 1 314 ? 10.436 3.449 -2.966 1.00 98.31 314 PHE A CA 1
ATOM 2492 C C . PHE A 1 314 ? 9.824 4.771 -2.481 1.00 98.31 314 PHE A C 1
ATOM 2494 O O . PHE A 1 314 ? 8.650 5.043 -2.740 1.00 98.31 314 PHE A O 1
ATOM 2501 N N . LEU A 1 315 ? 10.627 5.630 -1.845 1.00 97.31 315 LEU A N 1
ATOM 2502 C CA . LEU A 1 315 ? 10.160 6.926 -1.352 1.00 97.31 315 LEU A CA 1
ATOM 2503 C C . LEU A 1 315 ? 9.669 7.830 -2.486 1.00 97.31 315 LEU A C 1
ATOM 2505 O O . LEU A 1 315 ? 8.661 8.511 -2.320 1.00 97.31 315 LEU A O 1
ATOM 2509 N N . ALA A 1 316 ? 10.313 7.801 -3.653 1.00 96.69 316 ALA A N 1
ATOM 2510 C CA . ALA A 1 316 ? 9.866 8.542 -4.827 1.00 96.69 316 ALA A CA 1
ATOM 2511 C C . ALA A 1 316 ? 8.510 8.032 -5.356 1.00 96.69 316 ALA A C 1
ATOM 2513 O O . ALA A 1 316 ? 7.633 8.850 -5.636 1.00 96.69 316 ALA A O 1
ATOM 2514 N N . CYS A 1 317 ? 8.281 6.709 -5.406 1.00 97.62 317 CYS A N 1
ATOM 2515 C CA . CYS A 1 317 ? 6.962 6.144 -5.744 1.00 97.62 317 CYS A CA 1
ATOM 2516 C C . CYS A 1 317 ? 5.875 6.630 -4.773 1.00 97.62 317 CYS A C 1
ATOM 2518 O O . CYS A 1 317 ? 4.777 6.993 -5.195 1.00 97.62 317 CYS A O 1
ATOM 2520 N N . MET A 1 318 ? 6.209 6.695 -3.480 1.00 97.25 318 MET A N 1
ATOM 2521 C CA . MET A 1 318 ? 5.320 7.147 -2.406 1.00 97.25 318 MET A CA 1
ATOM 2522 C C . MET A 1 318 ? 5.321 8.671 -2.191 1.00 97.25 318 MET A C 1
ATOM 2524 O O . MET A 1 318 ? 4.759 9.138 -1.200 1.00 97.25 318 MET A O 1
ATOM 2528 N N . ARG A 1 319 ? 5.958 9.467 -3.066 1.00 94.75 319 ARG A N 1
ATOM 2529 C CA . ARG A 1 319 ? 6.087 10.940 -2.936 1.00 94.75 319 ARG A CA 1
ATOM 2530 C C . ARG A 1 319 ? 6.553 11.400 -1.541 1.00 94.75 319 ARG A C 1
ATOM 2532 O O . ARG A 1 319 ? 6.091 12.397 -0.982 1.00 94.75 319 ARG A O 1
ATOM 2539 N N . SER A 1 320 ? 7.477 10.635 -0.976 1.00 95.69 320 SER A N 1
ATOM 2540 C CA . SER A 1 320 ? 7.951 10.718 0.407 1.00 95.69 320 SER A CA 1
ATOM 2541 C C . SER A 1 320 ? 9.479 10.838 0.506 1.00 95.69 320 SER A C 1
ATOM 2543 O O . SER A 1 320 ? 10.036 10.593 1.570 1.00 95.69 320 SER A O 1
ATOM 2545 N N . ASP A 1 321 ? 10.170 11.196 -0.586 1.00 94.06 321 ASP A N 1
ATOM 2546 C CA . ASP A 1 321 ? 11.633 11.395 -0.620 1.00 94.06 321 ASP A CA 1
ATOM 2547 C C . ASP A 1 321 ? 12.016 12.705 0.095 1.00 94.06 321 ASP A C 1
ATOM 2549 O O . ASP A 1 321 ? 12.297 13.718 -0.544 1.00 94.06 321 ASP A O 1
ATOM 2553 N N . THR A 1 322 ? 11.952 12.706 1.432 1.00 93.38 322 THR A N 1
ATOM 2554 C CA . THR A 1 322 ? 12.399 13.820 2.280 1.00 93.38 322 THR A CA 1
ATOM 2555 C C . THR A 1 322 ? 13.368 13.351 3.371 1.00 93.38 322 THR A C 1
ATOM 2557 O O . THR A 1 322 ? 13.286 12.202 3.821 1.00 93.38 322 THR A O 1
ATOM 2560 N N . PRO A 1 323 ? 14.283 14.221 3.843 1.00 92.94 323 PRO A N 1
ATOM 2561 C CA . PRO A 1 323 ? 15.225 13.861 4.899 1.00 92.94 323 PRO A CA 1
ATOM 2562 C C . PRO A 1 323 ? 14.552 13.423 6.207 1.00 92.94 323 PRO A C 1
ATOM 2564 O O . PRO A 1 323 ? 15.028 12.476 6.836 1.00 92.94 323 PRO A O 1
ATOM 2567 N N . ALA A 1 324 ? 13.442 14.052 6.622 1.00 94.38 324 ALA A N 1
ATOM 2568 C CA . ALA A 1 324 ? 12.792 13.683 7.881 1.00 94.38 324 ALA A CA 1
ATOM 2569 C C . ALA A 1 324 ? 12.127 12.301 7.820 1.00 94.38 324 ALA A C 1
ATOM 2571 O O . ALA A 1 324 ? 12.073 11.616 8.841 1.00 94.38 324 ALA A O 1
ATOM 2572 N N . MET A 1 325 ? 11.684 11.860 6.635 1.00 95.94 325 MET A N 1
ATOM 2573 C CA . MET A 1 325 ? 11.098 10.528 6.446 1.00 95.94 325 MET A CA 1
ATOM 2574 C C . MET A 1 325 ? 12.107 9.393 6.671 1.00 95.94 325 MET A C 1
ATOM 2576 O O . MET A 1 325 ? 11.718 8.295 7.061 1.00 95.94 325 MET A O 1
ATOM 2580 N N . LEU A 1 326 ? 13.400 9.654 6.456 1.00 92.88 326 LEU A N 1
ATOM 2581 C CA . LEU A 1 326 ? 14.484 8.686 6.648 1.00 92.88 326 LEU A CA 1
ATOM 2582 C C . LEU A 1 326 ? 15.113 8.729 8.044 1.00 92.88 326 LEU A C 1
ATOM 2584 O O . LEU A 1 326 ? 15.960 7.889 8.339 1.00 92.88 326 LEU A O 1
ATOM 2588 N N . ASN A 1 327 ? 14.736 9.689 8.892 1.00 94.88 327 ASN A N 1
ATOM 2589 C CA . ASN A 1 327 ? 15.329 9.861 10.214 1.00 94.88 327 ASN A CA 1
ATOM 2590 C C . ASN A 1 327 ? 14.670 8.921 11.248 1.00 94.88 327 ASN A C 1
ATOM 2592 O O . ASN A 1 327 ? 13.538 9.196 11.664 1.00 94.88 327 ASN A O 1
ATOM 2596 N N . PRO A 1 328 ? 15.368 7.884 11.761 1.00 93.50 328 PRO A N 1
ATOM 2597 C CA . PRO A 1 328 ? 14.789 6.932 12.712 1.00 93.50 328 PRO A CA 1
ATOM 2598 C C . PRO A 1 328 ? 14.427 7.556 14.065 1.00 93.50 328 PRO A C 1
ATOM 2600 O O . PRO A 1 328 ? 13.588 7.023 14.789 1.00 93.50 328 PRO A O 1
ATOM 2603 N N . ALA A 1 329 ? 15.037 8.697 14.411 1.00 93.62 329 ALA A N 1
ATOM 2604 C CA . ALA A 1 329 ? 14.684 9.447 15.612 1.00 93.62 329 ALA A CA 1
ATOM 2605 C C . ALA A 1 329 ? 13.309 10.123 15.490 1.00 93.62 329 ALA A C 1
ATOM 2607 O O . ALA A 1 329 ? 12.684 10.422 16.507 1.00 93.62 329 ALA A O 1
ATOM 2608 N N . ASN A 1 330 ? 12.831 10.358 14.267 1.00 94.62 330 ASN A N 1
ATOM 2609 C CA . ASN A 1 330 ? 11.527 10.961 14.017 1.00 94.62 330 ASN A CA 1
ATOM 2610 C C . ASN A 1 330 ? 10.478 9.920 13.626 1.00 94.62 330 ASN A C 1
ATOM 2612 O O . ASN A 1 330 ? 9.348 9.991 14.104 1.00 94.62 330 ASN A O 1
ATOM 2616 N N . ILE A 1 331 ? 10.847 8.964 12.769 1.00 96.56 331 ILE A N 1
ATOM 2617 C CA . ILE A 1 331 ? 9.967 7.900 12.288 1.00 96.56 331 ILE A CA 1
ATOM 2618 C C . ILE A 1 331 ? 10.602 6.546 12.610 1.00 96.56 331 ILE A C 1
ATOM 2620 O O . ILE A 1 331 ? 11.586 6.171 11.972 1.00 96.56 331 ILE A O 1
ATOM 2624 N N . PRO A 1 332 ? 10.038 5.774 13.554 1.00 94.62 332 PRO A N 1
ATOM 2625 C CA . PRO A 1 332 ? 10.473 4.403 13.784 1.00 94.62 332 PRO A CA 1
ATOM 2626 C C . PRO A 1 332 ? 10.381 3.574 12.497 1.00 94.62 332 PRO A C 1
ATOM 2628 O O . PRO A 1 332 ? 9.356 3.607 11.816 1.00 94.62 332 PRO A O 1
ATOM 2631 N N . THR A 1 333 ? 11.415 2.788 12.184 1.00 91.88 333 THR A N 1
ATOM 2632 C CA . THR A 1 333 ? 11.481 1.978 10.952 1.00 91.88 333 THR A CA 1
ATOM 2633 C C . THR A 1 333 ? 10.231 1.115 10.703 1.00 91.88 333 THR A C 1
ATOM 2635 O O . THR A 1 333 ? 9.756 1.112 9.565 1.00 91.88 333 THR A O 1
ATOM 2638 N N . PRO A 1 334 ? 9.627 0.448 11.716 1.00 93.62 334 PRO A N 1
ATOM 2639 C CA . PRO A 1 334 ? 8.396 -0.326 11.519 1.00 93.62 334 PRO A CA 1
ATOM 2640 C C . PRO A 1 334 ? 7.172 0.501 11.094 1.00 93.62 334 PRO A C 1
ATOM 2642 O O . PRO A 1 334 ? 6.202 -0.063 10.605 1.00 93.62 334 PRO A O 1
ATOM 2645 N N . LEU A 1 335 ? 7.204 1.827 11.272 1.00 96.81 335 LEU A N 1
ATOM 2646 C CA . LEU A 1 335 ? 6.105 2.747 10.957 1.00 96.81 335 LEU A CA 1
ATOM 2647 C C . LEU A 1 335 ? 6.327 3.518 9.648 1.00 96.81 335 LEU A C 1
ATOM 2649 O O . LEU A 1 335 ? 5.486 4.330 9.266 1.00 96.81 335 LEU A O 1
ATOM 2653 N N . LEU A 1 336 ? 7.434 3.275 8.934 1.00 97.38 336 LEU A N 1
ATOM 2654 C CA . LEU A 1 336 ? 7.774 4.018 7.717 1.00 97.38 336 LEU A CA 1
ATOM 2655 C C . LEU A 1 336 ? 6.690 3.894 6.637 1.00 97.38 336 LEU A C 1
ATOM 2657 O O . LEU A 1 336 ? 6.326 4.896 6.022 1.00 97.38 336 LEU A O 1
ATOM 2661 N N . VAL A 1 337 ? 6.150 2.688 6.428 1.00 97.88 337 VAL A N 1
ATOM 2662 C CA . VAL A 1 337 ? 5.078 2.446 5.447 1.00 97.88 337 VAL A CA 1
ATOM 2663 C C . VAL A 1 337 ? 3.819 3.226 5.819 1.00 97.88 337 VAL A C 1
ATOM 2665 O O . VAL A 1 337 ? 3.294 3.951 4.975 1.00 97.88 337 VAL A O 1
ATOM 2668 N N . LEU A 1 338 ? 3.395 3.163 7.086 1.00 98.25 338 LEU A N 1
ATOM 2669 C CA . LEU A 1 338 ? 2.268 3.947 7.598 1.00 98.25 338 LEU A CA 1
ATOM 2670 C C . LEU A 1 338 ? 2.471 5.445 7.331 1.00 98.25 338 LEU A C 1
ATOM 2672 O O . LEU A 1 338 ? 1.593 6.091 6.760 1.00 98.25 338 LEU A O 1
ATOM 2676 N N . CYS A 1 339 ? 3.644 5.991 7.660 1.00 98.31 339 CYS A N 1
ATOM 2677 C CA . CYS A 1 339 ? 3.943 7.405 7.441 1.00 98.31 339 CYS A CA 1
ATOM 2678 C C . CYS A 1 339 ? 3.949 7.787 5.953 1.00 98.31 339 CYS A C 1
ATOM 2680 O O . CYS A 1 339 ? 3.418 8.839 5.600 1.00 98.31 339 CYS A O 1
ATOM 2682 N N . CYS A 1 340 ? 4.502 6.941 5.075 1.00 98.38 340 CYS A N 1
ATOM 2683 C CA . CYS A 1 340 ? 4.505 7.176 3.627 1.00 98.38 340 CYS A CA 1
ATOM 2684 C C . CYS A 1 340 ? 3.081 7.217 3.059 1.00 98.38 340 CYS A C 1
ATOM 2686 O O . CYS A 1 340 ? 2.759 8.091 2.257 1.00 98.38 340 CYS A O 1
ATOM 2688 N N . VAL A 1 341 ? 2.208 6.303 3.495 1.00 98.56 341 VAL A N 1
ATOM 2689 C CA . VAL A 1 341 ? 0.810 6.255 3.045 1.00 98.56 341 VAL A CA 1
ATOM 2690 C C . VAL A 1 341 ? 0.030 7.4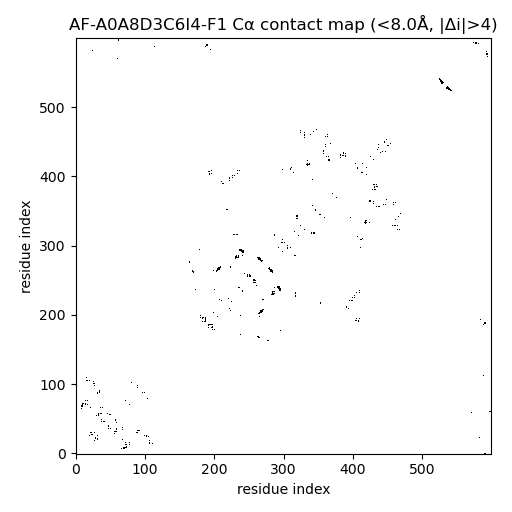75 3.536 1.00 98.56 341 VAL A C 1
ATOM 2692 O O . VAL A 1 341 ? -0.629 8.138 2.735 1.00 98.56 341 VAL A O 1
ATOM 2695 N N . LEU A 1 342 ? 0.147 7.829 4.821 1.00 98.25 342 LEU A N 1
ATOM 2696 C CA . LEU A 1 342 ? -0.519 9.012 5.383 1.00 98.25 342 LEU A CA 1
ATOM 2697 C C . LEU A 1 342 ? -0.045 10.302 4.703 1.00 98.25 342 LEU A C 1
ATOM 2699 O O . LEU A 1 342 ? -0.862 11.155 4.352 1.00 98.25 342 LEU A O 1
ATOM 2703 N N . ARG A 1 343 ? 1.264 10.424 4.455 1.00 97.06 343 ARG A N 1
ATOM 2704 C CA . ARG A 1 343 ? 1.840 11.531 3.684 1.00 97.06 343 ARG A CA 1
ATOM 2705 C C . ARG A 1 343 ? 1.262 11.592 2.273 1.00 97.06 343 ARG A C 1
ATOM 2707 O O . ARG A 1 343 ? 0.872 12.668 1.824 1.00 97.06 343 ARG A O 1
ATOM 2714 N N . PHE A 1 344 ? 1.172 10.454 1.588 1.00 97.00 344 PHE A N 1
ATOM 2715 C CA . PHE A 1 344 ? 0.620 10.387 0.238 1.00 97.00 344 PHE A CA 1
ATOM 2716 C C . PHE A 1 344 ? -0.851 10.833 0.204 1.00 97.00 344 PHE A C 1
ATOM 2718 O O . PHE A 1 344 ? -1.226 11.644 -0.642 1.00 97.00 344 PHE A O 1
ATOM 2725 N N . MET A 1 345 ? -1.667 10.380 1.162 1.00 96.31 345 MET A N 1
ATOM 2726 C CA . MET A 1 345 ? -3.068 10.802 1.308 1.00 96.31 345 MET A CA 1
ATOM 2727 C C . MET A 1 345 ? -3.199 12.315 1.564 1.00 96.31 345 MET A C 1
ATOM 2729 O O . MET A 1 345 ? -4.121 12.951 1.055 1.00 96.31 345 MET A O 1
ATOM 2733 N N . LEU A 1 346 ? -2.274 12.918 2.317 1.00 94.19 346 LEU A N 1
ATOM 2734 C CA . LEU A 1 346 ? -2.252 14.365 2.579 1.00 94.19 346 LEU A CA 1
ATOM 2735 C C . LEU A 1 346 ? -1.819 15.200 1.366 1.00 94.19 346 LEU A C 1
ATOM 2737 O O . LEU A 1 346 ? -2.207 16.360 1.264 1.00 94.19 346 LEU A O 1
ATOM 2741 N N . HIS A 1 347 ? -1.033 14.632 0.451 1.00 89.06 347 HIS A N 1
ATOM 2742 C CA . HIS A 1 347 ? -0.546 15.320 -0.747 1.00 89.06 347 HIS A CA 1
ATOM 2743 C C . HIS A 1 347 ? -1.611 15.447 -1.855 1.00 89.06 347 HIS A C 1
ATOM 2745 O O . HIS A 1 347 ? -1.348 16.036 -2.904 1.00 89.06 347 HIS A O 1
ATOM 2751 N N . TRP A 1 348 ? -2.808 14.882 -1.667 1.00 88.38 348 TRP A N 1
ATOM 2752 C CA . TRP A 1 348 ? -3.861 14.913 -2.680 1.00 88.38 348 TRP A CA 1
ATOM 2753 C C . TRP A 1 348 ? -4.288 16.363 -3.013 1.00 88.38 348 TRP A C 1
ATOM 2755 O O . TRP A 1 348 ? -4.736 17.082 -2.120 1.00 88.38 348 TRP A O 1
ATOM 2765 N N . PRO A 1 349 ? -4.180 16.814 -4.283 1.00 80.75 349 PRO A N 1
ATOM 2766 C CA . PRO A 1 349 ? -4.339 18.227 -4.651 1.00 80.75 349 PRO A CA 1
ATOM 2767 C C . PRO A 1 349 ? -5.798 18.703 -4.743 1.00 80.75 349 PRO A C 1
ATOM 2769 O O . PRO A 1 349 ? -6.032 19.892 -4.934 1.00 80.75 349 PRO A O 1
ATOM 2772 N N . GLY A 1 350 ? -6.775 17.795 -4.659 1.00 75.50 350 GLY A N 1
ATOM 2773 C CA . GLY A 1 350 ? -8.195 18.131 -4.771 1.00 75.50 350 GLY A CA 1
ATOM 2774 C C . GLY A 1 350 ? -8.835 18.401 -3.413 1.00 75.50 350 GLY A C 1
ATOM 2775 O O . GLY A 1 350 ? -8.969 19.537 -2.969 1.00 75.50 350 GLY A O 1
ATOM 2776 N N . VAL A 1 351 ? -9.256 17.323 -2.758 1.00 81.25 351 VAL A N 1
ATOM 2777 C CA . VAL A 1 351 ? -9.943 17.355 -1.462 1.00 81.25 351 VAL A CA 1
ATOM 2778 C C . VAL A 1 351 ? -8.985 17.029 -0.325 1.00 81.25 351 VAL A C 1
ATOM 2780 O O . VAL A 1 351 ? -8.096 16.189 -0.455 1.00 81.25 351 VAL A O 1
ATOM 2783 N N . ARG A 1 352 ? -9.179 17.662 0.833 1.00 86.94 352 ARG A N 1
ATOM 2784 C CA . ARG A 1 352 ? -8.413 17.305 2.028 1.00 86.94 352 ARG A CA 1
ATOM 2785 C C . ARG A 1 352 ? -8.907 15.956 2.558 1.00 86.94 352 ARG A C 1
ATOM 2787 O O . ARG A 1 352 ? -9.901 15.910 3.276 1.00 86.94 352 ARG A O 1
ATOM 2794 N N . ILE A 1 353 ? -8.185 14.886 2.222 1.00 92.06 353 ILE A N 1
ATOM 2795 C CA . ILE A 1 353 ? -8.515 13.513 2.636 1.00 92.06 353 ILE A CA 1
ATOM 2796 C C . ILE A 1 353 ? -8.451 13.382 4.158 1.00 92.06 353 ILE A C 1
ATOM 2798 O O . ILE A 1 353 ? -9.429 12.965 4.771 1.00 92.06 353 ILE A O 1
ATOM 2802 N N . LEU A 1 354 ? -7.327 13.780 4.763 1.00 93.69 354 LEU A N 1
ATOM 2803 C CA . LEU A 1 354 ? -7.084 13.670 6.203 1.00 93.69 354 LEU A CA 1
ATOM 2804 C C . LEU A 1 354 ? -7.095 15.039 6.888 1.00 93.69 354 LEU A C 1
ATOM 2806 O O . LEU A 1 354 ? -6.430 15.988 6.463 1.00 93.69 354 LEU A O 1
ATOM 2810 N N . ARG A 1 355 ? -7.832 15.127 7.994 1.00 92.25 355 ARG A N 1
ATOM 2811 C CA . ARG A 1 355 ? -7.786 16.246 8.944 1.00 92.25 355 ARG A CA 1
ATOM 2812 C C . ARG A 1 355 ? -6.671 16.021 9.965 1.00 92.25 355 ARG A C 1
ATOM 2814 O O . ARG A 1 355 ? -6.192 14.907 10.152 1.00 92.25 355 ARG A O 1
ATOM 2821 N N . ARG A 1 356 ? -6.269 17.084 10.668 1.00 93.31 356 ARG A N 1
ATOM 2822 C CA . ARG A 1 356 ? -5.191 17.015 11.672 1.00 93.31 356 ARG A CA 1
ATOM 2823 C C . ARG A 1 356 ? -5.493 16.007 12.781 1.00 93.31 356 ARG A C 1
ATOM 2825 O O . ARG A 1 356 ? -4.645 15.193 13.104 1.00 93.31 356 ARG A O 1
ATOM 2832 N N . ASN A 1 357 ? -6.698 16.053 13.330 1.00 94.56 357 ASN A N 1
ATOM 2833 C CA . ASN A 1 357 ? -7.123 15.162 14.403 1.00 94.56 357 ASN A CA 1
ATOM 2834 C C . ASN A 1 357 ? -7.297 13.703 13.934 1.00 94.56 357 ASN A C 1
ATOM 2836 O O . ASN A 1 357 ? -7.099 12.781 14.716 1.00 94.56 357 ASN A O 1
ATOM 2840 N N . GLU A 1 358 ? -7.607 13.487 12.653 1.00 95.88 358 GLU A N 1
ATOM 2841 C CA . GLU A 1 358 ? -7.615 12.153 12.037 1.00 95.88 358 GLU A CA 1
ATOM 2842 C C . GLU A 1 358 ? -6.190 11.613 11.889 1.00 95.88 358 GLU A C 1
ATOM 2844 O O . GLU A 1 358 ? -5.928 10.472 12.254 1.00 95.88 358 GLU A O 1
ATOM 2849 N N . LEU A 1 359 ? -5.250 12.448 11.432 1.00 97.31 359 LEU A N 1
ATOM 2850 C CA . LEU A 1 359 ? -3.828 12.105 11.388 1.00 97.31 359 LEU A CA 1
ATOM 2851 C C . LEU A 1 359 ? -3.288 11.773 12.787 1.00 97.31 359 LEU A C 1
ATOM 2853 O O . LEU A 1 359 ? -2.620 10.758 12.958 1.00 97.31 359 LEU A O 1
ATOM 2857 N N . ASP A 1 360 ? -3.621 12.587 13.789 1.00 97.50 360 ASP A N 1
ATOM 2858 C CA . ASP A 1 360 ? -3.248 12.340 15.183 1.00 97.50 360 ASP A CA 1
ATOM 2859 C C . ASP A 1 360 ? -3.816 11.004 15.689 1.00 97.50 360 ASP A C 1
ATOM 2861 O O . ASP A 1 360 ? -3.099 10.252 16.342 1.00 97.50 360 ASP A O 1
ATOM 2865 N N . ALA A 1 361 ? -5.059 10.654 15.337 1.00 97.50 361 ALA A N 1
ATOM 2866 C CA . ALA A 1 361 ? -5.652 9.363 15.689 1.00 97.50 361 ALA A CA 1
ATOM 2867 C C . ALA A 1 361 ? -4.939 8.174 15.016 1.00 97.50 361 ALA A C 1
ATOM 2869 O O . ALA A 1 361 ? -4.682 7.170 15.682 1.00 97.50 361 ALA A O 1
ATOM 2870 N N . PHE A 1 362 ? -4.568 8.288 13.733 1.00 98.25 362 PHE A N 1
ATOM 2871 C CA . PHE A 1 362 ? -3.774 7.270 13.026 1.00 98.25 362 PHE A CA 1
ATOM 2872 C C . PHE A 1 362 ? -2.405 7.042 13.679 1.00 98.25 362 PHE A C 1
ATOM 2874 O O . PHE A 1 362 ? -1.972 5.898 13.827 1.00 98.25 362 PHE A O 1
ATOM 2881 N N . LEU A 1 363 ? -1.729 8.121 14.080 1.00 98.38 363 LEU A N 1
ATOM 2882 C CA . LEU A 1 363 ? -0.418 8.052 14.724 1.00 98.38 363 LEU A CA 1
ATOM 2883 C C . LEU A 1 363 ? -0.517 7.539 16.165 1.00 98.38 363 LEU A C 1
ATOM 2885 O O . LEU A 1 363 ? 0.276 6.693 16.572 1.00 98.38 363 LEU A O 1
ATOM 2889 N N . ALA A 1 364 ? -1.512 8.001 16.923 1.00 97.88 364 ALA A N 1
ATOM 2890 C CA . ALA A 1 364 ? -1.734 7.570 18.297 1.00 97.88 364 ALA A CA 1
ATOM 2891 C C . ALA A 1 364 ? -2.114 6.085 18.381 1.00 97.88 364 ALA A C 1
ATOM 2893 O O . ALA A 1 364 ? -1.620 5.393 19.268 1.00 97.88 364 ALA A O 1
ATOM 2894 N N . GLN A 1 365 ? -2.941 5.567 17.460 1.00 96.06 365 GLN A N 1
ATOM 2895 C CA . GLN A 1 365 ? -3.236 4.129 17.437 1.00 96.06 365 GLN A CA 1
ATOM 2896 C C . GLN A 1 365 ? -1.997 3.308 17.062 1.00 96.06 365 GLN A C 1
ATOM 2898 O O . GLN A 1 365 ? -1.732 2.312 17.721 1.00 96.06 365 GLN A O 1
ATOM 2903 N N . ALA A 1 366 ? -1.184 3.775 16.105 1.00 97.12 366 ALA A N 1
ATOM 2904 C CA . ALA A 1 366 ? 0.012 3.061 15.641 1.00 97.12 366 ALA A CA 1
ATOM 2905 C C . ALA A 1 366 ? 1.090 2.916 16.724 1.00 97.12 366 ALA A C 1
ATOM 2907 O O . ALA A 1 366 ? 1.887 1.982 16.699 1.00 97.12 366 ALA A O 1
ATOM 2908 N N . LEU A 1 367 ? 1.129 3.865 17.660 1.00 96.69 367 LEU A N 1
ATOM 2909 C CA . LEU A 1 367 ? 2.057 3.884 18.786 1.00 96.69 367 LEU A CA 1
ATOM 2910 C C . LEU A 1 367 ? 1.468 3.283 20.069 1.00 96.69 367 LEU A C 1
ATOM 2912 O O . LEU A 1 367 ? 2.177 3.194 21.071 1.00 96.69 367 LEU A O 1
ATOM 2916 N N . SER A 1 368 ? 0.188 2.907 20.070 1.00 94.94 368 SER A N 1
ATOM 2917 C CA . SER A 1 368 ? -0.476 2.416 21.272 1.00 94.94 368 SER A CA 1
ATOM 2918 C C . SER A 1 368 ? 0.032 1.017 21.635 1.00 94.94 368 SER A C 1
ATOM 2920 O O . SER A 1 368 ? -0.024 0.119 20.791 1.00 94.94 368 SER A O 1
ATOM 2922 N N . PRO A 1 369 ? 0.446 0.778 22.894 1.00 91.62 369 PRO A N 1
ATOM 2923 C CA . PRO A 1 369 ? 0.817 -0.559 23.363 1.00 91.62 369 PRO A CA 1
ATOM 2924 C C . PRO A 1 369 ? -0.299 -1.594 23.176 1.00 91.62 369 PRO A C 1
ATOM 2926 O O . PRO A 1 369 ? -0.012 -2.762 22.933 1.00 91.62 369 PRO A O 1
ATOM 2929 N N . LYS A 1 370 ? -1.562 -1.141 23.176 1.00 90.12 370 LYS A N 1
ATOM 2930 C CA . LYS A 1 370 ? -2.751 -1.980 22.981 1.00 90.12 370 LYS A CA 1
ATOM 2931 C C . LYS A 1 370 ? -2.751 -2.746 21.660 1.00 90.12 370 LYS A C 1
ATOM 2933 O O . LYS A 1 370 ? -3.401 -3.777 21.576 1.00 90.12 370 LYS A O 1
ATOM 2938 N N . LEU A 1 371 ? -2.012 -2.288 20.641 1.00 88.06 371 LEU A N 1
ATOM 2939 C CA . LEU A 1 371 ? -1.834 -3.047 19.393 1.00 88.06 371 LEU A CA 1
ATOM 2940 C C . LEU A 1 371 ? -1.226 -4.438 19.619 1.00 88.06 371 LEU A C 1
ATOM 2942 O O . LEU A 1 371 ? -1.441 -5.337 18.811 1.00 88.06 371 LEU A O 1
ATOM 2946 N N . TYR A 1 372 ? -0.478 -4.614 20.707 1.00 86.00 372 TYR A N 1
ATOM 2947 C CA . TYR A 1 372 ? 0.202 -5.859 21.053 1.00 86.00 372 TYR A CA 1
ATOM 2948 C C . TYR A 1 372 ? -0.525 -6.655 22.148 1.00 86.00 372 TYR A C 1
ATOM 2950 O O . TYR A 1 372 ? -0.005 -7.673 22.598 1.00 86.00 372 TYR A O 1
ATOM 2958 N N . GLU A 1 373 ? -1.723 -6.220 22.546 1.00 87.50 373 GLU A N 1
ATOM 2959 C CA . GLU A 1 373 ? -2.542 -6.830 23.598 1.00 87.50 373 GLU A CA 1
ATOM 2960 C C . GLU A 1 373 ? -3.878 -7.309 22.992 1.00 87.50 373 GLU A C 1
ATOM 2962 O O . GLU A 1 373 ? -4.883 -6.591 23.051 1.00 87.50 373 GLU A O 1
ATOM 2967 N N . PRO A 1 374 ? -3.906 -8.501 22.356 1.00 78.69 374 PRO A N 1
ATOM 2968 C CA . PRO A 1 374 ? -5.059 -8.968 21.579 1.00 78.69 374 PRO A CA 1
ATOM 2969 C C . PRO A 1 374 ? -6.337 -9.091 22.418 1.00 78.69 374 PRO A C 1
ATOM 2971 O O . PRO A 1 374 ? -7.406 -8.714 21.935 1.00 78.69 374 PRO A O 1
ATOM 2974 N N . ASP A 1 375 ? -6.224 -9.508 23.681 1.00 83.12 375 ASP A N 1
ATOM 2975 C CA . ASP A 1 375 ? -7.355 -9.620 24.610 1.00 83.12 375 ASP A CA 1
ATOM 2976 C C . ASP A 1 375 ? -8.063 -8.272 24.803 1.00 83.12 375 ASP A C 1
ATOM 2978 O O . ASP A 1 375 ? -9.284 -8.158 24.675 1.00 83.12 375 ASP A O 1
ATOM 2982 N N . GLN A 1 376 ? -7.288 -7.201 24.999 1.00 84.38 376 GLN A N 1
ATOM 2983 C CA . GLN A 1 376 ? -7.846 -5.861 25.175 1.00 84.38 376 GLN A CA 1
ATOM 2984 C C . GLN A 1 376 ? -8.509 -5.337 23.896 1.00 84.38 376 GLN A C 1
ATOM 2986 O O . GLN A 1 376 ? -9.530 -4.649 23.963 1.00 84.38 376 GLN A O 1
ATOM 2991 N N . LEU A 1 377 ? -7.957 -5.650 22.719 1.00 84.69 377 LEU A N 1
ATOM 2992 C CA . LEU A 1 377 ? -8.559 -5.277 21.432 1.00 84.69 377 LEU A CA 1
ATOM 2993 C C . LEU A 1 377 ? -9.840 -6.062 21.137 1.00 84.69 377 LEU A C 1
ATOM 2995 O O . LEU A 1 377 ? -10.768 -5.542 20.501 1.00 84.69 377 LEU A O 1
ATOM 2999 N N . GLN A 1 378 ? -9.908 -7.315 21.581 1.00 81.75 378 GLN A N 1
ATOM 3000 C CA . GLN A 1 378 ? -11.104 -8.135 21.461 1.00 81.75 378 GLN A CA 1
ATOM 3001 C C . GLN A 1 378 ? -12.238 -7.574 22.323 1.00 81.75 378 GLN A C 1
ATOM 3003 O O . GLN A 1 378 ? -13.364 -7.448 21.832 1.00 81.75 378 GLN A O 1
ATOM 3008 N N . GLU A 1 379 ? -11.929 -7.178 23.558 1.00 86.25 379 GLU A N 1
ATOM 3009 C CA . GLU A 1 379 ? -12.880 -6.605 24.515 1.00 86.25 379 GLU A CA 1
ATOM 3010 C C . GLU A 1 379 ? -13.267 -5.149 24.219 1.00 86.25 379 GLU A C 1
ATOM 3012 O O . GLU A 1 379 ? -14.295 -4.675 24.713 1.00 86.25 379 GLU A O 1
ATOM 3017 N N . LEU A 1 380 ? -12.490 -4.437 23.394 1.00 87.06 380 LEU A N 1
ATOM 3018 C CA . LEU A 1 380 ? -12.755 -3.049 23.023 1.00 87.06 380 LEU A CA 1
ATOM 3019 C C . LEU A 1 380 ? -14.132 -2.904 22.352 1.00 87.06 380 LEU A C 1
ATOM 3021 O O . LEU A 1 380 ? -14.358 -3.336 21.216 1.00 87.06 380 LEU A O 1
ATOM 3025 N N . LYS A 1 381 ? -15.056 -2.240 23.054 1.00 86.81 381 LYS A N 1
ATOM 3026 C CA . LYS A 1 381 ? -16.409 -1.943 22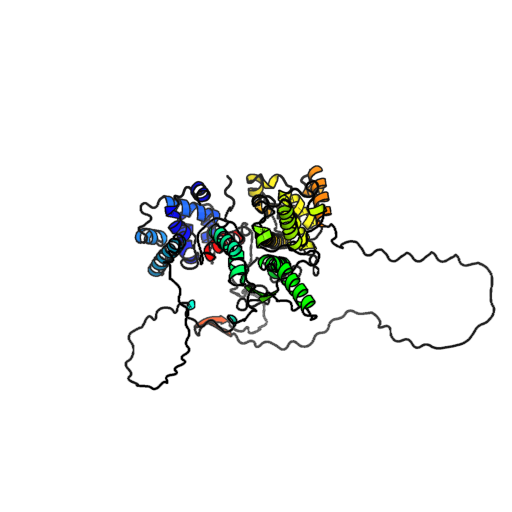.569 1.00 86.81 381 LYS A CA 1
ATOM 3027 C C . LYS A 1 381 ? -16.455 -0.572 21.907 1.00 86.81 381 LYS A C 1
ATOM 3029 O O . LYS A 1 381 ? -15.931 0.405 22.433 1.00 86.81 381 LYS A O 1
ATOM 3034 N N . ILE A 1 382 ? -17.115 -0.515 20.754 1.00 87.50 382 ILE A N 1
ATOM 3035 C CA . ILE A 1 382 ? -17.359 0.719 20.006 1.00 87.50 382 ILE A CA 1
ATOM 3036 C C . ILE A 1 382 ? -18.862 0.854 19.837 1.00 87.50 382 ILE A C 1
ATOM 3038 O O . ILE A 1 382 ? -19.468 0.077 19.101 1.00 87.50 382 ILE A O 1
ATOM 3042 N N . ASP A 1 383 ? -19.456 1.822 20.530 1.00 79.88 383 ASP A N 1
ATOM 3043 C CA . ASP A 1 383 ? -20.914 1.968 20.563 1.00 79.88 383 ASP A CA 1
ATOM 3044 C C . ASP A 1 383 ? -21.474 2.426 19.215 1.00 79.88 383 ASP A C 1
ATOM 3046 O O . ASP A 1 383 ? -22.479 1.907 18.741 1.00 79.88 383 ASP A O 1
ATOM 3050 N N . ASN A 1 384 ? -20.801 3.391 18.581 1.00 84.56 384 ASN A N 1
ATOM 3051 C CA . ASN A 1 384 ? -21.253 4.024 17.347 1.00 84.56 384 ASN A CA 1
ATOM 3052 C C . ASN A 1 384 ? -20.078 4.244 16.400 1.00 84.56 384 ASN A C 1
ATOM 3054 O O . ASN A 1 384 ? -19.351 5.232 16.551 1.00 84.56 384 ASN A O 1
ATOM 3058 N N . LEU A 1 385 ? -19.939 3.359 15.412 1.00 87.69 385 LEU A N 1
ATOM 3059 C CA . LEU A 1 385 ? -18.938 3.474 14.350 1.00 87.69 385 LEU A CA 1
ATOM 3060 C C . LEU A 1 385 ? -19.032 4.836 13.650 1.00 87.69 385 LEU A C 1
ATOM 3062 O O . LEU A 1 385 ? -20.121 5.358 13.410 1.00 87.69 385 LEU A O 1
ATOM 3066 N N . ASP A 1 386 ? -17.878 5.420 13.345 1.00 87.19 386 ASP A N 1
ATOM 3067 C CA . ASP A 1 386 ? -17.760 6.598 12.494 1.00 87.19 386 ASP A CA 1
ATOM 3068 C C . ASP A 1 386 ? -17.611 6.135 11.032 1.00 87.19 386 ASP A C 1
ATOM 3070 O O . ASP A 1 386 ? -16.566 5.554 10.703 1.00 87.19 386 ASP A O 1
ATOM 3074 N N . PRO A 1 387 ? -18.610 6.368 10.150 1.00 87.69 387 PRO A N 1
ATOM 3075 C CA . PRO A 1 387 ? -18.541 5.962 8.744 1.00 87.69 387 PRO A CA 1
ATOM 3076 C C . PRO A 1 387 ? -17.299 6.512 8.045 1.00 87.69 387 PRO A C 1
ATOM 3078 O O . PRO A 1 387 ? -16.599 5.779 7.351 1.00 87.69 387 PRO A O 1
ATOM 3081 N N . ARG A 1 388 ? -16.937 7.767 8.337 1.00 89.75 388 ARG A N 1
ATOM 3082 C CA . ARG A 1 388 ? -15.735 8.394 7.782 1.00 89.75 388 ARG A CA 1
ATOM 3083 C C . ARG A 1 388 ? -14.464 7.683 8.239 1.00 89.75 388 ARG A C 1
ATOM 3085 O O . ARG A 1 388 ? -13.526 7.526 7.465 1.00 89.75 388 ARG A O 1
ATOM 3092 N N . GLY A 1 389 ? -14.422 7.221 9.488 1.00 91.31 389 GLY A N 1
ATOM 3093 C CA . GLY A 1 389 ? -13.301 6.429 9.987 1.00 91.31 389 GLY A CA 1
ATOM 3094 C C . GLY A 1 389 ? -13.158 5.082 9.272 1.00 91.31 389 GLY A C 1
ATOM 3095 O O . GLY A 1 389 ? -12.037 4.627 9.060 1.00 91.31 389 GLY A O 1
ATOM 3096 N N . VAL A 1 390 ? -14.272 4.458 8.868 1.00 90.25 390 VAL A N 1
ATOM 3097 C CA . VAL A 1 390 ? -14.266 3.202 8.097 1.00 90.25 390 VAL A CA 1
ATOM 3098 C C . VAL A 1 390 ? -13.705 3.441 6.697 1.00 90.25 390 VAL A C 1
ATOM 3100 O O . VAL A 1 390 ? -12.828 2.703 6.255 1.00 90.25 390 VAL A O 1
ATOM 3103 N N . GLU A 1 391 ? -14.144 4.501 6.022 1.00 90.00 391 GLU A N 1
ATOM 3104 C CA . GLU A 1 391 ? -13.647 4.864 4.691 1.00 90.00 391 GLU A CA 1
ATOM 3105 C C . GLU A 1 391 ? -12.160 5.235 4.706 1.00 90.00 391 GLU A C 1
ATOM 3107 O O . GLU A 1 391 ? -11.396 4.785 3.854 1.00 90.00 391 GLU A O 1
ATOM 3112 N N . LEU A 1 392 ? -11.715 6.021 5.695 1.00 93.12 392 LEU A N 1
ATOM 3113 C CA . LEU A 1 392 ? -10.304 6.385 5.837 1.00 93.12 392 LEU A CA 1
ATOM 3114 C C . LEU A 1 392 ? -9.435 5.159 6.130 1.00 93.12 392 LEU A C 1
ATOM 3116 O O . LEU A 1 392 ? -8.341 5.056 5.579 1.00 93.12 392 LEU A O 1
ATOM 3120 N N . ALA A 1 393 ? -9.919 4.221 6.950 1.00 94.19 393 ALA A N 1
ATOM 3121 C CA . ALA A 1 393 ? -9.253 2.940 7.172 1.00 94.19 393 ALA A CA 1
ATOM 3122 C C . ALA A 1 393 ? -9.149 2.129 5.870 1.00 94.19 393 ALA A C 1
ATOM 3124 O O . ALA A 1 393 ? -8.075 1.623 5.550 1.00 94.19 393 ALA A O 1
ATOM 3125 N N . ALA A 1 394 ? -10.230 2.047 5.088 1.00 91.38 394 ALA A N 1
ATOM 3126 C CA . ALA A 1 394 ? -10.235 1.345 3.808 1.00 91.38 394 ALA A CA 1
ATOM 3127 C C . ALA A 1 394 ? -9.260 1.980 2.799 1.00 91.38 394 ALA A C 1
ATOM 3129 O O . ALA A 1 394 ? -8.460 1.271 2.183 1.00 91.38 394 ALA A O 1
ATOM 3130 N N . LEU A 1 395 ? -9.256 3.311 2.667 1.00 92.75 395 LEU A N 1
ATOM 3131 C CA . LEU A 1 395 ? -8.301 4.036 1.821 1.00 92.75 395 LEU A CA 1
ATOM 3132 C C . LEU A 1 395 ? -6.856 3.848 2.292 1.00 92.75 395 LEU A C 1
ATOM 3134 O O . LEU A 1 395 ? -5.970 3.622 1.469 1.00 92.75 395 LEU A O 1
ATOM 3138 N N . PHE A 1 396 ? -6.612 3.901 3.602 1.00 96.25 396 PHE A N 1
ATOM 3139 C CA . PHE A 1 396 ? -5.290 3.668 4.175 1.00 96.25 396 PHE A CA 1
ATOM 3140 C C . PHE A 1 396 ? -4.778 2.260 3.852 1.00 96.25 396 PHE A C 1
ATOM 3142 O O . PHE A 1 396 ? -3.657 2.117 3.368 1.00 96.25 396 PHE A O 1
ATOM 3149 N N . MET A 1 397 ? -5.605 1.226 4.032 1.00 94.50 397 MET A N 1
ATOM 3150 C CA . MET A 1 397 ? -5.229 -0.158 3.722 1.00 94.50 397 MET A CA 1
ATOM 3151 C C . MET A 1 397 ? -4.937 -0.368 2.231 1.00 94.50 397 MET A C 1
ATOM 3153 O O . MET A 1 397 ? -3.997 -1.082 1.887 1.00 94.50 397 MET A O 1
ATOM 3157 N N . ASN A 1 398 ? -5.667 0.316 1.344 1.00 94.31 398 ASN A N 1
ATOM 3158 C CA . ASN A 1 398 ? -5.328 0.357 -0.081 1.00 94.31 398 ASN A CA 1
ATOM 3159 C C . ASN A 1 398 ? -3.978 1.029 -0.335 1.00 94.31 398 ASN A C 1
ATOM 3161 O O . ASN A 1 398 ? -3.185 0.555 -1.143 1.00 94.31 398 ASN A O 1
ATOM 3165 N N . GLY A 1 399 ? -3.679 2.108 0.383 1.00 96.06 399 GLY A N 1
ATOM 3166 C CA . GLY A 1 399 ? -2.373 2.749 0.315 1.00 96.06 399 GLY A CA 1
ATOM 3167 C C . GLY A 1 399 ? -1.239 1.836 0.773 1.00 96.06 399 GLY A C 1
ATOM 3168 O O . GLY A 1 399 ? -0.183 1.828 0.142 1.00 96.06 399 GLY A O 1
ATOM 3169 N N . VAL A 1 400 ? -1.457 1.029 1.816 1.00 96.81 400 VAL A N 1
ATOM 3170 C CA . VAL A 1 400 ? -0.494 0.010 2.262 1.00 96.81 400 VAL A CA 1
ATOM 3171 C C . VAL A 1 400 ? -0.265 -1.035 1.168 1.00 96.81 400 VAL A C 1
ATOM 3173 O O . VAL A 1 400 ? 0.887 -1.362 0.888 1.00 96.81 400 VAL A O 1
ATOM 3176 N N . ASP A 1 401 ? -1.318 -1.508 0.496 1.00 94.75 401 ASP A N 1
ATOM 3177 C CA . ASP A 1 401 ? -1.187 -2.431 -0.641 1.00 94.75 401 ASP A CA 1
ATOM 3178 C C . ASP A 1 401 ? -0.321 -1.847 -1.769 1.00 94.75 401 ASP A C 1
ATOM 3180 O O . ASP A 1 401 ? 0.636 -2.473 -2.231 1.00 94.75 401 ASP A O 1
ATOM 3184 N N . MET A 1 402 ? -0.571 -0.589 -2.133 1.00 97.50 402 MET A N 1
ATOM 3185 C CA . MET A 1 402 ? 0.207 0.124 -3.151 1.00 97.50 402 MET A CA 1
ATOM 3186 C C . MET A 1 402 ? 1.653 0.388 -2.704 1.00 97.50 402 MET A C 1
ATOM 3188 O O . MET A 1 402 ? 2.572 0.340 -3.524 1.00 97.50 402 MET A O 1
ATOM 3192 N N . ALA A 1 403 ? 1.887 0.613 -1.409 1.00 98.06 403 ALA A N 1
ATOM 3193 C CA . ALA A 1 403 ? 3.230 0.724 -0.853 1.00 98.06 403 ALA A CA 1
ATOM 3194 C C . ALA A 1 403 ? 3.983 -0.613 -0.927 1.00 98.06 403 ALA A C 1
ATOM 3196 O O . ALA A 1 403 ? 5.170 -0.626 -1.248 1.00 98.06 403 ALA A O 1
ATOM 3197 N N . MET A 1 404 ? 3.313 -1.748 -0.703 1.00 96.75 404 MET A N 1
ATOM 3198 C CA . MET A 1 404 ? 3.917 -3.070 -0.902 1.00 96.75 404 MET A CA 1
ATOM 3199 C C . MET A 1 404 ? 4.254 -3.321 -2.375 1.00 96.75 404 MET A C 1
ATOM 3201 O O . MET A 1 404 ? 5.351 -3.795 -2.674 1.00 96.75 404 MET A O 1
ATOM 3205 N N . PHE A 1 405 ? 3.364 -2.937 -3.295 1.00 97.88 405 PHE A N 1
ATOM 3206 C CA . PHE A 1 405 ? 3.630 -2.998 -4.733 1.00 97.88 405 PHE A CA 1
ATOM 3207 C C . PHE A 1 405 ? 4.875 -2.178 -5.111 1.00 97.88 405 PHE A C 1
ATOM 3209 O O . PHE A 1 405 ? 5.763 -2.671 -5.812 1.00 97.88 405 PHE A O 1
ATOM 3216 N N . ALA A 1 406 ? 4.991 -0.959 -4.575 1.00 98.56 406 ALA A N 1
ATOM 3217 C CA . ALA A 1 406 ? 6.157 -0.105 -4.773 1.00 98.56 406 ALA A CA 1
ATOM 3218 C C . ALA A 1 406 ? 7.437 -0.670 -4.141 1.00 98.56 406 ALA A C 1
ATOM 3220 O O . ALA A 1 406 ? 8.495 -0.623 -4.773 1.00 98.56 406 ALA A O 1
ATOM 3221 N N . ASN A 1 407 ? 7.359 -1.225 -2.928 1.00 98.19 407 ASN A N 1
ATOM 3222 C CA . ASN A 1 407 ? 8.501 -1.826 -2.238 1.00 98.19 407 ASN A CA 1
ATOM 3223 C C . ASN A 1 407 ? 9.103 -2.960 -3.074 1.00 98.19 407 ASN A C 1
ATOM 3225 O O . ASN A 1 407 ? 10.308 -2.972 -3.329 1.00 98.19 407 ASN A O 1
ATOM 3229 N N . ASP A 1 408 ? 8.261 -3.862 -3.576 1.00 97.81 408 ASP A N 1
ATOM 3230 C CA . ASP A 1 408 ? 8.706 -5.008 -4.364 1.00 97.81 408 ASP A CA 1
ATOM 3231 C C . ASP A 1 408 ? 9.258 -4.595 -5.732 1.00 97.81 408 ASP A C 1
ATOM 3233 O O . ASP A 1 408 ? 10.327 -5.068 -6.130 1.00 97.81 408 ASP A O 1
ATOM 3237 N N . ALA A 1 409 ? 8.612 -3.642 -6.412 1.00 98.19 409 ALA A N 1
ATOM 3238 C CA . ALA A 1 409 ? 9.124 -3.082 -7.662 1.00 98.19 409 ALA A CA 1
ATOM 3239 C C . ALA A 1 409 ? 10.505 -2.429 -7.482 1.00 98.19 409 ALA A C 1
ATOM 3241 O O . ALA A 1 409 ? 11.382 -2.570 -8.336 1.00 98.19 409 ALA A O 1
ATOM 3242 N N . CYS A 1 410 ? 10.740 -1.787 -6.336 1.00 97.94 410 CYS A N 1
ATOM 3243 C CA . CYS A 1 410 ? 12.003 -1.128 -6.006 1.00 97.94 410 CYS A CA 1
ATOM 3244 C C . CYS A 1 410 ? 13.081 -2.081 -5.466 1.00 97.94 410 CYS A C 1
ATOM 3246 O O . CYS A 1 410 ? 14.147 -1.614 -5.073 1.00 97.94 410 CYS A O 1
ATOM 3248 N N . GLY A 1 411 ? 12.850 -3.398 -5.450 1.00 96.06 411 GLY A N 1
ATOM 3249 C CA . GLY A 1 411 ? 13.827 -4.384 -4.976 1.00 96.06 411 GLY A CA 1
ATOM 3250 C C . GLY A 1 411 ? 13.849 -4.571 -3.455 1.00 96.06 411 GLY A C 1
ATOM 3251 O O . GLY A 1 411 ? 14.887 -4.943 -2.915 1.00 96.06 411 GLY A O 1
ATOM 3252 N N . GLN A 1 412 ? 12.722 -4.316 -2.785 1.00 94.69 412 GLN A N 1
ATOM 3253 C CA . GLN A 1 412 ? 12.480 -4.539 -1.352 1.00 94.69 412 GLN A CA 1
ATOM 3254 C C . GLN A 1 412 ? 13.458 -3.829 -0.403 1.00 94.69 412 GLN A C 1
ATOM 3256 O O . GLN A 1 412 ? 14.133 -4.474 0.401 1.00 94.69 412 GLN A O 1
ATOM 3261 N N . PRO A 1 413 ? 13.563 -2.489 -0.467 1.00 96.12 413 PRO A N 1
ATOM 3262 C CA . PRO A 1 413 ? 14.322 -1.727 0.524 1.00 96.12 413 PRO A CA 1
ATOM 3263 C C . PRO A 1 413 ? 13.750 -1.816 1.946 1.00 96.12 413 PRO A C 1
ATOM 3265 O O . PRO A 1 413 ? 14.507 -1.629 2.899 1.00 96.12 413 PRO A O 1
ATOM 3268 N N . ILE A 1 414 ? 12.445 -2.073 2.094 1.00 95.12 414 ILE A N 1
ATOM 3269 C CA . ILE A 1 414 ? 11.783 -2.254 3.388 1.00 95.12 414 ILE A CA 1
ATOM 3270 C C . ILE A 1 414 ? 11.606 -3.756 3.656 1.00 95.12 414 ILE A C 1
ATOM 3272 O O . ILE A 1 414 ? 11.014 -4.446 2.817 1.00 95.12 414 ILE A O 1
ATOM 3276 N N . PRO A 1 415 ? 12.091 -4.262 4.808 1.00 91.31 415 PRO A N 1
ATOM 3277 C CA . PRO A 1 415 ? 11.850 -5.634 5.237 1.00 91.31 415 PRO A CA 1
ATOM 3278 C C . PRO A 1 415 ? 10.357 -5.948 5.354 1.00 91.31 415 PRO A C 1
ATOM 3280 O O . PRO A 1 415 ? 9.559 -5.104 5.767 1.00 91.31 415 PRO A O 1
ATOM 3283 N N . TRP A 1 416 ? 9.989 -7.182 5.021 1.00 84.75 416 TRP A N 1
ATOM 3284 C CA . TRP A 1 416 ? 8.603 -7.653 5.017 1.00 84.75 416 TRP A CA 1
ATOM 3285 C C . TRP A 1 416 ? 7.881 -7.393 6.348 1.00 84.75 416 TRP A C 1
ATOM 3287 O O . TRP A 1 416 ? 6.724 -6.972 6.363 1.00 84.75 416 TRP A O 1
ATOM 3297 N N . GLU A 1 417 ? 8.584 -7.561 7.465 1.00 85.38 417 GLU A N 1
ATOM 3298 C CA . GLU A 1 417 ? 8.074 -7.387 8.825 1.00 85.38 417 GLU A CA 1
ATOM 3299 C C . GLU A 1 417 ? 7.575 -5.961 9.081 1.00 85.38 417 GLU A C 1
ATOM 3301 O O . GLU A 1 417 ? 6.690 -5.752 9.906 1.00 85.38 417 GLU A O 1
ATOM 3306 N N . HIS A 1 418 ? 8.127 -4.974 8.372 1.00 88.81 418 HIS A N 1
ATOM 3307 C CA . HIS A 1 418 ? 7.759 -3.561 8.487 1.00 88.81 418 HIS A CA 1
ATOM 3308 C C . HIS A 1 418 ? 6.712 -3.135 7.449 1.00 88.81 418 HIS A C 1
ATOM 3310 O O . HIS A 1 418 ? 6.162 -2.039 7.537 1.00 88.81 418 HIS A O 1
ATOM 3316 N N . CYS A 1 419 ? 6.406 -3.988 6.467 1.00 88.19 419 CYS A N 1
ATOM 3317 C CA . CYS A 1 419 ? 5.306 -3.769 5.527 1.00 88.19 419 CYS A CA 1
ATOM 3318 C C . CYS A 1 419 ? 3.956 -4.214 6.099 1.00 88.19 419 CYS A C 1
ATOM 3320 O O . CYS A 1 419 ? 2.922 -3.649 5.747 1.00 88.19 419 CYS A O 1
ATOM 3322 N N . CYS A 1 420 ? 3.976 -5.212 6.979 1.00 84.69 420 CYS A N 1
ATOM 3323 C CA . CYS A 1 420 ? 2.810 -5.872 7.548 1.00 84.69 420 CYS A CA 1
ATOM 3324 C C . CYS A 1 420 ? 1.900 -4.910 8.349 1.00 84.69 420 CYS A C 1
ATOM 3326 O O . CYS A 1 420 ? 2.304 -4.467 9.424 1.00 84.69 420 CYS A O 1
ATOM 3328 N N . PRO A 1 421 ? 0.661 -4.618 7.898 1.00 87.62 421 PRO A N 1
ATOM 3329 C CA . PRO A 1 421 ? -0.186 -3.594 8.518 1.00 87.62 421 PRO A CA 1
ATOM 3330 C C . PRO A 1 421 ? -0.599 -3.888 9.959 1.00 87.62 421 PRO A C 1
ATOM 3332 O O . PRO A 1 421 ? -0.716 -2.962 10.753 1.00 87.62 421 PRO A O 1
ATOM 3335 N N . TRP A 1 422 ? -0.733 -5.159 10.339 1.00 85.19 422 TRP A N 1
ATOM 3336 C CA . TRP A 1 422 ? -1.063 -5.555 11.715 1.00 85.19 422 TRP A CA 1
ATOM 3337 C C . TRP A 1 422 ? 0.002 -5.160 12.750 1.00 85.19 422 TRP A C 1
ATOM 3339 O O . TRP A 1 422 ? -0.261 -5.221 13.943 1.00 85.19 422 TRP A O 1
ATOM 3349 N N . MET A 1 423 ? 1.200 -4.752 12.321 1.00 85.75 423 MET A N 1
ATOM 3350 C CA . MET A 1 423 ? 2.240 -4.251 13.226 1.00 85.75 423 MET A CA 1
ATOM 3351 C C . MET A 1 423 ? 2.009 -2.800 13.662 1.00 85.75 423 MET A C 1
ATOM 3353 O O . MET A 1 423 ? 2.666 -2.325 14.584 1.00 85.75 423 MET A O 1
ATOM 3357 N N . TYR A 1 424 ? 1.128 -2.072 12.976 1.00 93.56 424 TYR A N 1
ATOM 3358 C CA . TYR A 1 424 ? 0.953 -0.636 13.186 1.00 93.56 424 TYR A CA 1
ATOM 3359 C C . TYR A 1 424 ? -0.482 -0.150 12.995 1.00 93.56 424 TYR A C 1
ATOM 3361 O O . TYR A 1 424 ? -0.719 1.057 13.028 1.00 93.56 424 TYR A O 1
ATOM 3369 N N . PHE A 1 425 ? -1.437 -1.043 12.743 1.00 95.56 425 PHE A N 1
ATOM 3370 C CA . PHE A 1 425 ? -2.808 -0.675 12.434 1.00 95.56 425 PHE A CA 1
ATOM 3371 C C . PHE A 1 425 ? -3.817 -1.689 12.967 1.00 95.56 425 PHE A C 1
ATOM 3373 O O . PHE A 1 425 ? -3.763 -2.867 12.617 1.00 95.56 425 PHE A O 1
ATOM 3380 N N . ASP A 1 426 ? -4.793 -1.190 13.725 1.00 92.94 426 ASP A N 1
ATOM 3381 C CA . ASP A 1 426 ? -6.025 -1.900 14.059 1.00 92.94 426 ASP A CA 1
ATOM 3382 C C . ASP A 1 426 ? -7.244 -0.990 13.834 1.00 92.94 426 ASP A C 1
ATOM 3384 O O . ASP A 1 426 ? -7.298 0.159 14.283 1.00 92.94 426 ASP A O 1
ATOM 3388 N N . GLY A 1 427 ? -8.249 -1.508 13.124 1.00 91.94 427 GLY A N 1
ATOM 3389 C CA . GLY A 1 427 ? -9.429 -0.733 12.741 1.00 91.94 427 GLY A CA 1
ATOM 3390 C C . GLY A 1 427 ? -10.343 -0.372 13.916 1.00 91.94 427 GLY A C 1
ATOM 3391 O O . GLY A 1 427 ? -10.927 0.714 13.915 1.00 91.94 427 GLY A O 1
ATOM 3392 N N . LYS A 1 428 ? -10.458 -1.237 14.936 1.00 90.31 428 LYS A N 1
ATOM 3393 C CA . LYS A 1 428 ? -11.256 -0.941 16.137 1.00 90.31 428 LYS A CA 1
ATOM 3394 C C . LYS A 1 428 ? -10.556 0.114 16.985 1.00 90.31 428 LYS A C 1
ATOM 3396 O O . LYS A 1 428 ? -11.184 1.073 17.437 1.00 90.31 428 LYS A O 1
ATOM 3401 N N . LEU A 1 429 ? -9.248 -0.028 17.164 1.00 93.44 429 LEU A N 1
ATOM 3402 C CA . LEU A 1 429 ? -8.450 0.930 17.909 1.00 93.44 429 LEU A CA 1
ATOM 3403 C C . LEU A 1 429 ? -8.468 2.303 17.232 1.00 93.44 429 LEU A C 1
ATOM 3405 O O . LEU A 1 429 ? -8.709 3.304 17.908 1.00 93.44 429 LEU A O 1
ATOM 3409 N N . LEU A 1 430 ? -8.315 2.357 15.903 1.00 95.62 430 LEU A N 1
ATOM 3410 C CA . LEU A 1 430 ? -8.468 3.599 15.146 1.00 95.62 430 LEU A CA 1
ATOM 3411 C C . LEU A 1 430 ? -9.842 4.236 15.397 1.00 95.62 430 LEU A C 1
ATOM 3413 O O . LEU A 1 430 ? -9.910 5.424 15.702 1.00 95.62 430 LEU A O 1
ATOM 3417 N N . GLN A 1 431 ? -10.928 3.467 15.291 1.00 94.62 431 GLN A N 1
ATOM 3418 C CA . GLN A 1 431 ? -12.289 3.962 15.525 1.00 94.62 431 GLN A CA 1
ATOM 3419 C C . GLN A 1 431 ? -12.460 4.542 16.936 1.00 94.62 431 GLN A C 1
ATOM 3421 O O . GLN A 1 431 ? -13.003 5.636 17.088 1.00 94.62 431 GLN A O 1
ATOM 3426 N N . SER A 1 432 ? -11.922 3.874 17.959 1.00 93.88 432 SER A N 1
ATOM 3427 C CA . SER A 1 432 ? -11.911 4.393 19.332 1.00 93.88 432 SER A CA 1
ATOM 3428 C C . SER A 1 432 ? -11.185 5.743 19.431 1.00 93.88 432 SER A C 1
ATOM 3430 O O . SER A 1 432 ? -11.730 6.704 19.979 1.00 93.88 432 SER A O 1
ATOM 3432 N N . LYS A 1 433 ? -9.985 5.868 18.846 1.00 95.19 433 LYS A N 1
ATOM 3433 C CA . LYS A 1 433 ? -9.218 7.128 18.857 1.00 95.19 433 LYS A CA 1
ATOM 3434 C C . LYS A 1 433 ? -9.903 8.228 18.036 1.00 95.19 433 LYS A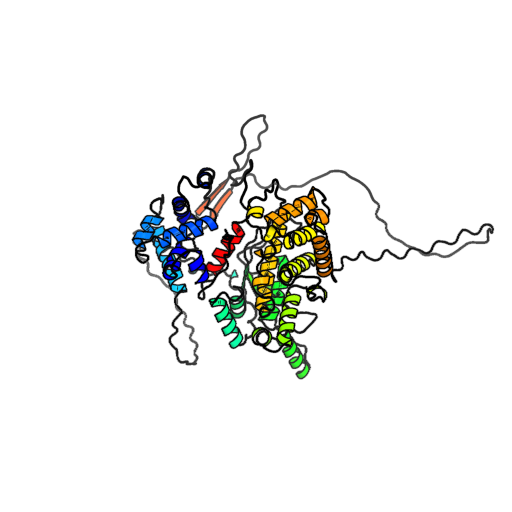 C 1
ATOM 3436 O O . LYS A 1 433 ? -9.913 9.381 18.462 1.00 95.19 433 LYS A O 1
ATOM 3441 N N . LEU A 1 434 ? -10.519 7.892 16.902 1.00 94.62 434 LEU A N 1
ATOM 3442 C CA . LEU A 1 434 ? -11.250 8.841 16.059 1.00 94.62 434 LEU A CA 1
ATOM 3443 C C . LEU A 1 434 ? -12.488 9.403 16.752 1.00 94.62 434 LEU A C 1
ATOM 3445 O O . LEU A 1 434 ? -12.718 10.606 16.676 1.00 94.62 434 LEU A O 1
ATOM 3449 N N . ILE A 1 435 ? -13.266 8.575 17.453 1.00 92.81 435 ILE A N 1
ATOM 3450 C CA . ILE A 1 435 ? -14.439 9.037 18.208 1.00 92.81 435 ILE A CA 1
ATOM 3451 C C . ILE A 1 435 ? -14.017 10.063 19.265 1.00 92.81 435 ILE A C 1
ATOM 3453 O O . ILE A 1 435 ? -14.579 11.162 19.303 1.00 92.81 435 ILE A O 1
ATOM 3457 N N . ARG A 1 436 ? -12.960 9.760 20.028 1.00 92.44 436 ARG A N 1
ATOM 3458 C CA . ARG A 1 436 ? -12.382 10.679 21.020 1.00 92.44 436 ARG A CA 1
ATOM 3459 C C . ARG A 1 436 ? -11.901 11.984 20.370 1.00 92.44 436 ARG A C 1
ATOM 3461 O O . ARG A 1 436 ? -12.210 13.079 20.835 1.00 92.44 436 ARG A O 1
ATOM 3468 N N . ALA A 1 437 ? -11.215 11.890 19.232 1.00 92.12 437 ALA A N 1
ATOM 3469 C CA . ALA A 1 437 ? -10.675 13.047 18.519 1.00 92.12 437 ALA A CA 1
ATOM 3470 C C . ALA A 1 437 ? -11.755 13.930 17.851 1.00 92.12 437 ALA A C 1
ATOM 3472 O O . ALA A 1 437 ? -11.638 15.158 17.814 1.00 92.12 437 ALA A O 1
ATOM 3473 N N . ASN A 1 438 ? -12.798 13.326 17.274 1.00 88.44 438 ASN A N 1
ATOM 3474 C CA . ASN A 1 438 ? -13.815 14.019 16.478 1.00 88.44 438 ASN A CA 1
ATOM 3475 C C . ASN A 1 438 ? -15.018 14.469 17.309 1.00 88.44 438 ASN A C 1
ATOM 3477 O O . ASN A 1 438 ? -15.436 15.626 17.175 1.00 88.44 438 ASN A O 1
ATOM 3481 N N . ARG A 1 439 ? -15.586 13.561 18.114 1.00 82.75 439 ARG A N 1
ATOM 3482 C CA . ARG A 1 439 ? -16.839 13.778 18.855 1.00 82.75 439 ARG A CA 1
ATOM 3483 C C . ARG A 1 439 ? -16.576 14.404 20.215 1.00 82.75 439 ARG A C 1
ATOM 3485 O O . ARG A 1 439 ? -17.186 15.416 20.534 1.00 82.75 439 ARG A O 1
ATOM 3492 N N . GLU A 1 440 ? -15.627 13.850 20.961 1.00 86.00 440 GLU A N 1
ATOM 3493 C CA . GLU A 1 440 ? -15.318 14.300 22.328 1.00 86.00 440 GLU A CA 1
ATOM 3494 C C . GLU A 1 440 ? -14.339 15.481 22.361 1.00 86.00 440 GLU A C 1
ATOM 3496 O O . GLU A 1 440 ? -14.138 16.081 23.411 1.00 86.00 440 GLU A O 1
ATOM 3501 N N . LYS A 1 441 ? -13.742 15.839 21.213 1.00 90.00 441 LYS A N 1
ATOM 3502 C CA . LYS A 1 441 ? -12.721 16.899 21.094 1.00 90.00 441 LYS A CA 1
ATOM 3503 C C . LYS A 1 441 ? -11.545 16.700 22.061 1.00 90.00 441 LYS A C 1
ATOM 3505 O O . LYS A 1 441 ? -10.962 17.675 22.532 1.00 90.00 441 LYS A O 1
ATOM 3510 N N . ALA A 1 442 ? -11.198 15.440 22.323 1.00 91.62 442 ALA A N 1
ATOM 3511 C CA . ALA A 1 442 ? -10.118 15.066 23.222 1.00 91.62 442 ALA A CA 1
ATOM 3512 C C . ALA A 1 442 ? -8.772 15.641 22.753 1.00 91.62 442 ALA A C 1
ATOM 3514 O O . ALA A 1 442 ? -8.516 15.768 21.548 1.00 91.62 442 ALA A O 1
ATOM 3515 N N . GLN A 1 443 ? -7.902 15.981 23.704 1.00 94.62 443 GLN A N 1
ATOM 3516 C CA . GLN A 1 443 ? -6.568 16.475 23.387 1.00 94.62 443 GLN A CA 1
ATOM 3517 C C . GLN A 1 443 ? -5.649 15.319 22.975 1.00 94.62 443 GLN A C 1
ATOM 3519 O O . GLN A 1 443 ? -5.920 14.146 23.234 1.00 94.62 443 GLN A O 1
ATOM 3524 N N . LEU A 1 444 ? -4.512 15.637 22.348 1.00 96.00 444 LEU A N 1
ATOM 3525 C CA . LEU A 1 444 ? -3.564 14.615 21.896 1.00 96.00 444 LEU A CA 1
ATOM 3526 C C . LEU A 1 444 ? -3.043 13.740 23.052 1.00 96.00 444 LEU A C 1
ATOM 3528 O O . LEU A 1 444 ? -2.828 12.546 22.857 1.00 96.00 444 LEU A O 1
ATOM 3532 N N . ILE A 1 445 ? -2.887 14.308 24.253 1.00 96.88 445 ILE A N 1
ATOM 3533 C CA . ILE A 1 445 ? -2.486 13.557 25.451 1.00 96.88 445 ILE A CA 1
ATOM 3534 C C . ILE A 1 445 ? -3.499 12.468 25.811 1.00 96.88 445 ILE A C 1
ATOM 3536 O O . ILE A 1 445 ? -3.109 11.345 26.126 1.00 96.88 445 ILE A O 1
ATOM 3540 N N . ASP A 1 446 ? -4.789 12.753 25.654 1.00 95.62 446 ASP A N 1
ATOM 3541 C CA . ASP A 1 446 ? -5.856 11.792 25.902 1.00 95.62 446 ASP A CA 1
ATOM 3542 C C . ASP A 1 446 ? -5.818 10.681 24.848 1.00 95.62 446 ASP A C 1
ATOM 3544 O O . ASP A 1 446 ? -5.907 9.498 25.183 1.00 95.62 446 ASP A O 1
ATOM 3548 N N . LEU A 1 447 ? -5.621 11.040 23.572 1.00 95.75 447 LEU A N 1
ATOM 3549 C CA . LEU A 1 447 ? -5.446 10.066 22.487 1.00 95.75 447 LEU A CA 1
ATOM 3550 C C . LEU A 1 447 ? -4.217 9.176 22.704 1.00 95.75 447 LEU A C 1
ATOM 3552 O O . LEU A 1 447 ? -4.227 8.023 22.283 1.00 95.75 447 LEU A O 1
ATOM 3556 N N . CYS A 1 448 ? -3.195 9.676 23.392 1.00 96.88 448 CYS A N 1
ATOM 3557 C CA . CYS A 1 448 ? -2.002 8.931 23.790 1.00 96.88 448 CYS A CA 1
ATOM 3558 C C . CYS A 1 448 ? -2.146 8.233 25.155 1.00 96.88 448 CYS A C 1
ATOM 3560 O O . CYS A 1 448 ? -1.144 7.843 25.747 1.00 96.88 448 CYS A O 1
ATOM 3562 N N . ASP A 1 449 ? -3.373 8.089 25.664 1.00 93.00 449 ASP A N 1
ATOM 3563 C CA . ASP A 1 449 ? -3.690 7.409 26.926 1.00 93.00 449 ASP A CA 1
ATOM 3564 C C . ASP A 1 449 ? -2.908 7.977 28.132 1.00 93.00 449 ASP A C 1
ATOM 3566 O O . ASP A 1 449 ? -2.481 7.242 29.018 1.00 93.00 449 ASP A O 1
ATOM 3570 N N . GLY A 1 450 ? -2.689 9.299 28.147 1.00 94.81 450 GLY A N 1
ATOM 3571 C CA . GLY A 1 450 ? -1.967 10.004 29.211 1.00 94.81 450 GLY A CA 1
ATOM 3572 C C . GLY A 1 450 ? -0.439 9.940 29.106 1.00 94.81 450 GLY A C 1
ATOM 3573 O O . GLY A 1 450 ? 0.254 10.480 29.965 1.00 94.81 450 GLY A O 1
ATOM 3574 N N . GLN A 1 451 ? 0.114 9.308 28.066 1.00 96.38 451 GLN A N 1
ATOM 3575 C CA . GLN A 1 451 ? 1.557 9.099 27.935 1.00 96.38 451 GLN A CA 1
ATOM 3576 C C . GLN A 1 451 ? 2.239 10.240 27.166 1.00 96.38 451 GLN A C 1
ATOM 3578 O O . GLN A 1 451 ? 2.235 10.278 25.932 1.00 96.38 451 GLN A O 1
ATOM 3583 N N . SER A 1 452 ? 2.902 11.146 27.890 1.00 96.69 452 SER A N 1
ATOM 3584 C CA . SER A 1 452 ? 3.624 12.294 27.311 1.00 96.69 452 SER A CA 1
ATOM 3585 C C . SER A 1 452 ? 4.727 11.898 26.319 1.00 96.69 452 SER A C 1
ATOM 3587 O O . SER A 1 452 ? 4.968 12.606 25.340 1.00 96.69 452 SER A O 1
ATOM 3589 N N . GLU A 1 453 ? 5.377 10.748 26.517 1.00 96.88 453 GLU A N 1
ATOM 3590 C CA . GLU A 1 453 ? 6.380 10.239 25.574 1.00 96.88 453 GLU A CA 1
ATOM 3591 C C . GLU A 1 453 ? 5.779 9.900 24.205 1.00 96.88 453 GLU A C 1
ATOM 3593 O O . GLU A 1 453 ? 6.392 10.173 23.167 1.00 96.88 453 GLU A O 1
ATOM 3598 N N . LEU A 1 454 ? 4.572 9.323 24.188 1.00 96.88 454 LEU A N 1
ATOM 3599 C CA . LEU A 1 454 ? 3.859 9.014 22.952 1.00 96.88 454 LEU A CA 1
ATOM 3600 C C . LEU A 1 454 ? 3.414 10.296 22.252 1.00 96.88 454 LEU A C 1
ATOM 3602 O O . LEU A 1 454 ? 3.585 10.396 21.041 1.00 96.88 454 LEU A O 1
ATOM 3606 N N . VAL A 1 455 ? 2.965 11.309 23.001 1.00 98.00 455 VAL A N 1
ATOM 3607 C CA . VAL A 1 455 ? 2.654 12.638 22.447 1.00 98.00 455 VAL A CA 1
ATOM 3608 C C . VAL A 1 455 ? 3.863 13.205 21.703 1.00 98.00 455 VAL A C 1
ATOM 3610 O O . VAL A 1 455 ? 3.753 13.562 20.531 1.00 98.00 455 VAL A O 1
ATOM 3613 N N . ALA A 1 456 ? 5.043 13.211 22.329 1.00 97.75 456 ALA A N 1
ATOM 3614 C CA . ALA A 1 456 ? 6.267 13.704 21.698 1.00 97.75 456 ALA A CA 1
ATOM 3615 C C . ALA A 1 456 ? 6.680 12.890 20.453 1.00 97.75 456 ALA A C 1
ATOM 3617 O O . ALA A 1 456 ? 7.308 13.426 19.534 1.00 97.75 456 ALA A O 1
ATOM 3618 N N . LYS A 1 457 ? 6.360 11.590 20.396 1.00 97.56 457 LYS A N 1
ATOM 3619 C CA . LYS A 1 457 ? 6.574 10.753 19.202 1.00 97.56 457 LYS A CA 1
ATOM 3620 C C . LYS A 1 457 ? 5.573 11.087 18.092 1.00 97.56 457 LYS A C 1
ATOM 3622 O O . LYS A 1 457 ? 6.005 11.306 16.963 1.00 97.56 457 LYS A O 1
ATOM 3627 N N . VAL A 1 458 ? 4.278 11.197 18.408 1.00 98.25 458 VAL A N 1
ATOM 3628 C CA . VAL A 1 458 ? 3.232 11.599 17.448 1.00 98.25 458 VAL A CA 1
ATOM 3629 C C . VAL A 1 458 ? 3.572 12.950 16.822 1.00 98.25 458 VAL A C 1
ATOM 3631 O O . VAL A 1 458 ? 3.530 13.091 15.603 1.00 98.25 458 VAL A O 1
ATOM 3634 N N . GLU A 1 459 ? 3.980 13.923 17.636 1.00 97.75 459 GLU A N 1
ATOM 3635 C CA . GLU A 1 459 ? 4.396 15.256 17.194 1.00 97.75 459 GLU A CA 1
ATOM 3636 C C . GLU A 1 459 ? 5.552 15.209 16.178 1.00 97.75 459 GLU A C 1
ATOM 3638 O O . GLU A 1 459 ? 5.446 15.783 15.090 1.00 97.75 459 GLU A O 1
ATOM 3643 N N . ARG A 1 460 ? 6.623 14.461 16.482 1.00 97.81 460 ARG A N 1
ATOM 3644 C CA . ARG A 1 460 ? 7.782 14.286 15.583 1.00 97.81 460 ARG A CA 1
ATOM 3645 C C . ARG A 1 460 ? 7.425 13.571 14.282 1.00 97.81 460 ARG A C 1
ATOM 3647 O O . ARG A 1 460 ? 7.850 13.997 13.202 1.00 97.81 460 ARG A O 1
ATOM 3654 N N . MET A 1 461 ? 6.631 12.504 14.368 1.00 98.38 461 MET A N 1
ATOM 3655 C CA . MET A 1 461 ? 6.152 11.775 13.191 1.00 98.38 461 MET A CA 1
ATOM 3656 C C . MET A 1 461 ? 5.296 12.684 12.311 1.00 98.38 461 MET A C 1
ATOM 3658 O O . MET A 1 461 ? 5.522 12.768 11.105 1.00 98.38 461 MET A O 1
ATOM 3662 N N . ARG A 1 462 ? 4.366 13.433 12.910 1.00 97.69 462 ARG A N 1
ATOM 3663 C CA . ARG A 1 462 ? 3.508 14.386 12.203 1.00 97.69 462 ARG A CA 1
ATOM 3664 C C . ARG A 1 462 ? 4.316 15.484 11.521 1.00 97.69 462 ARG A C 1
ATOM 3666 O O . ARG A 1 462 ? 4.042 15.797 10.367 1.00 97.69 462 ARG A O 1
ATOM 3673 N N . GLN A 1 463 ? 5.319 16.048 12.194 1.00 96.62 463 GLN A N 1
ATOM 3674 C CA . GLN A 1 463 ? 6.207 17.049 11.598 1.00 96.62 463 GLN A CA 1
ATOM 3675 C C . GLN A 1 463 ? 6.937 16.494 10.368 1.00 96.62 463 GLN A C 1
ATOM 3677 O O . GLN A 1 463 ? 7.005 17.168 9.343 1.00 96.62 463 GLN A O 1
ATOM 3682 N N . SER A 1 464 ? 7.414 15.250 10.444 1.00 97.50 464 SER A N 1
ATOM 3683 C CA . SER A 1 464 ? 8.112 14.585 9.335 1.00 97.50 464 SER A CA 1
ATOM 3684 C C . SER A 1 464 ? 7.172 14.280 8.165 1.00 97.50 464 SER A C 1
ATOM 3686 O O . SER A 1 464 ? 7.497 14.555 7.014 1.00 97.50 464 SER A O 1
ATOM 3688 N N . ILE A 1 465 ? 5.955 13.807 8.455 1.00 97.25 465 ILE A N 1
ATOM 3689 C CA . ILE A 1 465 ? 4.906 13.573 7.451 1.00 97.25 465 ILE A CA 1
ATOM 3690 C C . ILE A 1 465 ? 4.523 14.867 6.726 1.00 97.25 465 ILE A C 1
ATOM 3692 O O . ILE A 1 465 ? 4.245 14.825 5.530 1.00 97.25 465 ILE A O 1
ATOM 3696 N N . LEU A 1 466 ? 4.510 16.008 7.420 1.00 95.38 466 LEU A N 1
ATOM 3697 C CA . LEU A 1 466 ? 4.112 17.302 6.860 1.00 95.38 466 LEU A CA 1
ATOM 3698 C C . LEU A 1 466 ? 5.259 18.070 6.180 1.00 95.38 466 LEU A C 1
ATOM 3700 O O . LEU A 1 466 ? 4.998 19.085 5.537 1.00 95.38 466 LEU A O 1
ATOM 3704 N N . GLU A 1 467 ? 6.508 17.602 6.278 1.00 94.44 467 GLU A N 1
ATOM 3705 C CA . GLU A 1 467 ? 7.684 18.283 5.721 1.00 94.44 467 GLU A CA 1
ATOM 3706 C C . GLU A 1 467 ? 7.505 18.578 4.221 1.00 94.44 467 GLU A C 1
ATOM 3708 O O . GLU A 1 467 ? 7.295 17.671 3.419 1.00 94.44 467 GLU A O 1
ATOM 3713 N N . GLY A 1 468 ? 7.571 19.846 3.812 1.00 87.69 468 GLY A N 1
ATOM 3714 C CA . GLY A 1 468 ? 7.443 20.229 2.400 1.00 87.69 468 GLY A CA 1
ATOM 3715 C C . GLY A 1 468 ? 6.038 20.073 1.798 1.00 87.69 468 GLY A C 1
ATOM 3716 O O . GLY A 1 468 ? 5.861 20.328 0.609 1.00 87.69 468 GLY A O 1
ATOM 3717 N N . LEU A 1 469 ? 5.022 19.695 2.584 1.00 86.38 469 LEU A N 1
ATOM 3718 C CA . LEU A 1 469 ? 3.626 19.826 2.170 1.00 86.38 469 LEU A CA 1
ATOM 3719 C C . LEU A 1 469 ? 3.201 21.275 2.442 1.00 86.38 469 LEU A C 1
ATOM 3721 O O . LEU A 1 469 ? 3.207 21.714 3.589 1.00 86.38 469 LEU A O 1
ATOM 3725 N N . GLY A 1 470 ? 2.884 22.037 1.390 1.00 64.81 470 GLY A N 1
ATOM 3726 C CA . GLY A 1 470 ? 2.617 23.486 1.409 1.00 64.81 470 GLY A CA 1
ATOM 3727 C C . GLY A 1 470 ? 1.353 23.933 2.159 1.00 64.81 470 GLY A C 1
ATOM 3728 O O . GLY A 1 470 ? 0.612 24.775 1.670 1.00 64.81 470 GLY A O 1
ATOM 3729 N N . PHE A 1 471 ? 1.094 23.399 3.353 1.00 63.44 471 PHE A N 1
ATOM 3730 C CA . PHE A 1 471 ? 0.015 23.823 4.248 1.00 63.44 471 PHE A CA 1
ATOM 3731 C C . PHE A 1 471 ? 0.316 25.140 4.984 1.00 63.44 471 PHE A C 1
ATOM 3733 O O . PHE A 1 471 ? -0.474 25.562 5.832 1.00 63.44 471 PHE A O 1
ATOM 3740 N N . ALA A 1 472 ? 1.447 25.789 4.689 1.00 40.22 472 ALA A N 1
ATOM 3741 C CA . ALA A 1 472 ? 1.756 27.116 5.196 1.00 40.22 472 ALA A CA 1
ATOM 3742 C C . ALA A 1 472 ? 0.715 28.120 4.674 1.00 40.22 472 ALA A C 1
ATOM 3744 O O . ALA A 1 472 ? 0.463 28.217 3.474 1.00 40.22 472 ALA A O 1
ATOM 3745 N N . ARG A 1 473 ? 0.098 28.859 5.602 1.00 39.97 473 ARG A N 1
ATOM 3746 C CA . ARG A 1 473 ? -0.752 30.020 5.312 1.00 39.97 473 ARG A CA 1
ATOM 3747 C C . ARG A 1 473 ? -0.010 30.926 4.311 1.00 39.97 473 ARG A C 1
ATOM 3749 O O . ARG A 1 473 ? 1.186 31.142 4.525 1.00 39.97 473 ARG A O 1
ATOM 3756 N N . PRO A 1 474 ? -0.666 31.488 3.276 1.00 40.47 474 PRO A N 1
ATOM 3757 C CA . PRO A 1 474 ? -0.064 32.588 2.530 1.00 40.47 474 PRO A CA 1
ATOM 3758 C C . PRO A 1 474 ? 0.409 33.644 3.540 1.00 40.47 474 PRO A C 1
ATOM 3760 O O . PRO A 1 474 ? -0.320 33.884 4.515 1.00 40.47 474 PRO A O 1
ATOM 3763 N N . PRO A 1 475 ? 1.603 34.241 3.378 1.00 40.44 475 PRO A N 1
ATOM 3764 C CA . PRO A 1 475 ? 2.003 35.339 4.244 1.00 40.44 475 PRO A CA 1
ATOM 3765 C C . PRO A 1 475 ? 0.886 36.395 4.226 1.00 40.44 475 PRO A C 1
ATOM 3767 O O . PRO A 1 475 ? 0.315 36.646 3.158 1.00 40.44 475 PRO A O 1
ATOM 3770 N N . PRO A 1 476 ? 0.500 36.965 5.385 1.00 45.19 476 PRO A N 1
ATOM 3771 C CA . PRO A 1 476 ? -0.443 38.073 5.383 1.00 45.19 476 PRO A CA 1
ATOM 3772 C C . PRO A 1 476 ? 0.098 39.161 4.443 1.00 45.19 476 PRO A C 1
ATOM 3774 O O . PRO A 1 476 ? 1.317 39.370 4.417 1.00 45.19 476 PRO A O 1
ATOM 3777 N N . PRO A 1 477 ? -0.763 39.824 3.647 1.00 51.81 477 PRO A N 1
ATOM 3778 C CA . PRO A 1 477 ? -0.318 40.950 2.839 1.00 51.81 477 PRO A CA 1
ATOM 3779 C C . PRO A 1 477 ? 0.410 41.946 3.753 1.00 51.81 477 PRO A C 1
ATOM 3781 O O . PRO A 1 477 ? -0.005 42.104 4.909 1.00 51.81 477 PRO A O 1
ATOM 3784 N N . PRO A 1 478 ? 1.508 42.571 3.290 1.00 55.34 478 PRO A N 1
ATOM 3785 C CA . PRO A 1 478 ? 2.254 43.514 4.109 1.00 55.34 478 PRO A CA 1
ATOM 3786 C C . PRO A 1 478 ? 1.290 44.565 4.660 1.00 55.34 478 PRO A C 1
ATOM 3788 O O . PRO A 1 478 ? 0.473 45.115 3.918 1.00 55.34 478 PRO A O 1
ATOM 3791 N N . ALA A 1 479 ? 1.346 44.791 5.975 1.00 55.00 479 ALA A N 1
ATOM 3792 C CA . ALA A 1 479 ? 0.567 45.838 6.613 1.00 55.00 479 ALA A CA 1
ATOM 3793 C C . ALA A 1 479 ? 0.887 47.159 5.905 1.00 55.00 479 ALA A C 1
ATOM 3795 O O . ALA A 1 479 ? 2.058 47.521 5.772 1.00 55.00 479 ALA A O 1
ATOM 3796 N N . PHE A 1 480 ? -0.145 47.848 5.411 1.00 56.78 480 PHE A N 1
ATOM 3797 C CA . PHE A 1 480 ? 0.025 49.192 4.873 1.00 56.78 480 PHE A CA 1
ATOM 3798 C C . PHE A 1 480 ? 0.734 50.056 5.928 1.00 56.78 480 PHE A C 1
ATOM 3800 O O . PHE A 1 480 ? 0.371 49.970 7.107 1.00 56.78 480 PHE A O 1
ATOM 3807 N N . PRO A 1 481 ? 1.745 50.858 5.547 1.00 58.44 481 PRO A N 1
ATOM 3808 C CA . PRO A 1 481 ? 2.400 51.745 6.494 1.00 58.44 481 PRO A CA 1
ATOM 3809 C C . PRO A 1 481 ? 1.354 52.688 7.114 1.00 58.44 481 PRO A C 1
ATOM 3811 O O . PRO A 1 481 ? 0.436 53.121 6.408 1.00 58.44 481 PRO A O 1
ATOM 3814 N N . PRO A 1 482 ? 1.450 52.990 8.422 1.00 46.94 482 PRO A N 1
ATOM 3815 C CA . PRO A 1 482 ? 0.511 53.890 9.077 1.00 46.94 482 PRO A CA 1
ATOM 3816 C C . PRO A 1 482 ? 0.529 55.248 8.370 1.00 46.94 482 PRO A C 1
ATOM 3818 O O . PRO A 1 482 ? 1.596 55.798 8.093 1.00 46.94 482 PRO A O 1
ATOM 3821 N N . GLN A 1 483 ? -0.657 55.772 8.049 1.00 51.22 483 GLN A N 1
ATOM 3822 C CA . GLN A 1 483 ? -0.771 57.111 7.482 1.00 51.22 483 GLN A CA 1
ATOM 3823 C C . GLN A 1 483 ? -0.204 58.140 8.475 1.00 51.22 483 GLN A C 1
ATOM 3825 O O . GLN A 1 483 ? -0.466 58.023 9.677 1.00 51.22 483 GLN A O 1
ATOM 3830 N N . PRO A 1 484 ? 0.570 59.135 8.007 1.00 55.03 484 PRO A N 1
ATOM 3831 C CA . PRO A 1 484 ? 1.048 60.203 8.871 1.00 55.03 484 PRO A CA 1
ATOM 3832 C C . PRO A 1 484 ? -0.141 61.014 9.417 1.00 55.03 484 PRO A C 1
ATOM 3834 O O . PRO A 1 484 ? -1.157 61.151 8.729 1.00 55.03 484 PRO A O 1
ATOM 3837 N N . PRO A 1 485 ? -0.043 61.543 10.650 1.00 54.53 485 PRO A N 1
ATOM 3838 C CA . PRO A 1 485 ? -1.124 62.305 11.258 1.00 54.53 485 PRO A CA 1
ATOM 3839 C C . PRO A 1 485 ? -1.443 63.565 10.432 1.00 54.53 485 PRO A C 1
ATOM 3841 O O . PRO A 1 485 ? -0.533 64.164 9.850 1.00 54.53 485 PRO A O 1
ATOM 3844 N N . PRO A 1 486 ? -2.719 63.987 10.372 1.00 43.53 486 PRO A N 1
ATOM 3845 C CA . PRO A 1 486 ? -3.111 65.181 9.641 1.00 43.53 486 PRO A CA 1
ATOM 3846 C C . PRO A 1 486 ? -2.480 66.417 10.288 1.00 43.53 486 PRO A C 1
ATOM 3848 O O . PRO A 1 486 ? -2.657 66.677 11.478 1.00 43.53 486 PRO A O 1
ATOM 3851 N N . ASN A 1 487 ? -1.729 67.167 9.486 1.00 44.59 487 ASN A N 1
ATOM 3852 C CA . ASN A 1 487 ? -1.093 68.408 9.902 1.00 44.59 487 ASN A CA 1
ATOM 3853 C C . ASN A 1 487 ? -2.187 69.460 10.185 1.00 44.59 487 ASN A C 1
ATOM 3855 O O . ASN A 1 487 ? -3.031 69.692 9.312 1.00 44.59 487 ASN A O 1
ATOM 3859 N N . PRO A 1 488 ? -2.221 70.092 11.368 1.00 46.00 488 PRO A N 1
ATOM 3860 C CA . PRO A 1 488 ? -3.191 71.128 11.661 1.00 46.00 488 PRO A CA 1
ATOM 3861 C C . PRO A 1 488 ? -2.683 72.453 11.076 1.00 46.00 488 PRO A C 1
ATOM 3863 O O . PRO A 1 488 ? -1.538 72.832 11.296 1.00 46.00 488 PRO A O 1
ATOM 3866 N N . HIS A 1 489 ? -3.570 73.170 10.385 1.00 44.94 489 HIS A N 1
ATOM 3867 C CA . HIS A 1 489 ? -3.402 74.535 9.858 1.00 44.94 489 HIS A CA 1
ATOM 3868 C C . HIS A 1 489 ? -2.721 74.676 8.481 1.00 44.94 489 HIS A C 1
ATOM 3870 O O . HIS A 1 489 ? -1.516 74.511 8.330 1.00 44.94 489 HIS A O 1
ATOM 3876 N N . GLY A 1 490 ? -3.516 75.094 7.484 1.00 38.09 490 GLY A N 1
ATOM 3877 C CA . GLY A 1 490 ? -3.020 75.621 6.205 1.00 38.09 490 GLY A CA 1
ATOM 3878 C C . GLY A 1 490 ? -3.971 75.423 5.018 1.00 38.09 490 GLY A C 1
ATOM 3879 O O . GLY A 1 490 ? -3.781 74.517 4.218 1.00 38.09 490 GLY A O 1
ATOM 3880 N N . MET A 1 491 ? -4.993 76.271 4.907 1.00 36.47 491 MET A N 1
ATOM 3881 C CA . MET A 1 491 ? -5.852 76.460 3.718 1.00 36.47 491 MET A CA 1
ATOM 3882 C C . MET A 1 491 ? -5.135 77.379 2.673 1.00 36.47 491 MET A C 1
ATOM 3884 O O . MET A 1 491 ? -4.081 77.918 3.001 1.00 36.47 491 MET A O 1
ATOM 3888 N N . PRO A 1 492 ? -5.735 77.786 1.528 1.00 50.81 492 PRO A N 1
ATOM 3889 C CA . PRO A 1 492 ? -6.167 76.996 0.359 1.00 50.81 492 PRO A CA 1
ATOM 3890 C C . PRO A 1 492 ? -5.870 77.725 -0.990 1.00 50.81 492 PRO A C 1
ATOM 3892 O O . PRO A 1 492 ? -6.399 78.809 -1.187 1.00 50.81 492 PRO A O 1
ATOM 3895 N N . PHE A 1 493 ? -5.149 77.194 -1.990 1.00 32.97 493 PHE A N 1
ATOM 3896 C CA . PHE A 1 493 ? -5.086 77.891 -3.303 1.00 32.97 493 PHE A CA 1
ATOM 3897 C C . PHE A 1 493 ? -5.110 76.940 -4.528 1.00 32.97 493 PHE A C 1
ATOM 3899 O O . PHE A 1 493 ? -4.169 76.198 -4.776 1.00 32.97 493 PHE A O 1
ATOM 3906 N N . TYR A 1 494 ? -6.226 77.046 -5.269 1.00 31.66 494 TYR A N 1
ATOM 3907 C CA . TYR A 1 494 ? -6.539 76.738 -6.683 1.00 31.66 494 TYR A CA 1
ATOM 3908 C C . TYR A 1 494 ? -6.513 75.305 -7.279 1.00 31.66 494 TYR A C 1
ATOM 3910 O O . TYR A 1 494 ? -5.505 74.614 -7.349 1.00 31.66 494 TYR A O 1
ATOM 3918 N N . SER A 1 495 ? -7.687 74.946 -7.824 1.00 33.00 495 SER A N 1
ATOM 3919 C CA . SER A 1 495 ? -7.997 73.984 -8.913 1.00 33.00 495 SER A CA 1
ATOM 3920 C C . SER A 1 495 ? -7.691 74.613 -10.303 1.00 33.00 495 SER A C 1
ATOM 3922 O O . SER A 1 495 ? -7.328 75.792 -10.296 1.00 33.00 495 SER A O 1
ATOM 3924 N N . PRO A 1 496 ? -7.957 74.010 -11.497 1.00 54.09 496 PRO A N 1
ATOM 3925 C CA . PRO A 1 496 ? -8.329 72.630 -11.894 1.00 54.09 496 PRO A CA 1
ATOM 3926 C C . PRO A 1 496 ? -7.564 72.122 -13.168 1.00 54.09 496 PRO A C 1
ATOM 3928 O O . PRO A 1 496 ? -6.700 72.826 -13.686 1.00 54.09 496 PRO A O 1
ATOM 3931 N N . SER A 1 497 ? -7.944 70.954 -13.732 1.00 31.23 497 SER A N 1
ATOM 3932 C CA . SER A 1 497 ? -8.151 70.666 -15.192 1.00 31.23 497 SER A CA 1
ATOM 3933 C C . SER A 1 497 ? -7.522 69.367 -15.740 1.00 31.23 497 SER A C 1
ATOM 3935 O O . SER A 1 497 ? -6.311 69.188 -15.678 1.00 31.23 497 SER A O 1
ATOM 3937 N N . GLY A 1 498 ? -8.348 68.551 -16.420 1.00 31.19 498 GLY A N 1
ATOM 3938 C CA . GLY A 1 498 ? -7.950 67.588 -17.469 1.00 31.19 498 GLY A CA 1
ATOM 3939 C C . GLY A 1 498 ? -8.119 66.107 -17.100 1.00 31.19 498 GLY A C 1
ATOM 3940 O O . GLY A 1 498 ? -7.184 65.493 -16.608 1.00 31.19 498 GLY A O 1
ATOM 3941 N N . SER A 1 499 ? -9.339 65.549 -17.169 1.00 34.12 499 SER A N 1
ATOM 3942 C CA . SER A 1 499 ? -9.820 64.594 -18.206 1.00 34.12 499 SER A CA 1
ATOM 3943 C C . SER A 1 499 ? -8.786 63.526 -18.621 1.00 34.12 499 SER A C 1
ATOM 3945 O O . SER A 1 499 ? -7.687 63.862 -19.031 1.00 34.12 499 SER A O 1
ATOM 3947 N N . PHE A 1 500 ? -9.046 62.218 -18.592 1.00 32.91 500 PHE A N 1
ATOM 3948 C CA . PHE A 1 500 ? -10.191 61.494 -19.148 1.00 32.91 500 PHE A CA 1
ATOM 3949 C C . PHE A 1 500 ? -10.339 60.125 -18.451 1.00 32.91 500 PHE A C 1
ATOM 3951 O O . PHE A 1 500 ? -9.369 59.390 -18.297 1.00 32.91 500 PHE A O 1
ATOM 3958 N N . TYR A 1 501 ? -11.570 59.765 -18.089 1.00 37.94 501 TYR A N 1
ATOM 3959 C CA . TYR A 1 501 ? -12.007 58.392 -17.791 1.00 37.94 501 TYR A CA 1
ATOM 3960 C C . TYR A 1 501 ? -12.671 57.800 -19.065 1.00 37.94 501 TYR A C 1
ATOM 3962 O O . TYR A 1 501 ? -13.066 58.577 -19.938 1.00 37.94 501 TYR A O 1
ATOM 3970 N N . PRO A 1 502 ? -12.833 56.465 -19.200 1.00 40.78 502 PRO A N 1
ATOM 3971 C CA . PRO A 1 502 ? -14.068 55.874 -18.671 1.00 40.78 502 PRO A CA 1
ATOM 3972 C C . PRO A 1 502 ? -13.874 54.514 -17.960 1.00 40.78 502 PRO A C 1
ATOM 3974 O O . PRO A 1 502 ? -13.100 53.675 -18.422 1.00 40.78 502 PRO A O 1
ATOM 3977 N N . PRO A 1 503 ? -14.609 54.253 -16.863 1.00 48.69 503 PRO A N 1
ATOM 3978 C CA . PRO A 1 503 ? -14.696 52.949 -16.211 1.00 48.69 503 PRO A CA 1
ATOM 3979 C C . PRO A 1 503 ? -15.999 52.220 -16.584 1.00 48.69 503 PRO A C 1
ATOM 3981 O O . PRO A 1 503 ? -17.022 52.865 -16.788 1.00 48.69 503 PRO A O 1
ATOM 3984 N N . LEU A 1 504 ? -16.003 50.883 -16.567 1.00 30.78 504 LEU A N 1
ATOM 3985 C CA . LEU A 1 504 ? -17.207 50.032 -16.506 1.00 30.78 504 LEU A CA 1
ATOM 3986 C C . LEU A 1 504 ? -16.825 48.640 -15.942 1.00 30.78 504 LEU A C 1
ATOM 3988 O O . LEU A 1 504 ? -15.695 48.208 -16.159 1.00 30.78 504 LEU A O 1
ATOM 3992 N N . PRO A 1 505 ? -17.753 47.843 -15.375 1.00 38.66 505 PRO A N 1
ATOM 3993 C CA . PRO A 1 505 ? -18.783 48.192 -14.394 1.00 38.66 505 PRO A CA 1
ATOM 3994 C C . PRO A 1 505 ? -18.799 47.222 -13.184 1.00 38.66 505 PRO A C 1
ATOM 3996 O O . PRO A 1 505 ? -18.520 46.029 -13.290 1.00 38.66 505 PRO A O 1
ATOM 3999 N N . VAL A 1 506 ? -19.194 47.736 -12.018 1.00 40.69 506 VAL A N 1
ATOM 4000 C CA . VAL A 1 506 ? -19.452 46.954 -10.797 1.00 40.69 506 VAL A CA 1
ATOM 4001 C C . VAL A 1 506 ? -20.855 46.343 -10.880 1.00 40.69 506 VAL A C 1
ATOM 4003 O O . VAL A 1 506 ? -21.819 47.072 -11.107 1.00 40.69 506 VAL A O 1
ATOM 4006 N N . MET A 1 507 ? -20.992 45.030 -10.663 1.00 33.53 507 MET A N 1
ATOM 4007 C CA . MET A 1 507 ? -22.300 44.407 -10.406 1.00 33.53 507 MET A CA 1
ATOM 4008 C C . MET A 1 507 ? -22.629 44.402 -8.900 1.00 33.53 507 MET A C 1
ATOM 4010 O O . MET A 1 507 ? -21.733 44.171 -8.084 1.00 33.53 507 MET A O 1
ATOM 4014 N N . PRO A 1 508 ? -23.900 44.643 -8.521 1.00 34.62 508 PRO A N 1
ATOM 4015 C CA . PRO A 1 508 ? -24.325 44.832 -7.135 1.00 34.62 508 PRO A CA 1
ATOM 4016 C C . PRO A 1 508 ? -24.685 43.510 -6.426 1.00 34.62 508 PRO A C 1
ATOM 4018 O O . PRO A 1 508 ? -24.945 42.501 -7.086 1.00 34.62 508 PRO A O 1
ATOM 4021 N N . PRO A 1 509 ? -24.763 43.502 -5.082 1.00 39.00 509 PRO A N 1
ATOM 4022 C CA . PRO A 1 509 ? -25.258 42.366 -4.313 1.00 39.00 509 PRO A CA 1
ATOM 4023 C C . PRO A 1 509 ? -26.772 42.479 -4.058 1.00 39.00 509 PRO A C 1
ATOM 4025 O O . PRO A 1 509 ? -27.267 43.591 -3.902 1.00 39.00 509 PRO A O 1
ATOM 4028 N N . GLN A 1 510 ? -27.472 41.339 -3.942 1.00 31.56 510 GLN A N 1
ATOM 4029 C CA . GLN A 1 510 ? -28.515 41.020 -2.933 1.00 31.56 510 GLN A CA 1
ATOM 4030 C C . GLN A 1 510 ? -29.504 39.927 -3.399 1.00 31.56 510 GLN A C 1
ATOM 4032 O O . GLN A 1 510 ? -29.916 39.898 -4.552 1.00 31.56 510 GLN A O 1
ATOM 4037 N N . GLY A 1 511 ? -29.984 39.115 -2.441 1.00 27.05 511 GLY A N 1
ATOM 4038 C CA . GLY A 1 511 ? -31.394 38.684 -2.410 1.00 27.05 511 GLY A CA 1
ATOM 4039 C C . GLY A 1 511 ? -31.703 37.180 -2.462 1.00 27.05 511 GLY A C 1
ATOM 4040 O O . GLY A 1 511 ? -31.487 36.515 -3.466 1.00 27.05 511 GLY A O 1
ATOM 4041 N N . ARG A 1 512 ? -32.313 36.657 -1.387 1.00 32.03 512 ARG A N 1
ATOM 4042 C CA . ARG A 1 512 ? -33.085 35.394 -1.352 1.00 32.03 512 ARG A CA 1
ATOM 4043 C C . ARG A 1 512 ? -34.376 35.528 -2.188 1.00 32.03 512 ARG A C 1
ATOM 4045 O O . ARG A 1 512 ? -35.004 36.573 -2.088 1.00 32.03 512 ARG A O 1
ATOM 4052 N N . VAL A 1 513 ? -34.825 34.448 -2.855 1.00 24.58 513 VAL A N 1
ATOM 4053 C CA . VAL A 1 513 ? -36.195 33.846 -2.842 1.00 24.58 513 VAL A CA 1
ATOM 4054 C C . VAL A 1 513 ? -36.442 32.922 -4.066 1.00 24.58 513 VAL A C 1
ATOM 4056 O O . VAL A 1 513 ? -36.232 33.289 -5.211 1.00 24.58 513 VAL A O 1
ATOM 4059 N N . ARG A 1 514 ? -36.903 31.703 -3.740 1.00 29.61 514 ARG A N 1
ATOM 4060 C CA . ARG A 1 514 ? -37.744 30.688 -4.429 1.00 29.61 514 ARG A CA 1
ATOM 4061 C C . ARG A 1 514 ? -38.311 30.963 -5.848 1.00 29.61 514 ARG A C 1
ATOM 4063 O O . ARG A 1 514 ? -39.062 31.911 -6.033 1.00 29.61 514 ARG A O 1
ATOM 4070 N N . GLY A 1 515 ? -38.160 29.980 -6.752 1.00 24.47 515 GLY A N 1
ATOM 4071 C CA . GLY A 1 515 ? -39.010 29.780 -7.945 1.00 24.47 515 GLY A CA 1
ATOM 4072 C C . GLY A 1 515 ? -38.456 28.744 -8.943 1.00 24.47 515 GLY A C 1
ATOM 4073 O O . GLY A 1 515 ? -37.398 28.957 -9.514 1.00 24.47 515 GLY A O 1
ATOM 4074 N N . MET A 1 516 ? -39.158 27.619 -9.136 1.00 31.66 516 MET A N 1
ATOM 4075 C CA . MET A 1 516 ? -38.901 26.568 -10.148 1.00 31.66 516 MET A CA 1
ATOM 4076 C C . MET A 1 516 ? -39.757 26.837 -11.397 1.00 31.66 516 MET A C 1
ATOM 4078 O O . MET A 1 516 ? -40.884 27.310 -11.233 1.00 31.66 516 MET A O 1
ATOM 4082 N N . PRO A 1 517 ? -39.297 26.477 -12.612 1.00 31.19 517 PRO A N 1
ATOM 4083 C CA . PRO A 1 517 ? -40.067 25.477 -13.369 1.00 31.19 517 PRO A CA 1
ATOM 4084 C C . PRO A 1 517 ? -39.228 24.537 -14.268 1.00 31.19 517 PRO A C 1
ATOM 4086 O O . PRO A 1 517 ? -38.262 24.961 -14.895 1.00 31.19 517 PRO A O 1
ATOM 4089 N N . GLY A 1 518 ? -39.688 23.282 -14.416 1.00 26.08 518 GLY A N 1
ATOM 4090 C CA . GLY A 1 518 ? -39.449 22.481 -15.630 1.00 26.08 518 GLY A CA 1
ATOM 4091 C C . GLY A 1 518 ? -38.861 21.070 -15.478 1.00 26.08 518 GLY A C 1
ATOM 4092 O O . GLY A 1 518 ? -37.858 20.776 -16.116 1.00 26.08 518 GLY A O 1
ATOM 4093 N N . LEU A 1 519 ? -39.479 20.168 -14.700 1.00 29.14 519 LEU A N 1
ATOM 4094 C CA . LEU A 1 519 ? -39.223 18.720 -14.819 1.00 29.14 519 LEU A CA 1
ATOM 4095 C C . LEU A 1 519 ? -40.075 18.140 -15.966 1.00 29.14 519 LEU A C 1
ATOM 4097 O O . LEU A 1 519 ? -41.300 18.082 -15.847 1.00 29.14 519 LEU A O 1
ATOM 4101 N N . GLN A 1 520 ? -39.445 17.670 -17.045 1.00 27.06 520 GLN A N 1
ATOM 4102 C CA . GLN A 1 520 ? -40.073 16.713 -17.963 1.00 27.06 520 GLN A CA 1
ATOM 4103 C C . GLN A 1 520 ? -40.221 15.368 -17.238 1.00 27.06 520 GLN A C 1
ATOM 4105 O O . GLN A 1 520 ? -39.255 14.814 -16.714 1.00 27.06 520 GLN A O 1
ATOM 4110 N N . GLY A 1 521 ? -41.463 14.891 -17.147 1.00 26.84 521 GLY A N 1
ATOM 4111 C CA . GLY A 1 521 ? -41.839 13.687 -16.415 1.00 26.84 521 GLY A CA 1
ATOM 4112 C C . GLY A 1 521 ? -41.356 12.403 -17.089 1.00 26.84 521 GLY A C 1
ATOM 4113 O O . GLY A 1 521 ? -41.522 12.215 -18.291 1.00 26.84 521 GLY A O 1
ATOM 4114 N N . ILE A 1 522 ? -40.800 11.499 -16.283 1.00 33.06 522 ILE A N 1
ATOM 4115 C CA . ILE A 1 522 ? -40.540 10.109 -16.662 1.00 33.06 522 ILE A CA 1
ATOM 4116 C C . ILE A 1 522 ? -41.882 9.360 -16.664 1.00 33.06 522 ILE A C 1
ATOM 4118 O O . ILE A 1 522 ? -42.674 9.487 -15.727 1.00 33.06 522 ILE A O 1
ATOM 4122 N N . SER A 1 523 ? -42.131 8.611 -17.740 1.00 31.42 523 SER A N 1
ATOM 4123 C CA . SER A 1 523 ? -43.300 7.746 -17.949 1.00 31.42 523 SER A CA 1
ATOM 4124 C C . SER A 1 523 ? -43.579 6.829 -16.749 1.00 31.42 523 SER A C 1
ATOM 4126 O O . SER A 1 523 ? -42.670 6.234 -16.177 1.00 31.42 523 SER A O 1
ATOM 4128 N N . SER A 1 524 ? -44.855 6.698 -16.382 1.00 41.31 524 SER A N 1
ATOM 4129 C CA . SER A 1 524 ? -45.364 5.916 -15.247 1.00 41.31 524 SER A CA 1
ATOM 4130 C C . SER A 1 524 ? -45.811 4.493 -15.618 1.00 41.31 524 SER A C 1
ATOM 4132 O O . SER A 1 524 ? -46.695 3.932 -14.967 1.00 41.31 524 SER A O 1
ATOM 4134 N N . GLN A 1 525 ? -45.208 3.878 -16.637 1.00 41.28 525 GLN A N 1
ATOM 4135 C CA . GLN A 1 525 ? -45.430 2.464 -16.952 1.00 41.28 525 GLN A CA 1
ATOM 4136 C C . GLN A 1 525 ? -44.260 1.605 -16.457 1.00 41.28 525 GLN A C 1
ATOM 4138 O O . GLN A 1 525 ? -43.096 1.941 -16.651 1.00 41.28 525 GLN A O 1
ATOM 4143 N N . GLY A 1 526 ? -44.594 0.521 -15.751 1.00 54.31 526 GLY A N 1
ATOM 4144 C CA . GLY A 1 526 ? -43.635 -0.454 -15.231 1.00 54.31 526 GLY A CA 1
ATOM 4145 C C . GLY A 1 526 ? -42.827 -1.149 -16.334 1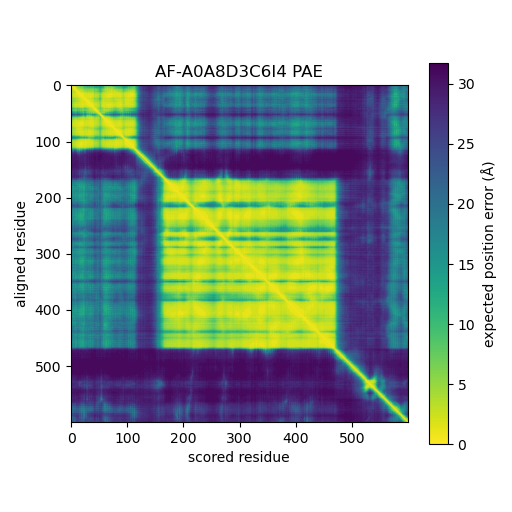.00 54.31 526 GLY A C 1
ATOM 4146 O O . GLY A 1 526 ? -43.231 -1.138 -17.495 1.00 54.31 526 GLY A O 1
ATOM 4147 N N . GLY A 1 527 ? -41.682 -1.732 -15.966 1.00 50.91 527 GLY A N 1
ATOM 4148 C CA . GLY A 1 527 ? -40.700 -2.299 -16.895 1.00 50.91 527 GLY A CA 1
ATOM 4149 C C . GLY A 1 527 ? -40.344 -3.760 -16.608 1.00 50.91 527 GLY A C 1
ATOM 4150 O O . GLY A 1 527 ? -40.612 -4.287 -15.526 1.00 50.91 527 GLY A O 1
ATOM 4151 N N . LYS A 1 528 ? -39.735 -4.403 -17.610 1.00 48.81 528 LYS A N 1
ATOM 4152 C CA . LYS A 1 528 ? -39.302 -5.806 -17.633 1.00 48.81 528 LYS A CA 1
ATOM 4153 C C . LYS A 1 528 ? -37.795 -5.861 -17.893 1.00 48.81 528 LYS A C 1
ATOM 4155 O O . LYS A 1 528 ? -37.328 -5.270 -18.862 1.00 48.81 528 LYS A O 1
ATOM 4160 N N . LEU A 1 529 ? -37.045 -6.544 -17.033 1.00 38.75 529 LEU A N 1
ATOM 4161 C CA . LEU A 1 529 ? -35.606 -6.762 -17.168 1.00 38.75 529 LEU A CA 1
ATOM 4162 C C . LEU A 1 529 ? -35.352 -8.164 -17.721 1.00 38.75 529 LEU A C 1
ATOM 4164 O O . LEU A 1 529 ? -35.753 -9.154 -17.110 1.00 38.75 529 LEU A O 1
ATOM 4168 N N . GLU A 1 530 ? -34.653 -8.241 -18.851 1.00 41.19 530 GLU A N 1
ATOM 4169 C CA . GLU A 1 530 ? -34.247 -9.494 -19.488 1.00 41.19 530 GLU A CA 1
ATOM 4170 C C . GLU A 1 530 ? -32.723 -9.571 -19.598 1.00 41.19 530 GLU A C 1
ATOM 4172 O O . GLU A 1 530 ? -32.065 -8.603 -19.982 1.00 41.19 530 GLU A O 1
ATOM 4177 N N . ILE A 1 531 ? -32.160 -10.734 -19.274 1.00 34.16 531 ILE A N 1
ATOM 4178 C CA . ILE A 1 531 ? -30.750 -11.065 -19.479 1.00 34.16 531 ILE A CA 1
ATOM 4179 C C . ILE A 1 531 ? -30.708 -12.308 -20.367 1.00 34.16 531 ILE A C 1
ATOM 4181 O O . ILE A 1 531 ? -31.337 -13.318 -20.064 1.00 34.16 531 ILE A O 1
ATOM 4185 N N . ALA A 1 532 ? -29.985 -12.220 -21.488 1.00 31.00 532 ALA A N 1
ATOM 4186 C CA . ALA A 1 532 ? -29.856 -13.300 -22.474 1.00 31.00 532 ALA A CA 1
ATOM 4187 C C . ALA A 1 532 ? -31.210 -13.848 -22.990 1.00 31.00 532 ALA A C 1
ATOM 4189 O O . ALA A 1 532 ? -31.392 -15.054 -23.127 1.00 31.00 532 ALA A O 1
ATOM 4190 N N . GLY A 1 533 ? -32.182 -12.960 -23.238 1.00 35.09 533 GLY A N 1
ATOM 4191 C CA . GLY A 1 533 ? -33.530 -13.328 -23.701 1.00 35.09 533 GLY A CA 1
ATOM 4192 C C . GLY A 1 533 ? -34.422 -13.968 -22.630 1.00 35.09 533 GLY A C 1
ATOM 4193 O O . GLY A 1 533 ? -35.555 -14.342 -22.921 1.00 35.09 533 GLY A O 1
ATOM 4194 N N . THR A 1 534 ? -33.933 -14.082 -21.392 1.00 31.36 534 THR A N 1
ATOM 4195 C CA . THR A 1 534 ? -34.676 -14.633 -20.256 1.00 31.36 534 THR A CA 1
ATOM 4196 C C . THR A 1 534 ? -35.016 -13.524 -19.276 1.00 31.36 534 THR A C 1
ATOM 4198 O O . THR A 1 534 ? -34.180 -12.693 -18.923 1.00 31.36 534 THR A O 1
ATOM 4201 N N . VAL A 1 535 ? -36.262 -13.499 -18.823 1.00 41.88 535 VAL A N 1
ATOM 4202 C CA . VAL A 1 535 ? -36.762 -12.439 -17.955 1.00 41.88 535 VAL A CA 1
ATOM 4203 C C . VAL A 1 535 ? -36.342 -12.670 -16.517 1.00 41.88 535 VAL A C 1
ATOM 4205 O O . VAL A 1 535 ? -36.721 -13.668 -15.914 1.00 41.88 535 VAL A O 1
ATOM 4208 N N . VAL A 1 536 ? -35.602 -11.720 -15.960 1.00 36.31 536 VAL A N 1
ATOM 4209 C CA . VAL A 1 536 ? -35.041 -11.801 -14.606 1.00 36.31 536 VAL A CA 1
ATOM 4210 C C . VAL A 1 536 ? -35.702 -10.832 -13.624 1.00 36.31 536 VAL A C 1
ATOM 4212 O O . VAL A 1 536 ? -35.445 -10.902 -12.428 1.00 36.31 536 VAL A O 1
ATOM 4215 N N . GLY A 1 537 ? -36.587 -9.944 -14.089 1.00 38.56 537 GLY A N 1
ATOM 4216 C CA . GLY A 1 537 ? -37.370 -9.095 -13.193 1.00 38.56 537 GLY A CA 1
ATOM 4217 C C . GLY A 1 537 ? -38.484 -8.322 -13.889 1.00 38.56 537 GLY A C 1
ATOM 4218 O O . GLY A 1 537 ? -38.387 -8.001 -15.069 1.00 38.56 537 GLY A O 1
ATOM 4219 N N . HIS A 1 538 ? -39.539 -8.000 -13.141 1.00 40.16 538 HIS A N 1
ATOM 4220 C CA . HIS A 1 538 ? -40.598 -7.081 -13.562 1.00 40.16 538 HIS A CA 1
ATOM 4221 C C . HIS A 1 538 ? -40.982 -6.167 -12.403 1.00 40.16 538 HIS A C 1
ATOM 4223 O O . HIS A 1 538 ? -41.010 -6.604 -11.253 1.00 40.16 538 HIS A O 1
ATOM 4229 N N . TRP A 1 539 ? -41.351 -4.925 -12.703 1.00 54.31 539 TRP A N 1
ATOM 4230 C CA . TRP A 1 539 ? -41.950 -4.021 -11.720 1.00 54.31 539 TRP A CA 1
ATOM 4231 C C . TRP A 1 539 ? -43.140 -3.267 -12.315 1.00 54.31 539 TRP A C 1
ATOM 4233 O O . TRP A 1 539 ? -43.160 -2.957 -13.504 1.00 54.31 539 TRP A O 1
ATOM 4243 N N . ALA A 1 540 ? -44.139 -2.964 -11.481 1.00 40.69 540 ALA A N 1
ATOM 4244 C CA . ALA A 1 540 ? -45.356 -2.253 -11.875 1.00 40.69 540 ALA A CA 1
ATOM 4245 C C . ALA A 1 540 ? -45.242 -0.732 -11.644 1.00 40.69 540 ALA A C 1
ATOM 4247 O O . ALA A 1 540 ? -44.586 -0.277 -10.708 1.00 40.69 540 ALA A O 1
ATOM 4248 N N . GLY A 1 541 ? -45.907 0.062 -12.491 1.00 41.31 541 GLY A N 1
ATOM 4249 C CA . GLY A 1 541 ? -45.980 1.524 -12.361 1.00 41.31 541 GLY A CA 1
ATOM 4250 C C . GLY A 1 541 ? -47.002 1.982 -11.310 1.00 41.31 541 GLY A C 1
ATOM 4251 O O . GLY A 1 541 ? -48.047 1.361 -11.126 1.00 41.31 541 GLY A O 1
ATOM 4252 N N . THR A 1 542 ? -46.713 3.080 -10.606 1.00 37.97 542 THR A N 1
ATOM 4253 C CA . THR A 1 542 ? -47.511 3.582 -9.470 1.00 37.97 542 THR A CA 1
ATOM 4254 C C . THR A 1 542 ? -48.629 4.539 -9.927 1.00 37.97 542 THR A C 1
ATOM 4256 O O . THR A 1 542 ? -48.342 5.576 -10.527 1.00 37.97 542 THR A O 1
ATOM 4259 N N . ARG A 1 543 ? -49.908 4.268 -9.601 1.00 34.09 543 ARG A N 1
ATOM 4260 C CA . ARG A 1 543 ? -50.996 5.273 -9.698 1.00 34.09 543 ARG A CA 1
ATOM 4261 C C . ARG A 1 543 ? -51.055 6.111 -8.414 1.00 34.09 543 ARG A C 1
ATOM 4263 O O . ARG A 1 543 ? -51.000 5.565 -7.318 1.00 34.09 543 ARG A O 1
ATOM 4270 N N . ARG A 1 544 ? -51.203 7.437 -8.537 1.00 34.09 544 ARG A N 1
ATOM 4271 C CA . ARG A 1 544 ? -51.418 8.346 -7.394 1.00 34.09 544 ARG A CA 1
ATOM 4272 C C . ARG A 1 544 ? -52.908 8.430 -7.043 1.00 34.09 544 ARG A C 1
ATOM 4274 O O . ARG A 1 544 ? -53.700 8.834 -7.887 1.00 34.09 544 ARG A O 1
ATOM 4281 N N . GLY A 1 545 ? -53.265 8.131 -5.792 1.00 28.83 545 GLY A N 1
ATOM 4282 C CA . GLY A 1 545 ? -54.586 8.387 -5.205 1.00 28.83 545 GLY A CA 1
ATOM 4283 C C . GLY A 1 545 ? -54.460 9.005 -3.807 1.00 28.83 545 GLY A C 1
ATOM 4284 O O . GLY A 1 545 ? -53.645 8.559 -3.006 1.00 28.83 545 GLY A O 1
ATOM 4285 N N . ARG A 1 546 ? -55.227 10.073 -3.539 1.00 36.72 546 ARG A N 1
ATOM 4286 C CA . ARG A 1 546 ? -55.347 10.774 -2.243 1.00 36.72 546 ARG A CA 1
ATOM 4287 C C . ARG A 1 546 ? -56.130 9.918 -1.234 1.00 36.72 546 ARG A C 1
ATOM 4289 O O . ARG A 1 546 ? -57.217 9.474 -1.578 1.00 36.72 546 ARG A O 1
ATOM 4296 N N . GLY A 1 547 ? -55.683 9.837 0.024 1.00 27.03 547 GLY A N 1
ATOM 4297 C CA . GLY A 1 547 ? -56.555 9.461 1.150 1.00 27.03 547 GLY A CA 1
ATOM 4298 C C . GLY A 1 547 ? -55.882 8.688 2.290 1.00 27.03 547 GLY A C 1
ATOM 4299 O O . GLY A 1 547 ? -55.115 7.770 2.059 1.00 27.03 547 GLY A O 1
ATOM 4300 N N . ARG A 1 548 ? -56.188 9.121 3.516 1.00 32.38 548 ARG A N 1
ATOM 4301 C CA . ARG A 1 548 ? -55.781 8.681 4.867 1.00 32.38 548 ARG A CA 1
ATOM 4302 C C . ARG A 1 548 ? -55.677 7.153 5.117 1.00 32.38 548 ARG A C 1
ATOM 4304 O O . ARG A 1 548 ? -56.617 6.430 4.831 1.00 32.38 548 ARG A O 1
ATOM 4311 N N . ALA A 1 549 ? -54.617 6.788 5.853 1.00 27.41 549 ALA A N 1
ATOM 4312 C CA . ALA A 1 549 ? -54.400 5.589 6.687 1.00 27.41 549 ALA A CA 1
ATOM 4313 C C . ALA A 1 549 ? -54.258 4.199 6.016 1.00 27.41 549 ALA A C 1
ATOM 4315 O O . ALA A 1 549 ? -55.181 3.692 5.394 1.00 27.41 549 ALA A O 1
ATOM 4316 N N . GLY A 1 550 ? -53.129 3.540 6.324 1.00 33.66 550 GLY A N 1
ATOM 4317 C CA . GLY A 1 550 ? -52.975 2.079 6.321 1.00 33.66 550 GLY A CA 1
ATOM 4318 C C . GLY A 1 550 ? -52.172 1.490 5.158 1.00 33.66 550 GLY A C 1
ATOM 4319 O O . GLY A 1 550 ? -52.497 1.725 4.005 1.00 33.66 550 GLY A O 1
ATOM 4320 N N . PHE A 1 551 ? -51.185 0.657 5.512 1.00 22.95 551 PHE A N 1
ATOM 4321 C CA . PHE A 1 551 ? -50.299 -0.195 4.694 1.00 22.95 551 PHE A CA 1
ATOM 4322 C C . PHE A 1 551 ? -48.976 0.423 4.187 1.00 22.95 551 PHE A C 1
ATOM 4324 O O . PHE A 1 551 ? -48.983 1.317 3.339 1.00 22.95 551 PHE A O 1
ATOM 4331 N N . PRO A 1 552 ? -47.811 -0.060 4.675 1.00 28.17 552 PRO A N 1
ATOM 4332 C CA . PRO A 1 552 ? -46.523 0.303 4.106 1.00 28.17 552 PRO A CA 1
ATOM 4333 C C . PRO A 1 552 ? -46.311 -0.361 2.739 1.00 28.17 552 PRO A C 1
ATOM 4335 O O . PRO A 1 552 ? -46.637 -1.524 2.514 1.00 28.17 552 PRO A O 1
ATOM 4338 N N . ILE A 1 553 ? -45.714 0.422 1.847 1.00 25.83 553 ILE A N 1
ATOM 4339 C CA . ILE A 1 553 ? -45.185 0.042 0.540 1.00 25.83 553 ILE A CA 1
ATOM 4340 C C . ILE A 1 553 ? -44.114 -1.044 0.725 1.00 25.83 553 ILE A C 1
ATOM 4342 O O . ILE A 1 553 ? -43.120 -0.826 1.416 1.00 25.83 553 ILE A O 1
ATOM 4346 N N . GLN A 1 554 ? -44.291 -2.194 0.075 1.00 26.17 554 GLN A N 1
ATOM 4347 C CA . GLN A 1 554 ? -43.287 -3.252 0.003 1.00 26.17 554 GLN A CA 1
ATOM 4348 C C . GLN A 1 554 ? -42.344 -2.956 -1.172 1.00 26.17 554 GLN A C 1
ATOM 4350 O O . GLN A 1 554 ? -42.634 -3.258 -2.327 1.00 26.17 554 GLN A O 1
ATOM 4355 N N . VAL A 1 555 ? -41.219 -2.307 -0.869 1.00 25.33 555 VAL A N 1
ATOM 4356 C CA . VAL A 1 555 ? -40.049 -2.260 -1.751 1.00 25.33 555 VAL A CA 1
ATOM 4357 C C . VAL A 1 555 ? -39.184 -3.457 -1.377 1.00 25.33 555 VAL A C 1
ATOM 4359 O O . VAL A 1 555 ? -38.608 -3.479 -0.292 1.00 25.33 555 VAL A O 1
ATOM 4362 N N . VAL A 1 556 ? -39.082 -4.460 -2.250 1.00 27.25 556 VAL A N 1
ATOM 4363 C CA . VAL A 1 556 ? -38.079 -5.526 -2.101 1.00 27.25 556 VAL A CA 1
ATOM 4364 C C . VAL A 1 556 ? -36.753 -4.985 -2.633 1.00 27.25 556 VAL A C 1
ATOM 4366 O O . VAL A 1 556 ? -36.325 -5.282 -3.741 1.00 27.25 556 VAL A O 1
ATOM 4369 N N . SER A 1 557 ? -36.148 -4.104 -1.842 1.00 24.44 557 SER A N 1
ATOM 4370 C CA . SER A 1 557 ? -34.717 -3.829 -1.874 1.00 24.44 557 SER A CA 1
ATOM 4371 C C . SER A 1 557 ? -34.142 -4.584 -0.690 1.00 24.44 557 SER A C 1
ATOM 4373 O O . SER A 1 557 ? -34.608 -4.402 0.440 1.00 24.44 557 SER A O 1
ATOM 4375 N N . VAL A 1 558 ? -33.202 -5.494 -0.930 1.00 26.83 558 VAL A N 1
ATOM 4376 C CA . VAL A 1 558 ? -32.637 -6.279 0.163 1.00 26.83 558 VAL A CA 1
ATOM 4377 C C . VAL A 1 558 ? -31.681 -5.388 0.949 1.00 26.83 558 VAL A C 1
ATOM 4379 O O . VAL A 1 558 ? -30.553 -5.146 0.537 1.00 26.83 558 VAL A O 1
ATOM 4382 N N . GLY A 1 559 ? -32.187 -4.840 2.052 1.00 29.23 559 GLY A N 1
ATOM 4383 C CA . GLY A 1 559 ? -31.451 -3.971 2.965 1.00 29.23 559 GLY A CA 1
ATOM 4384 C C . GLY A 1 559 ? -32.345 -2.874 3.534 1.00 29.23 559 GLY A C 1
ATOM 4385 O O . GLY A 1 559 ? -32.364 -1.757 3.025 1.00 29.23 559 GLY A O 1
ATOM 4386 N N . GLY A 1 560 ? -33.093 -3.188 4.596 1.00 21.88 560 GLY A N 1
ATOM 4387 C CA . GLY A 1 560 ? -33.966 -2.241 5.291 1.00 21.88 560 GLY A CA 1
ATOM 4388 C C . GLY A 1 560 ? -33.954 -2.423 6.812 1.00 21.88 560 GLY A C 1
ATOM 4389 O O . GLY A 1 560 ? -34.500 -3.388 7.328 1.00 21.88 560 GLY A O 1
ATOM 4390 N N . ALA A 1 561 ? -33.317 -1.455 7.475 1.00 24.17 561 ALA A N 1
ATOM 4391 C CA . ALA A 1 561 ? -33.215 -1.111 8.899 1.00 24.17 561 ALA A CA 1
ATOM 4392 C C . ALA A 1 561 ? -34.166 -1.759 9.938 1.00 24.17 561 ALA A C 1
ATOM 4394 O O . ALA A 1 561 ? -35.373 -1.532 9.909 1.00 24.17 561 ALA A O 1
ATOM 4395 N N . ASN A 1 562 ? -33.589 -2.355 10.995 1.00 21.27 562 ASN A N 1
ATOM 4396 C CA . ASN A 1 562 ? -33.642 -1.816 12.368 1.00 21.27 562 ASN A CA 1
ATOM 4397 C C . ASN A 1 562 ? -32.815 -2.654 13.371 1.00 21.27 562 ASN A C 1
ATOM 4399 O O . ASN A 1 562 ? -32.910 -3.873 13.390 1.00 21.27 562 ASN A O 1
ATOM 4403 N N . ARG A 1 563 ? -32.114 -1.936 14.264 1.00 23.09 563 ARG A N 1
ATOM 4404 C CA . ARG A 1 563 ? -31.525 -2.344 15.561 1.00 23.09 563 ARG A CA 1
ATOM 4405 C C . ARG A 1 563 ? -30.394 -3.394 15.575 1.00 23.09 563 ARG A C 1
ATOM 4407 O O . ARG A 1 563 ? -30.632 -4.589 15.591 1.00 23.09 563 ARG A O 1
ATOM 4414 N N . GLY A 1 564 ? -29.176 -2.861 15.730 1.00 27.06 564 GLY A N 1
ATOM 4415 C CA . GLY A 1 564 ? -28.160 -3.284 16.707 1.00 27.06 564 GLY A CA 1
ATOM 4416 C C . GLY A 1 564 ? -27.696 -4.742 16.718 1.00 27.06 564 GLY A C 1
ATOM 4417 O O . GLY A 1 564 ? -28.269 -5.536 17.444 1.00 27.06 564 GLY A O 1
ATOM 4418 N N . ASP A 1 565 ? -26.603 -5.033 16.008 1.00 23.44 565 ASP A N 1
ATOM 4419 C CA . ASP A 1 565 ? -25.470 -5.889 16.429 1.00 23.44 565 ASP A CA 1
ATOM 4420 C C . ASP A 1 565 ? -24.461 -5.937 15.259 1.00 23.44 565 ASP A C 1
ATOM 4422 O O . ASP A 1 565 ? -24.840 -6.148 14.113 1.00 23.44 565 ASP A O 1
ATOM 4426 N N . LYS A 1 566 ? -23.265 -5.351 15.414 1.00 27.55 566 LYS A N 1
ATOM 4427 C CA . LYS A 1 566 ? -21.966 -5.975 15.752 1.00 27.55 566 LYS A CA 1
ATOM 4428 C C . LYS A 1 566 ? -21.461 -6.998 14.715 1.00 27.55 566 LYS A C 1
ATOM 4430 O O . LYS A 1 566 ? -22.148 -7.940 14.352 1.00 27.55 566 LYS A O 1
ATOM 4435 N N . SER A 1 567 ? -20.195 -6.802 14.314 1.00 25.02 567 SER A N 1
ATOM 4436 C CA . SER A 1 567 ? -19.324 -7.664 13.479 1.00 25.02 567 SER A CA 1
ATOM 4437 C C . SER A 1 567 ? -19.583 -7.742 11.961 1.00 25.02 567 SER A C 1
ATOM 4439 O O . SER A 1 567 ? -19.927 -8.794 11.443 1.00 25.02 567 SER A O 1
ATOM 4441 N N . LEU A 1 568 ? -19.284 -6.663 11.217 1.00 22.98 568 LEU A N 1
ATOM 4442 C CA . LEU A 1 568 ? -19.184 -6.717 9.740 1.00 22.98 568 LEU A CA 1
ATOM 4443 C C . LEU A 1 568 ? -17.880 -6.134 9.147 1.00 22.98 568 LEU A C 1
ATOM 4445 O O . LEU A 1 568 ? -17.750 -6.027 7.934 1.00 22.98 568 LEU A O 1
ATOM 4449 N N . LEU A 1 569 ? -16.897 -5.750 9.969 1.00 26.44 569 LEU A N 1
ATOM 4450 C CA . LEU A 1 569 ? -15.743 -4.951 9.510 1.00 26.44 569 LEU A CA 1
ATOM 4451 C C . LEU A 1 569 ? -14.449 -5.735 9.234 1.00 26.44 569 LEU A C 1
ATOM 4453 O O . LEU A 1 569 ? -13.438 -5.133 8.889 1.00 26.44 569 LEU A O 1
ATOM 4457 N N . THR A 1 570 ? -14.474 -7.065 9.329 1.00 27.72 570 THR A N 1
ATOM 4458 C CA . THR A 1 570 ? -13.264 -7.900 9.171 1.00 27.72 570 THR A CA 1
ATOM 4459 C C . THR A 1 570 ? -13.360 -8.889 8.004 1.00 27.72 570 THR A C 1
ATOM 4461 O O . THR A 1 570 ? -12.358 -9.469 7.606 1.00 27.72 570 THR A O 1
ATOM 4464 N N . LEU A 1 571 ? -14.546 -9.062 7.412 1.00 25.95 571 LEU A N 1
ATOM 4465 C CA . LEU A 1 571 ? -14.843 -10.172 6.497 1.00 25.95 571 LEU A CA 1
ATOM 4466 C C . LEU A 1 571 ? -14.454 -9.909 5.034 1.00 25.95 571 LEU A C 1
ATOM 4468 O O . LEU A 1 571 ? -13.937 -10.802 4.368 1.00 25.95 571 LEU A O 1
ATOM 4472 N N . THR A 1 572 ? -14.606 -8.680 4.535 1.00 26.73 572 THR A N 1
ATOM 4473 C CA . THR A 1 572 ? -14.399 -8.386 3.104 1.00 26.73 572 THR A CA 1
ATOM 4474 C C . THR A 1 572 ? -12.917 -8.338 2.716 1.00 26.73 572 THR A C 1
ATOM 4476 O O . THR A 1 572 ? -12.524 -8.878 1.685 1.00 26.73 572 THR A O 1
ATOM 4479 N N . THR A 1 573 ? -12.057 -7.766 3.564 1.00 29.30 573 THR A N 1
ATOM 4480 C CA . THR A 1 573 ? -10.601 -7.681 3.320 1.00 29.30 573 THR A CA 1
ATOM 4481 C C . THR A 1 573 ? -9.935 -9.053 3.375 1.00 29.30 573 THR A C 1
ATOM 4483 O O . THR A 1 573 ? -8.986 -9.325 2.645 1.00 29.30 573 THR A O 1
ATOM 4486 N N . VAL A 1 574 ? -10.467 -9.932 4.220 1.00 29.09 574 VAL A N 1
ATOM 4487 C CA . VAL A 1 574 ? -9.966 -11.284 4.419 1.00 29.09 574 VAL A CA 1
ATOM 4488 C C . VAL A 1 574 ? -10.328 -12.174 3.238 1.00 29.09 574 VAL A C 1
ATOM 4490 O O . VAL A 1 574 ? -9.411 -12.715 2.626 1.00 29.09 574 VAL A O 1
ATOM 4493 N N . ASN A 1 575 ? -11.606 -12.240 2.844 1.00 28.77 575 ASN A N 1
ATOM 4494 C CA . ASN A 1 575 ? -12.030 -13.043 1.691 1.00 28.77 575 ASN A CA 1
ATOM 4495 C C . ASN A 1 575 ? -11.377 -12.576 0.386 1.00 28.77 575 ASN A C 1
ATOM 4497 O O . ASN A 1 575 ? -10.977 -13.404 -0.426 1.00 28.77 575 ASN A O 1
ATOM 4501 N N . THR A 1 576 ? -11.141 -11.270 0.226 1.00 30.09 576 THR A N 1
ATOM 4502 C CA . THR A 1 576 ? -10.391 -10.751 -0.927 1.00 30.09 576 THR A CA 1
ATOM 4503 C C . THR A 1 576 ? -8.920 -11.180 -0.884 1.00 30.09 576 THR A C 1
ATOM 4505 O O . THR A 1 576 ? -8.347 -11.438 -1.934 1.00 30.09 576 THR A O 1
ATOM 4508 N N . CYS A 1 577 ? -8.296 -11.330 0.292 1.00 28.95 577 CYS A N 1
ATOM 4509 C CA . CYS A 1 577 ? -6.920 -11.832 0.434 1.00 28.95 577 CYS A CA 1
ATOM 4510 C C . CYS A 1 577 ? -6.824 -13.351 0.191 1.00 28.95 577 CYS A C 1
ATOM 4512 O O . CYS A 1 577 ? -5.898 -13.797 -0.481 1.00 28.95 577 CYS A O 1
ATOM 4514 N N . ILE A 1 578 ? -7.808 -14.140 0.646 1.00 30.55 578 ILE A N 1
ATOM 4515 C CA . ILE A 1 578 ? -7.894 -15.585 0.358 1.00 30.55 578 ILE A CA 1
ATOM 4516 C C . ILE A 1 578 ? -8.121 -15.826 -1.132 1.00 30.55 578 ILE A C 1
ATOM 4518 O O . ILE A 1 578 ? -7.358 -16.545 -1.773 1.00 30.55 578 ILE A O 1
ATOM 4522 N N . GLN A 1 579 ? -9.127 -15.167 -1.707 1.00 29.72 579 GLN A N 1
ATOM 4523 C CA . GLN A 1 579 ? -9.494 -15.363 -3.102 1.00 29.72 579 GLN A CA 1
ATOM 4524 C C . GLN A 1 579 ? -8.476 -14.734 -4.057 1.00 29.72 579 GLN A C 1
ATOM 4526 O O . GLN A 1 579 ? -8.184 -15.346 -5.072 1.00 29.72 579 GLN A O 1
ATOM 4531 N N . SER A 1 580 ? -7.839 -13.597 -3.747 1.00 30.34 580 SER A N 1
ATOM 4532 C CA . SER A 1 580 ? -6.745 -13.065 -4.590 1.00 30.34 580 SER A CA 1
ATOM 4533 C C . SER A 1 580 ? -5.483 -13.931 -4.561 1.00 30.34 580 SER A C 1
ATOM 4535 O O . SER A 1 580 ? -4.775 -13.979 -5.568 1.00 30.34 580 SER A O 1
ATOM 4537 N N . THR A 1 581 ? -5.244 -14.664 -3.467 1.00 32.69 581 THR A N 1
ATOM 4538 C CA . THR A 1 581 ? -4.166 -15.664 -3.361 1.00 32.69 581 THR A CA 1
ATOM 4539 C C . THR A 1 581 ? -4.467 -16.930 -4.178 1.00 32.69 581 THR A C 1
ATOM 4541 O O . THR A 1 581 ? -3.529 -17.590 -4.598 1.00 32.69 581 THR A O 1
ATOM 4544 N N . LEU A 1 582 ? -5.743 -17.250 -4.439 1.00 31.88 582 LEU A N 1
ATOM 4545 C CA . LEU A 1 582 ? -6.167 -18.457 -5.171 1.00 31.88 582 LEU A CA 1
ATOM 4546 C C . LEU A 1 582 ? -6.596 -18.182 -6.628 1.00 31.88 582 LEU A C 1
ATOM 4548 O O . LEU A 1 582 ? -6.553 -19.076 -7.460 1.00 31.88 582 LEU A O 1
ATOM 4552 N N . HIS A 1 583 ? -7.001 -16.956 -6.980 1.00 31.00 583 HIS A N 1
ATOM 4553 C CA . HIS A 1 583 ? -7.377 -16.591 -8.357 1.00 31.00 583 HIS A CA 1
ATOM 4554 C C . HIS A 1 583 ? -6.180 -16.186 -9.230 1.00 31.00 583 HIS A C 1
ATOM 4556 O O . HIS A 1 583 ? -6.325 -16.070 -10.448 1.00 31.00 583 HIS A O 1
ATOM 4562 N N . THR A 1 584 ? -5.010 -15.959 -8.625 1.00 31.70 584 THR A N 1
ATOM 4563 C CA . THR A 1 584 ? -3.750 -15.712 -9.345 1.00 31.70 584 THR A CA 1
ATOM 4564 C C . THR A 1 584 ? -3.032 -17.004 -9.767 1.00 31.70 584 THR A C 1
ATOM 4566 O O . THR A 1 584 ? -2.052 -16.931 -10.501 1.00 31.70 584 THR A O 1
ATOM 4569 N N . ASP A 1 585 ? -3.581 -18.180 -9.437 1.00 32.12 585 ASP A N 1
ATOM 4570 C CA . ASP A 1 585 ? -3.008 -19.511 -9.704 1.00 32.12 585 ASP A CA 1
ATOM 4571 C C . ASP A 1 585 ? -3.137 -20.018 -11.162 1.00 32.12 585 ASP A C 1
ATOM 4573 O O . ASP A 1 585 ? -2.980 -21.209 -11.422 1.00 32.12 585 ASP A O 1
ATOM 4577 N N . CYS A 1 586 ? -3.357 -19.148 -12.158 1.00 29.59 586 CYS A N 1
ATOM 4578 C CA . CYS A 1 586 ? -3.203 -19.563 -13.565 1.00 29.59 586 CYS A CA 1
ATOM 4579 C C . CYS A 1 586 ? -1.742 -19.618 -14.039 1.00 29.59 586 CYS A C 1
ATOM 4581 O O . CYS A 1 586 ? -1.500 -20.092 -15.141 1.00 29.59 586 CYS A O 1
ATOM 4583 N N . ASP A 1 587 ? -0.770 -19.194 -13.229 1.00 25.66 587 ASP A N 1
ATOM 4584 C CA . ASP A 1 587 ? 0.639 -19.509 -13.462 1.00 25.66 587 ASP A CA 1
ATOM 4585 C C . ASP A 1 587 ? 1.375 -19.617 -12.114 1.00 25.66 587 ASP A C 1
ATOM 4587 O O . ASP A 1 587 ? 1.960 -18.662 -11.613 1.00 25.66 587 ASP A O 1
ATOM 4591 N N . SER A 1 588 ? 1.418 -20.846 -11.583 1.00 23.61 588 SER A N 1
ATOM 4592 C CA . SER A 1 588 ? 2.433 -21.421 -10.678 1.00 23.61 588 SER A CA 1
ATOM 4593 C C . SER A 1 588 ? 2.469 -21.108 -9.160 1.00 23.61 588 SER A C 1
ATOM 4595 O O . SER A 1 588 ? 2.975 -20.095 -8.715 1.00 23.61 588 SER A O 1
ATOM 4597 N N . SER A 1 589 ? 2.136 -22.130 -8.361 1.00 24.27 589 SER A N 1
ATOM 4598 C CA . SER A 1 589 ? 2.786 -22.628 -7.127 1.00 24.27 589 SER A CA 1
ATOM 4599 C C . SER A 1 589 ? 3.369 -21.663 -6.045 1.00 24.27 589 SER A C 1
ATOM 4601 O O . SER A 1 589 ? 4.594 -21.633 -5.870 1.00 24.27 589 SER A O 1
ATOM 4603 N N . VAL A 1 590 ? 2.493 -21.219 -5.120 1.00 24.47 590 VAL A N 1
ATOM 4604 C CA . VAL A 1 590 ? 2.635 -21.247 -3.627 1.00 24.47 590 VAL A CA 1
ATOM 4605 C C . VAL A 1 590 ? 3.364 -20.099 -2.868 1.00 24.47 590 VAL A C 1
ATOM 4607 O O . VAL A 1 590 ? 4.591 -20.053 -2.849 1.00 24.47 590 VAL A O 1
ATOM 4610 N N . SER A 1 591 ? 2.629 -19.340 -2.017 1.00 23.42 591 SER A N 1
ATOM 4611 C CA . SER A 1 591 ? 2.732 -19.300 -0.519 1.00 23.42 591 SER A CA 1
ATOM 4612 C C . SER A 1 591 ? 2.235 -17.975 0.132 1.00 23.42 591 SER A C 1
ATOM 4614 O O . SER A 1 591 ? 2.952 -16.986 0.157 1.00 23.42 591 SER A O 1
ATOM 4616 N N . HIS A 1 592 ? 1.073 -18.028 0.803 1.00 23.94 592 HIS A N 1
ATOM 4617 C CA . HIS A 1 592 ? 0.615 -17.228 1.972 1.00 23.94 592 HIS A CA 1
ATOM 4618 C C . HIS A 1 592 ? 0.513 -15.686 1.890 1.00 23.94 592 HIS A C 1
ATOM 4620 O O . HIS A 1 592 ? 1.502 -14.989 2.099 1.00 23.94 592 HIS A O 1
ATOM 4626 N N . ARG A 1 593 ? -0.729 -15.164 1.912 1.00 26.47 593 ARG A N 1
ATOM 4627 C CA . ARG A 1 593 ? -1.122 -13.976 2.708 1.00 26.47 593 ARG A CA 1
ATOM 4628 C C . ARG A 1 593 ? -2.537 -14.103 3.273 1.00 26.47 593 ARG A C 1
ATOM 4630 O O . ARG A 1 593 ? -3.476 -13.474 2.814 1.00 26.47 593 ARG A O 1
ATOM 4637 N N . ILE A 1 594 ? -2.657 -14.899 4.330 1.00 24.52 594 ILE A N 1
ATOM 4638 C CA . ILE A 1 594 ? -3.764 -14.831 5.285 1.00 24.52 594 ILE A CA 1
ATOM 4639 C C . ILE A 1 594 ? -3.174 -15.160 6.660 1.00 24.52 594 ILE A C 1
ATOM 4641 O O . ILE A 1 594 ? -3.216 -16.294 7.120 1.00 24.52 594 ILE A O 1
ATOM 4645 N N . ARG A 1 595 ? -2.564 -14.178 7.324 1.00 25.03 595 ARG A N 1
ATOM 4646 C CA . ARG A 1 595 ? -2.570 -14.170 8.792 1.00 25.03 595 ARG A CA 1
ATOM 4647 C C . ARG A 1 595 ? -3.779 -13.334 9.191 1.00 25.03 595 ARG A C 1
ATOM 4649 O O . ARG A 1 595 ? -3.650 -12.153 9.493 1.00 25.03 595 ARG A O 1
ATOM 4656 N N . ILE A 1 596 ? -4.964 -13.940 9.111 1.00 22.80 596 ILE A N 1
ATOM 4657 C CA . ILE A 1 596 ? -6.069 -13.511 9.970 1.00 22.80 596 ILE A CA 1
ATOM 4658 C C . ILE A 1 596 ? -5.673 -13.943 11.376 1.00 22.80 596 ILE A C 1
ATOM 4660 O O . ILE A 1 596 ? -5.162 -15.044 11.569 1.00 22.80 596 ILE A O 1
ATOM 4664 N N . SER A 1 597 ? -5.865 -13.033 12.316 1.00 26.30 597 SER A N 1
ATOM 4665 C CA . SER A 1 597 ? -5.778 -13.209 13.760 1.00 26.30 597 SER A CA 1
ATOM 4666 C C . SER A 1 597 ? -6.079 -14.632 14.261 1.00 26.30 597 SER A C 1
ATOM 4668 O O . SER A 1 597 ? -7.227 -14.980 14.499 1.00 26.30 597 SER A O 1
ATOM 4670 N N . LEU A 1 598 ? -5.030 -15.422 14.489 1.00 23.28 598 LEU A N 1
ATOM 4671 C CA . LEU A 1 598 ? -5.019 -16.556 15.416 1.00 23.28 598 LEU A CA 1
ATOM 4672 C C . LEU A 1 598 ? -3.699 -16.503 16.198 1.00 23.28 598 LEU A C 1
ATOM 4674 O O . LEU A 1 598 ? -2.828 -17.361 16.075 1.00 23.28 598 LEU A O 1
ATOM 4678 N N . ARG A 1 599 ? -3.508 -15.431 16.971 1.00 23.66 599 ARG A N 1
ATOM 4679 C CA . ARG A 1 599 ? -2.730 -15.543 18.206 1.00 23.66 599 ARG A CA 1
ATOM 4680 C C . ARG A 1 599 ? -3.757 -15.729 19.313 1.00 23.66 599 ARG A C 1
ATOM 4682 O O . ARG A 1 599 ? -4.723 -14.972 19.345 1.00 23.66 599 ARG A O 1
ATOM 4689 N N . ARG A 1 600 ? -3.581 -16.806 20.081 1.00 28.34 600 ARG A N 1
ATOM 4690 C CA . ARG A 1 600 ? -4.301 -17.020 21.337 1.00 28.34 600 ARG A CA 1
ATOM 4691 C C . ARG A 1 600 ? -4.176 -15.806 22.234 1.00 28.34 600 ARG A C 1
ATOM 4693 O O . ARG A 1 600 ? -3.100 -15.161 22.158 1.00 28.34 600 ARG A O 1
#

InterPro domains:
  IPR026784 Constitutive coactivator of PPAR-gamma [PTHR15976] (151-558)
  IPR060110 FAM120A/B/C, helical domain [PF27242] (8-112)

Secondary structure (DSSP, 8-state):
-HHHHHHTT--GGGHHHHHHHT--SSS-HHHHHHHHHHHH-TTSTTHHHHHH-SS--PPPHHHHHHHHHHHHHH-S-TT-HHHHHHHHTTT--S-HHHHHHHHHHHHHHHHHHHS-----------------------------------PPPPPTTSS---TTS--PPPPPPPPPHHHHHHHHHHHHTT-S-THHHHHHHHSEEEPPP----TT--SS--HHHHTHHHHHHHHHHHTTHHHHHHHHHHHHHHHTSPPPPPP-EEEEE--BTTB-TTS-EEEE----SSS-PPPHHHHHH--SHHHHHHHHHHHHHHTT---TGGG-TTTS-GGGHHHHHHHHHHHT-SSS----HHHHHHHHHHHT-GGGG-HHHHHH---SS--HHHHHHHHHHHHHHHHHHHHHHHTT--S-HHHH-GGGT--HHHHHHHHHHHHTS---HHHHTTT-HHHHHHHHHHHHHHHTT---SPPPPPPPPPPPPPPPP-----------------PPPP----------PPPP----EEEETTEEEEE-PPPPP-------------S----------SSHHHHHHHHHHHHHTTTS---------S---

Mean predicted aligned error: 18.46 Å